Protein AF-0000000067834986 (afdb_homodimer)

Nearest PDB structures (foldseek):
  4hi0-assembly1_C  TM=8.606E-01  e=2.961E-07  Helicobacter pylori 26695
  3cxn-assembly2_C  TM=8.760E-01  e=6.297E-06  unclassified
  3o1q-assembly1_A  TM=8.599E-01  e=2.276E-05  Helicobacter pylori
  6jc4-assembly2_C  TM=8.929E-01  e=5.052E-05  Klebsiella pneumoniae
  8hc1-assembly1_D  TM=8.590E-01  e=4.624E-05  Helicobacter pylori 26695

Organism: Methylorubrum extorquens (strain ATCC 14718 / DSM 1338 / JCM 2805 / NCIMB 9133 / AM1) (NCBI:txid272630)

Structure (mmCIF, N/CA/C/O backbone):
data_AF-0000000067834986-model_v1
#
loop_
_entity.id
_entity.type
_entity.pdbx_description
1 polymer 'Urease accessory protein UreF'
#
loop_
_atom_site.group_PDB
_atom_site.id
_atom_site.type_symbol
_atom_site.label_atom_id
_atom_site.label_alt_id
_atom_site.label_comp_id
_atom_site.label_asym_id
_atom_site.label_entity_id
_atom_site.label_seq_id
_atom_site.pdbx_PDB_ins_code
_atom_site.Cartn_x
_atom_site.Cartn_y
_atom_site.Cartn_z
_atom_site.occupancy
_atom_site.B_iso_or_equiv
_atom_site.auth_seq_id
_atom_site.auth_comp_id
_atom_site.auth_asym_id
_atom_site.auth_atom_id
_atom_site.pdbx_PDB_model_num
ATOM 1 N N . MET A 1 1 ? 6.75 -1.977 14.266 1 89.38 1 MET A N 1
ATOM 2 C CA . MET A 1 1 ? 6.664 -0.899 13.281 1 89.38 1 MET A CA 1
ATOM 3 C C . MET A 1 1 ? 7.418 -1.265 12.008 1 89.38 1 MET A C 1
ATOM 5 O O . MET A 1 1 ? 6.844 -1.245 10.914 1 89.38 1 MET A O 1
ATOM 9 N N . ALA A 1 2 ? 8.617 -1.821 12.211 1 84.88 2 ALA A N 1
ATOM 10 C CA . ALA A 1 2 ? 9.359 -2.23 11.023 1 84.88 2 ALA A CA 1
ATOM 11 C C . ALA A 1 2 ? 8.617 -3.312 10.25 1 84.88 2 ALA A C 1
ATOM 13 O O . ALA A 1 2 ? 8.617 -3.318 9.016 1 84.88 2 ALA A O 1
ATOM 14 N N . HIS A 1 3 ? 7.984 -4.121 10.961 1 92.25 3 HIS A N 1
ATOM 15 C CA . HIS A 1 3 ? 7.223 -5.227 10.398 1 92.25 3 HIS A CA 1
ATOM 16 C C . HIS A 1 3 ? 6.094 -4.715 9.508 1 92.25 3 HIS A C 1
ATOM 18 O O . HIS A 1 3 ? 5.957 -5.152 8.359 1 92.25 3 HIS A O 1
ATOM 24 N N . LEU A 1 4 ? 5.375 -3.76 9.922 1 96.19 4 LEU A N 1
ATOM 25 C CA . LEU A 1 4 ? 4.266 -3.201 9.164 1 96.19 4 LEU A CA 1
ATOM 26 C C . LEU A 1 4 ? 4.766 -2.471 7.926 1 96.19 4 LEU A C 1
ATOM 28 O O . LEU A 1 4 ? 4.156 -2.564 6.855 1 96.19 4 LEU A O 1
ATOM 32 N N . THR A 1 5 ? 5.871 -1.79 8.031 1 96.31 5 THR A N 1
ATOM 33 C CA . THR A 1 5 ? 6.406 -1.042 6.902 1 96.31 5 THR A CA 1
ATOM 34 C C . THR A 1 5 ? 6.711 -1.976 5.73 1 96.31 5 THR A C 1
ATOM 36 O O . THR A 1 5 ? 6.52 -1.607 4.57 1 96.31 5 THR A O 1
ATOM 39 N N . ARG A 1 6 ? 7.16 -3.168 6.055 1 96.81 6 ARG A N 1
ATOM 40 C CA . ARG A 1 6 ? 7.461 -4.152 5.02 1 96.81 6 ARG A CA 1
ATOM 41 C C . ARG A 1 6 ? 6.188 -4.609 4.316 1 96.81 6 ARG A C 1
ATOM 43 O O . ARG A 1 6 ? 6.164 -4.758 3.092 1 96.81 6 ARG A O 1
ATOM 50 N N . LEU A 1 7 ? 5.188 -4.82 5.094 1 98 7 LEU A N 1
ATOM 51 C CA . LEU A 1 7 ? 3.906 -5.23 4.523 1 98 7 LEU A CA 1
ATOM 52 C C . LEU A 1 7 ? 3.336 -4.137 3.625 1 98 7 LEU A C 1
ATOM 54 O O . LEU A 1 7 ? 2.809 -4.426 2.549 1 98 7 LEU A O 1
ATOM 58 N N . LEU A 1 8 ? 3.475 -2.871 4.059 1 98.38 8 LEU A N 1
ATOM 59 C CA . LEU A 1 8 ? 2.969 -1.757 3.266 1 98.38 8 LEU A CA 1
ATOM 60 C C . LEU A 1 8 ? 3.691 -1.672 1.926 1 98.38 8 LEU A C 1
ATOM 62 O O . LEU A 1 8 ? 3.055 -1.517 0.881 1 98.38 8 LEU A O 1
ATOM 66 N N . GLN A 1 9 ? 4.922 -1.842 1.946 1 98 9 GLN A N 1
ATOM 67 C CA . GLN A 1 9 ? 5.707 -1.702 0.725 1 98 9 GLN A CA 1
ATOM 68 C C . GLN A 1 9 ? 5.391 -2.818 -0.265 1 98 9 GLN A C 1
ATOM 70 O O . GLN A 1 9 ? 5.172 -2.561 -1.451 1 98 9 GLN A O 1
ATOM 75 N N . PHE A 1 10 ? 5.293 -4.031 0.192 1 98.12 10 PHE A N 1
ATOM 76 C CA . PHE A 1 10 ? 5.152 -5.172 -0.705 1 98.12 10 PHE A CA 1
ATOM 77 C C . PHE A 1 10 ? 3.693 -5.391 -1.083 1 98.12 10 PHE A C 1
ATOM 79 O O . PHE A 1 10 ? 3.381 -6.246 -1.911 1 98.12 10 PHE A O 1
ATOM 86 N N . SER A 1 11 ? 2.824 -4.594 -0.501 1 97.94 11 SER A N 1
ATOM 87 C CA . SER A 1 11 ? 1.422 -4.641 -0.901 1 97.94 11 SER A CA 1
ATOM 88 C C . SER A 1 11 ? 1.048 -3.432 -1.749 1 97.94 11 SER A C 1
ATOM 90 O O . SER A 1 11 ? -0.064 -3.355 -2.275 1 97.94 11 SER A O 1
ATOM 92 N N . ASP A 1 12 ? 1.915 -2.477 -1.872 1 98.12 12 ASP A N 1
ATOM 93 C CA . ASP A 1 12 ? 1.625 -1.239 -2.59 1 98.12 12 ASP A CA 1
ATOM 94 C C . ASP A 1 12 ? 1.31 -1.518 -4.059 1 98.12 12 ASP A C 1
ATOM 96 O O . ASP A 1 12 ? 2.031 -2.262 -4.723 1 98.12 12 ASP A O 1
ATOM 100 N N . SER A 1 13 ? 0.282 -0.925 -4.531 1 96.31 13 SER A N 1
ATOM 101 C CA . SER A 1 13 ? -0.185 -1.204 -5.883 1 96.31 13 SER A CA 1
ATOM 102 C C . SER A 1 13 ? 0.8 -0.687 -6.926 1 96.31 13 SER A C 1
ATOM 104 O O . SER A 1 13 ? 0.729 -1.065 -8.094 1 96.31 13 SER A O 1
ATOM 106 N N . THR A 1 14 ? 1.742 0.127 -6.504 1 95.19 14 THR A N 1
ATOM 107 C CA . THR A 1 14 ? 2.717 0.658 -7.449 1 95.19 14 THR A CA 1
ATOM 108 C C . THR A 1 14 ? 4.008 -0.154 -7.406 1 95.19 14 THR A C 1
ATOM 110 O O . THR A 1 14 ? 4.996 0.204 -8.055 1 95.19 14 THR A O 1
ATOM 113 N N . LEU A 1 15 ? 4.02 -1.188 -6.504 1 97.19 15 LEU A N 1
ATOM 114 C CA . LEU A 1 15 ? 5.176 -2.07 -6.578 1 97.19 15 LEU A CA 1
ATOM 115 C C . LEU A 1 15 ? 5.469 -2.465 -8.023 1 97.19 15 LEU A C 1
ATOM 117 O O . LEU A 1 15 ? 4.582 -2.953 -8.727 1 97.19 15 LEU A O 1
ATOM 121 N N . PRO A 1 16 ? 6.672 -2.207 -8.531 1 96.75 16 PRO A N 1
ATOM 122 C CA . PRO A 1 16 ? 6.945 -2.322 -9.969 1 96.75 16 PRO A CA 1
ATOM 123 C C . PRO A 1 16 ? 7.195 -3.764 -10.406 1 96.75 16 PRO A C 1
ATOM 125 O O . PRO A 1 16 ? 8.289 -4.09 -10.875 1 96.75 16 PRO A O 1
ATOM 128 N N . ILE A 1 17 ? 6.137 -4.539 -10.406 1 97.75 17 ILE A N 1
ATOM 129 C CA . ILE A 1 17 ? 6.277 -5.945 -10.758 1 97.75 17 ILE A CA 1
ATOM 130 C C . ILE A 1 17 ? 5.379 -6.266 -11.953 1 97.75 17 ILE A C 1
ATOM 132 O O . ILE A 1 17 ? 5.117 -7.438 -12.242 1 97.75 17 ILE A O 1
ATOM 136 N N . GLY A 1 18 ? 4.789 -5.258 -12.586 1 95.62 18 GLY A N 1
ATOM 137 C CA . GLY A 1 18 ? 4.102 -5.426 -13.852 1 95.62 18 GLY A CA 1
ATOM 138 C C . GLY A 1 18 ? 2.607 -5.637 -13.703 1 95.62 18 GLY A C 1
ATOM 139 O O . GLY A 1 18 ? 1.931 -6.039 -14.648 1 95.62 18 GLY A O 1
ATOM 140 N N . SER A 1 19 ? 2.039 -5.289 -12.562 1 93.56 19 SER A N 1
ATOM 141 C CA . SER A 1 19 ? 0.631 -5.559 -12.297 1 93.56 19 SER A CA 1
ATOM 142 C C . SER A 1 19 ? -0.274 -4.746 -13.211 1 93.56 19 SER A C 1
ATOM 144 O O . SER A 1 19 ? -1.385 -5.172 -13.539 1 93.56 19 SER A O 1
ATOM 146 N N . PHE A 1 20 ? 0.172 -3.652 -13.688 1 90.94 20 PHE A N 1
ATOM 147 C CA . PHE A 1 20 ? -0.633 -2.736 -14.484 1 90.94 20 PHE A CA 1
ATOM 148 C C . PHE A 1 20 ? -0.998 -3.363 -15.828 1 90.94 20 PHE A C 1
ATOM 150 O O . PHE A 1 20 ? -1.952 -2.936 -16.484 1 90.94 20 PHE A O 1
ATOM 157 N N . ALA A 1 21 ? -0.247 -4.355 -16.219 1 90.75 21 ALA A N 1
ATOM 158 C CA . ALA A 1 21 ? -0.42 -4.953 -17.547 1 90.75 21 ALA A CA 1
ATOM 159 C C . ALA A 1 21 ? -1.536 -5.996 -17.531 1 90.75 21 ALA A C 1
ATOM 161 O O . ALA A 1 21 ? -1.939 -6.492 -18.594 1 90.75 21 ALA A O 1
ATOM 162 N N . PHE A 1 22 ? -2.078 -6.266 -16.359 1 91.75 22 PHE A N 1
ATOM 163 C CA . PHE A 1 22 ? -3.012 -7.383 -16.266 1 91.75 22 PHE A CA 1
ATOM 164 C C . PHE A 1 22 ? -4.328 -6.938 -15.641 1 91.75 22 PHE A C 1
ATOM 166 O O . PHE A 1 22 ? -4.379 -5.918 -14.953 1 91.75 22 PHE A O 1
ATOM 173 N N . SER A 1 23 ? -5.375 -7.73 -15.969 1 91.88 23 SER A N 1
ATOM 174 C CA . SER A 1 23 ? -6.695 -7.395 -15.445 1 91.88 23 SER A CA 1
ATOM 175 C C . SER A 1 23 ? -7.309 -8.57 -14.688 1 91.88 23 SER A C 1
ATOM 177 O O . SER A 1 23 ? -8.43 -8.477 -14.18 1 91.88 23 SER A O 1
ATOM 179 N N . ASN A 1 24 ? -6.633 -9.664 -14.688 1 90.56 24 ASN A N 1
ATOM 180 C CA . ASN A 1 24 ? -7.062 -10.867 -13.984 1 90.56 24 ASN A CA 1
ATOM 181 C C . ASN A 1 24 ? -8.484 -11.266 -14.375 1 90.56 24 ASN A C 1
ATOM 183 O O . ASN A 1 24 ? -9.312 -11.547 -13.508 1 90.56 24 ASN A O 1
ATOM 187 N N . GLY A 1 25 ? -8.852 -11.188 -15.711 1 89.56 25 GLY A N 1
ATOM 188 C CA . GLY A 1 25 ? -10.109 -11.695 -16.25 1 89.56 25 GLY A CA 1
ATOM 189 C C . GLY A 1 25 ? -11.156 -10.617 -16.453 1 89.56 25 GLY A C 1
ATOM 190 O O . GLY A 1 25 ? -12.203 -10.867 -17.047 1 89.56 25 GLY A O 1
ATOM 191 N N . LEU A 1 26 ? -10.867 -9.391 -15.984 1 93 26 LEU A N 1
ATOM 192 C CA . LEU A 1 26 ? -11.875 -8.336 -16.062 1 93 26 LEU A CA 1
ATOM 193 C C . LEU A 1 26 ? -12.211 -8.023 -17.516 1 93 26 LEU A C 1
ATOM 195 O O . LEU A 1 26 ? -13.375 -7.785 -17.844 1 93 26 LEU A O 1
ATOM 199 N N . GLU A 1 27 ? -11.211 -8.023 -18.375 1 92.31 27 GLU A N 1
ATOM 200 C CA . GLU A 1 27 ? -11.453 -7.738 -19.797 1 92.31 27 GLU A CA 1
ATOM 201 C C . GLU A 1 27 ? -12.477 -8.703 -20.391 1 92.31 27 GLU A C 1
ATOM 203 O O . GLU A 1 27 ? -13.414 -8.281 -21.062 1 92.31 27 GLU A O 1
ATOM 208 N N . SER A 1 28 ? -12.25 -9.961 -20.141 1 89.69 28 SER A N 1
ATOM 209 C CA . SER A 1 28 ? -13.172 -10.984 -20.625 1 89.69 28 SER A CA 1
ATOM 210 C C . SER A 1 28 ? -14.555 -10.82 -20 1 89.69 28 SER A C 1
ATOM 212 O O . SER A 1 28 ? -15.57 -11 -20.672 1 89.69 28 SER A O 1
ATOM 214 N N . ALA A 1 29 ? -14.602 -10.492 -18.734 1 92.44 29 ALA A N 1
ATOM 215 C CA . ALA A 1 29 ? -15.867 -10.305 -18.031 1 92.44 29 ALA A CA 1
ATOM 216 C C . ALA A 1 29 ? -16.656 -9.133 -18.609 1 92.44 29 ALA A C 1
ATOM 218 O O . ALA A 1 29 ? -17.891 -9.18 -18.672 1 92.44 29 ALA A O 1
ATOM 219 N N . LEU A 1 30 ? -15.969 -8.078 -19 1 93.94 30 LEU A N 1
ATOM 220 C CA . LEU A 1 30 ? -16.594 -6.93 -19.641 1 93.94 30 LEU A CA 1
ATOM 221 C C . LEU A 1 30 ? -17.141 -7.293 -21.016 1 93.94 30 LEU A C 1
ATOM 223 O O . LEU A 1 30 ? -18.266 -6.957 -21.359 1 93.94 30 LEU A O 1
ATOM 227 N N . GLN A 1 31 ? -16.359 -8.055 -21.766 1 91.38 31 GLN A N 1
ATOM 228 C CA . GLN A 1 31 ? -16.719 -8.438 -23.125 1 91.38 31 GLN A CA 1
ATOM 229 C C . GLN A 1 31 ? -17.938 -9.352 -23.125 1 91.38 31 GLN A C 1
ATOM 231 O O . GLN A 1 31 ? -18.766 -9.289 -24.047 1 91.38 31 GLN A O 1
ATOM 236 N N . THR A 1 32 ? -18.078 -10.172 -22.125 1 90.56 32 THR A N 1
ATOM 237 C CA . THR A 1 32 ? -19.156 -11.156 -22.078 1 90.56 32 THR A CA 1
ATOM 238 C C . THR A 1 32 ? -20.359 -10.586 -21.328 1 90.56 32 THR A C 1
ATOM 240 O O . THR A 1 32 ? -21.375 -11.273 -21.172 1 90.56 32 THR A O 1
ATOM 243 N N . GLY A 1 33 ? -20.219 -9.375 -20.781 1 91.44 33 GLY A N 1
ATOM 244 C CA . GLY A 1 33 ? -21.359 -8.711 -20.156 1 91.44 33 GLY A CA 1
ATOM 245 C C . GLY A 1 33 ? -21.578 -9.141 -18.719 1 91.44 33 GLY A C 1
ATOM 246 O O . GLY A 1 33 ? -22.609 -8.82 -18.125 1 91.44 33 GLY A O 1
ATOM 247 N N . ILE A 1 34 ? -20.641 -9.828 -18.188 1 90.56 34 ILE A N 1
ATOM 248 C CA . ILE A 1 34 ? -20.703 -10.25 -16.797 1 90.56 34 ILE A CA 1
ATOM 249 C C . ILE A 1 34 ? -20.547 -9.039 -15.875 1 90.56 34 ILE A C 1
ATOM 251 O O . ILE A 1 34 ? -21.219 -8.945 -14.844 1 90.56 34 ILE A O 1
ATOM 255 N N . VAL A 1 35 ? -19.656 -8.195 -16.266 1 95.25 35 VAL A N 1
ATOM 256 C CA . VAL A 1 35 ? -19.469 -6.934 -15.555 1 95.25 35 VAL A CA 1
ATOM 257 C C . VAL A 1 35 ? -19.953 -5.777 -16.422 1 95.25 35 VAL A C 1
ATOM 259 O O . VAL A 1 35 ? -19.547 -5.645 -17.578 1 95.25 35 VAL A O 1
ATOM 262 N N . THR A 1 36 ? -20.859 -4.98 -15.836 1 95.25 36 THR A N 1
ATOM 263 C CA . THR A 1 36 ? -21.438 -3.906 -16.641 1 95.25 36 THR A CA 1
ATOM 264 C C . THR A 1 36 ? -21.469 -2.602 -15.844 1 95.25 36 THR A C 1
ATOM 266 O O . THR A 1 36 ? -21.625 -1.523 -16.422 1 95.25 36 THR A O 1
ATOM 269 N N . ASP A 1 37 ? -21.391 -2.723 -14.57 1 96.38 37 ASP A N 1
ATOM 270 C CA . ASP A 1 37 ? -21.469 -1.556 -13.695 1 96.38 37 ASP A CA 1
ATOM 271 C C . ASP A 1 37 ? -20.75 -1.805 -12.375 1 96.38 37 ASP A C 1
ATOM 273 O O . ASP A 1 37 ? -20.078 -2.828 -12.211 1 96.38 37 ASP A O 1
ATOM 277 N N . ALA A 1 38 ? -20.844 -0.898 -11.469 1 96.81 38 ALA A N 1
ATOM 278 C CA . ALA A 1 38 ? -20.125 -0.972 -10.203 1 96.81 38 ALA A CA 1
ATOM 279 C C . ALA A 1 38 ? -20.594 -2.162 -9.375 1 96.81 38 ALA A C 1
ATOM 281 O O . ALA A 1 38 ? -19.781 -2.828 -8.719 1 96.81 38 ALA A O 1
ATOM 282 N N . SER A 1 39 ? -21.844 -2.387 -9.375 1 96.44 39 SER A N 1
ATOM 283 C CA . SER A 1 39 ? -22.406 -3.484 -8.594 1 96.44 39 SER A CA 1
ATOM 284 C C . SER A 1 39 ? -21.906 -4.836 -9.102 1 96.44 39 SER A C 1
ATOM 286 O O . SER A 1 39 ? -21.484 -5.684 -8.32 1 96.44 39 SER A O 1
ATOM 288 N N . SER A 1 40 ? -21.953 -5.035 -10.453 1 95.56 40 SER A N 1
ATOM 289 C CA . SER A 1 40 ? -21.484 -6.285 -11.031 1 95.56 40 SER A CA 1
ATOM 290 C C . SER A 1 40 ? -19.969 -6.41 -10.914 1 95.56 40 SER A C 1
ATOM 292 O O . SER A 1 40 ? -19.438 -7.516 -10.812 1 95.56 40 SER A O 1
ATOM 294 N N . LEU A 1 41 ? -19.266 -5.27 -10.875 1 97 41 LEU A N 1
ATOM 295 C CA . LEU A 1 41 ? -17.812 -5.289 -10.672 1 97 41 LEU A CA 1
ATOM 296 C C . LEU A 1 41 ? -17.469 -5.785 -9.273 1 97 41 LEU A C 1
ATOM 298 O O . LEU A 1 41 ? -16.562 -6.594 -9.102 1 97 41 LEU A O 1
ATOM 302 N N . LEU A 1 42 ? -18.203 -5.293 -8.258 1 97.31 42 LEU A N 1
ATOM 303 C CA . LEU A 1 42 ? -17.984 -5.762 -6.895 1 97.31 42 LEU A CA 1
ATOM 304 C C . LEU A 1 42 ? -18.172 -7.273 -6.805 1 97.31 42 LEU A C 1
ATOM 306 O O . LEU A 1 42 ? -17.344 -7.973 -6.223 1 97.31 42 LEU A O 1
ATOM 310 N N . HIS A 1 43 ? -19.188 -7.785 -7.414 1 94.62 43 HIS A N 1
ATOM 311 C CA . HIS A 1 43 ? -19.469 -9.219 -7.391 1 94.62 43 HIS A CA 1
ATOM 312 C C . HIS A 1 43 ? -18.359 -10 -8.078 1 94.62 43 HIS A C 1
ATOM 314 O O . HIS A 1 43 ? -17.938 -11.062 -7.602 1 94.62 43 HIS A O 1
ATOM 320 N N . PHE A 1 44 ? -17.906 -9.445 -9.172 1 95.5 44 PHE A N 1
ATOM 321 C CA . PHE A 1 44 ? -16.844 -10.086 -9.93 1 95.5 44 PHE A CA 1
ATOM 322 C C . PHE A 1 44 ? -15.555 -10.133 -9.102 1 95.5 44 PHE A C 1
ATOM 324 O O . PHE A 1 44 ? -14.898 -11.172 -9.031 1 95.5 44 PHE A O 1
ATOM 331 N N . VAL A 1 45 ? -15.195 -9.039 -8.484 1 96.5 45 VAL A N 1
ATOM 332 C CA . VAL A 1 45 ? -13.992 -8.969 -7.664 1 96.5 45 VAL A CA 1
ATOM 333 C C . VAL A 1 45 ? -14.086 -9.969 -6.516 1 96.5 45 VAL A C 1
ATOM 335 O O . VAL A 1 45 ? -13.133 -10.688 -6.227 1 96.5 45 VAL A O 1
ATOM 338 N N . GLU A 1 46 ? -15.227 -10.016 -5.852 1 95.38 46 GLU A N 1
ATOM 339 C CA . GLU A 1 46 ? -15.438 -10.945 -4.75 1 95.38 46 GLU A CA 1
ATOM 340 C C . GLU A 1 46 ? -15.281 -12.391 -5.211 1 95.38 46 GLU A C 1
ATOM 342 O O . GLU A 1 46 ? -14.68 -13.211 -4.52 1 95.38 46 GLU A O 1
ATOM 347 N N . LEU A 1 47 ? -15.828 -12.688 -6.379 1 93.38 47 LEU A N 1
ATOM 348 C CA . LEU A 1 47 ? -15.742 -14.031 -6.941 1 93.38 47 LEU A CA 1
ATOM 349 C C . LEU A 1 47 ? -14.289 -14.391 -7.25 1 93.38 47 LEU A C 1
ATOM 351 O O . LEU A 1 47 ? -13.844 -15.5 -6.938 1 93.38 47 LEU A O 1
ATOM 355 N N . VAL A 1 48 ? -13.602 -13.508 -7.863 1 93.56 48 VAL A N 1
ATOM 356 C CA . VAL A 1 48 ? -12.211 -13.75 -8.211 1 93.56 48 VAL A CA 1
ATOM 357 C C . VAL A 1 48 ? -11.391 -13.984 -6.941 1 93.56 48 VAL A C 1
ATOM 359 O O . VAL A 1 48 ? -10.57 -14.906 -6.887 1 93.56 48 VAL A O 1
ATOM 362 N N . LEU A 1 49 ? -11.625 -13.148 -5.91 1 95.44 49 LEU A N 1
ATOM 363 C CA . LEU A 1 49 ? -10.883 -13.297 -4.66 1 95.44 49 LEU A CA 1
ATOM 364 C C . LEU A 1 49 ? -11.195 -14.625 -3.992 1 95.44 49 LEU A C 1
ATOM 366 O O . LEU A 1 49 ? -10.305 -15.273 -3.432 1 95.44 49 LEU A O 1
ATOM 370 N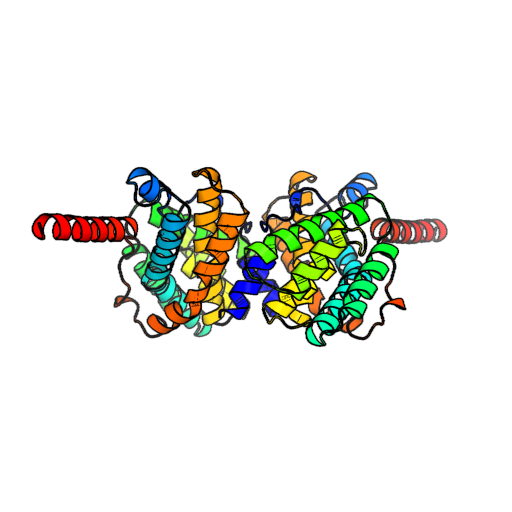 N . HIS A 1 50 ? -12.414 -14.992 -4.059 1 94.38 50 HIS A N 1
ATOM 371 C CA . HIS A 1 50 ? -12.82 -16.281 -3.498 1 94.38 50 HIS A CA 1
ATOM 372 C C . HIS A 1 50 ? -12.141 -17.438 -4.227 1 94.38 50 HIS A C 1
ATOM 374 O O . HIS A 1 50 ? -11.617 -18.359 -3.588 1 94.38 50 HIS A O 1
ATOM 380 N N . GLN A 1 51 ? -12.133 -17.375 -5.492 1 93.06 51 GLN A N 1
ATOM 381 C CA . GLN A 1 51 ? -11.5 -18.422 -6.289 1 93.06 51 GLN A CA 1
ATOM 382 C C . GLN A 1 51 ? -9.984 -18.406 -6.109 1 93.06 51 GLN A C 1
ATOM 384 O O . GLN A 1 51 ? -9.352 -19.469 -6.027 1 93.06 51 GLN A O 1
ATOM 389 N N . ASN A 1 52 ? -9.422 -17.203 -6.109 1 94.56 52 ASN A N 1
ATOM 390 C CA . ASN A 1 52 ? -7.988 -17.078 -5.895 1 94.56 52 ASN A CA 1
ATOM 391 C C . ASN A 1 52 ? -7.566 -17.688 -4.559 1 94.56 52 ASN A C 1
ATOM 393 O O . ASN A 1 52 ? -6.492 -18.281 -4.453 1 94.56 52 ASN A O 1
ATOM 397 N N . ALA A 1 53 ? -8.383 -17.469 -3.535 1 96.38 53 ALA A N 1
ATOM 398 C CA . ALA A 1 53 ? -8.078 -18.062 -2.229 1 96.38 53 ALA A CA 1
ATOM 399 C C . ALA A 1 53 ? -7.926 -19.578 -2.324 1 96.38 53 ALA A C 1
ATOM 401 O O . ALA A 1 53 ? -7.043 -20.156 -1.689 1 96.38 53 ALA A O 1
ATOM 402 N N . ARG A 1 54 ? -8.672 -20.203 -3.15 1 95.62 54 ARG A N 1
ATOM 403 C CA . ARG A 1 54 ? -8.742 -21.656 -3.213 1 95.62 54 ARG A CA 1
ATOM 404 C C . ARG A 1 54 ? -7.676 -22.219 -4.148 1 95.62 54 ARG A C 1
ATOM 406 O O . ARG A 1 54 ? -7.492 -23.438 -4.23 1 95.62 54 ARG A O 1
ATOM 413 N N . VAL A 1 55 ? -7.004 -21.375 -4.863 1 96 55 VAL A N 1
ATOM 414 C CA . VAL A 1 55 ? -5.93 -21.797 -5.758 1 96 55 VAL A CA 1
ATOM 415 C C . VAL A 1 55 ? -4.621 -21.125 -5.352 1 96 55 VAL A C 1
ATOM 417 O O . VAL A 1 55 ? -3.883 -21.641 -4.512 1 96 55 VAL A O 1
ATOM 420 N N . ASP A 1 56 ? -4.539 -19.781 -5.656 1 97.75 56 ASP A N 1
ATOM 421 C CA . ASP A 1 56 ? -3.35 -19.016 -5.301 1 97.75 56 ASP A CA 1
ATOM 422 C C . ASP A 1 56 ? -3.1 -19.047 -3.795 1 97.75 56 ASP A C 1
ATOM 424 O O . ASP A 1 56 ? -1.959 -19.188 -3.354 1 97.75 56 ASP A O 1
ATOM 428 N N . GLY A 1 57 ? -4.184 -18.859 -3.053 1 98.19 57 GLY A N 1
ATOM 429 C CA . GLY A 1 57 ? -4.074 -18.812 -1.604 1 98.19 57 GLY A CA 1
ATOM 430 C C . GLY A 1 57 ? -3.506 -20.078 -1.006 1 98.19 57 GLY A C 1
ATOM 431 O O . GLY A 1 57 ? -2.639 -20.031 -0.131 1 98.19 57 GLY A O 1
ATOM 432 N N . VAL A 1 58 ? -3.994 -21.203 -1.438 1 98.56 58 VAL A N 1
ATOM 433 C CA . VAL A 1 58 ? -3.523 -22.484 -0.937 1 98.56 58 VAL A CA 1
ATOM 434 C C . VAL A 1 58 ? -2.041 -22.656 -1.265 1 98.56 58 VAL A C 1
ATOM 436 O O . VAL A 1 58 ? -1.245 -23.016 -0.396 1 98.56 58 VAL A O 1
ATOM 439 N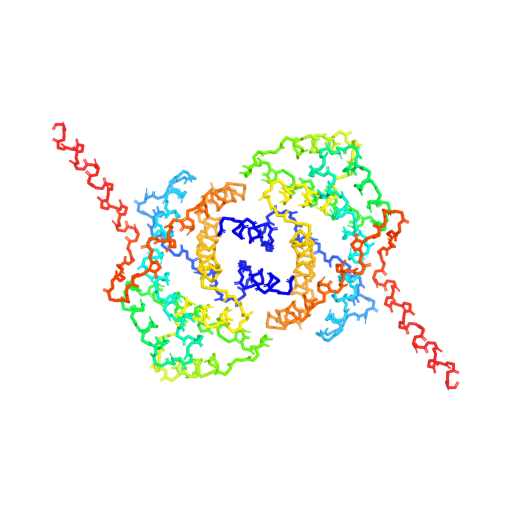 N . ALA A 1 59 ? -1.673 -22.391 -2.488 1 98.75 59 ALA A N 1
ATOM 440 C CA . ALA A 1 59 ? -0.277 -22.516 -2.902 1 98.75 59 ALA A CA 1
ATOM 441 C C . ALA A 1 59 ? 0.611 -21.562 -2.105 1 98.75 59 ALA A C 1
ATOM 443 O O . ALA A 1 59 ? 1.714 -21.922 -1.694 1 98.75 59 ALA A O 1
ATOM 444 N N . LEU A 1 60 ? 0.163 -20.359 -1.926 1 98.88 60 LEU A N 1
ATOM 445 C CA . LEU A 1 60 ? 0.882 -19.344 -1.153 1 98.88 60 LEU A CA 1
ATOM 446 C C . LEU A 1 60 ? 1.148 -19.828 0.266 1 98.88 60 LEU A C 1
ATOM 448 O O . LEU A 1 60 ? 2.27 -19.719 0.767 1 98.88 60 LEU A O 1
ATOM 452 N N . LEU A 1 61 ? 0.131 -20.375 0.913 1 98.88 61 LEU A N 1
ATOM 453 C CA . LEU A 1 61 ? 0.266 -20.844 2.285 1 98.88 61 LEU A CA 1
ATOM 454 C C . LEU A 1 61 ? 1.271 -22 2.363 1 98.88 61 LEU A C 1
ATOM 456 O O . LEU A 1 61 ? 2.111 -22.031 3.264 1 98.88 61 LEU A O 1
ATOM 460 N N . HIS A 1 62 ? 1.176 -22.906 1.451 1 98.88 62 HIS A N 1
ATOM 461 C CA . HIS A 1 62 ? 2.109 -24.016 1.423 1 98.88 62 HIS A CA 1
ATOM 462 C C . HIS A 1 62 ? 3.539 -23.547 1.197 1 98.88 62 HIS A C 1
ATOM 464 O O . HIS A 1 62 ? 4.465 -24 1.867 1 98.88 62 HIS A O 1
ATOM 470 N N . ALA A 1 63 ? 3.709 -22.641 0.247 1 98.94 63 ALA A N 1
ATOM 471 C CA . ALA A 1 63 ? 5.039 -22.109 -0.029 1 98.94 63 ALA A CA 1
ATOM 472 C C . ALA A 1 63 ? 5.586 -21.344 1.176 1 98.94 63 ALA A C 1
ATOM 474 O O . ALA A 1 63 ? 6.781 -21.438 1.479 1 98.94 63 ALA A O 1
ATOM 475 N N . HIS A 1 64 ? 4.773 -20.578 1.843 1 98.94 64 HIS A N 1
ATOM 476 C CA . HIS A 1 64 ? 5.168 -19.844 3.035 1 98.94 64 HIS A CA 1
ATOM 477 C C . HIS A 1 64 ? 5.66 -20.781 4.129 1 98.94 64 HIS A C 1
ATOM 479 O O . HIS A 1 64 ? 6.746 -20.578 4.684 1 98.94 64 HIS A O 1
ATOM 485 N N . ARG A 1 65 ? 4.863 -21.812 4.414 1 98.81 65 ARG A N 1
ATOM 486 C CA . ARG A 1 65 ? 5.219 -22.797 5.434 1 98.81 65 ARG A CA 1
ATOM 487 C C . ARG A 1 65 ? 6.492 -23.547 5.051 1 98.81 65 ARG A C 1
ATOM 489 O O . ARG A 1 65 ? 7.344 -23.797 5.902 1 98.81 65 ARG A O 1
ATOM 496 N N . ALA A 1 66 ? 6.582 -23.875 3.809 1 98.88 66 ALA A N 1
ATOM 497 C CA . ALA A 1 66 ? 7.777 -24.547 3.322 1 98.88 66 ALA A CA 1
ATOM 498 C C . ALA A 1 66 ? 9.016 -23.672 3.484 1 98.88 66 ALA A C 1
ATOM 500 O O . ALA A 1 66 ? 10.094 -24.172 3.822 1 98.88 66 ALA A O 1
ATOM 501 N N . THR A 1 67 ? 8.867 -22.406 3.186 1 98.81 67 THR A N 1
ATOM 502 C CA . THR A 1 67 ? 9.977 -21.469 3.348 1 98.81 67 THR A CA 1
ATOM 503 C C . THR A 1 67 ? 10.445 -21.453 4.797 1 98.81 67 THR A C 1
ATOM 505 O O . THR A 1 67 ? 11.648 -21.531 5.062 1 98.81 67 THR A O 1
ATOM 508 N N . LEU A 1 68 ? 9.578 -21.375 5.723 1 98.5 68 LEU A N 1
ATOM 509 C CA . LEU A 1 68 ? 9.922 -21.328 7.141 1 98.5 68 LEU A CA 1
ATOM 510 C C . LEU A 1 68 ? 10.539 -22.641 7.602 1 98.5 68 LEU A C 1
ATOM 512 O O . LEU A 1 68 ? 11.406 -22.656 8.477 1 98.5 68 LEU A O 1
ATOM 516 N N . ALA A 1 69 ? 10.102 -23.703 7 1 98.5 69 ALA A N 1
ATOM 517 C CA . ALA A 1 69 ? 10.594 -25.031 7.355 1 98.5 69 ALA A CA 1
ATOM 518 C C . ALA A 1 69 ? 11.867 -25.375 6.594 1 98.5 69 ALA A C 1
ATOM 520 O O . ALA A 1 69 ? 12.391 -26.484 6.699 1 98.5 69 ALA A O 1
ATOM 521 N N . GLU A 1 70 ? 12.344 -24.484 5.781 1 98.19 70 GLU A N 1
ATOM 522 C CA . GLU A 1 70 ? 13.516 -24.703 4.941 1 98.19 70 GLU A CA 1
ATOM 523 C C . GLU A 1 70 ? 13.336 -25.922 4.039 1 98.19 70 GLU A C 1
ATOM 525 O O . GLU A 1 70 ? 14.258 -26.719 3.879 1 98.19 70 GLU A O 1
ATOM 530 N N . ASP A 1 71 ? 12.141 -26.078 3.611 1 98.69 71 ASP A N 1
ATOM 531 C CA . ASP A 1 71 ? 11.758 -27.141 2.693 1 98.69 71 ASP A CA 1
ATOM 532 C C . ASP A 1 71 ? 11.656 -26.625 1.26 1 98.69 71 ASP A C 1
ATOM 534 O O . ASP A 1 71 ? 10.555 -26.438 0.735 1 98.69 71 ASP A O 1
ATOM 538 N N . TYR A 1 72 ? 12.781 -26.5 0.554 1 98.75 72 TYR A N 1
ATOM 539 C CA . TYR A 1 72 ? 12.828 -25.922 -0.785 1 98.75 72 TYR A CA 1
ATOM 540 C C . TYR A 1 72 ? 12.062 -26.781 -1.779 1 98.75 72 TYR A C 1
ATOM 542 O O . TYR A 1 72 ? 11.328 -26.266 -2.625 1 98.75 72 TYR A O 1
ATOM 550 N N . PRO A 1 73 ? 12.164 -28.141 -1.73 1 98.75 73 PRO A N 1
ATOM 551 C CA . PRO A 1 73 ? 11.336 -28.938 -2.635 1 98.75 73 PRO A CA 1
ATOM 552 C C . PRO A 1 73 ? 9.844 -28.672 -2.482 1 98.75 73 PRO A C 1
ATOM 554 O O . PRO A 1 73 ? 9.102 -28.719 -3.465 1 98.75 73 PRO A O 1
ATOM 557 N N . GLY A 1 74 ? 9.406 -28.406 -1.194 1 98.75 74 GLY A N 1
ATOM 558 C CA . GLY A 1 74 ? 8.016 -28.047 -0.961 1 98.75 74 GLY A CA 1
ATOM 559 C C . GLY A 1 74 ? 7.605 -26.766 -1.663 1 98.75 74 GLY A C 1
ATOM 560 O O . GLY A 1 74 ? 6.48 -26.656 -2.152 1 98.75 74 GLY A O 1
ATOM 561 N N . ILE A 1 75 ? 8.492 -25.781 -1.747 1 98.88 75 ILE A N 1
ATOM 562 C CA . ILE A 1 75 ? 8.25 -24.531 -2.453 1 98.88 75 ILE A CA 1
ATOM 563 C C . ILE A 1 75 ? 8.062 -24.812 -3.943 1 98.88 75 ILE A C 1
ATOM 565 O O . ILE A 1 75 ? 7.102 -24.328 -4.551 1 98.88 75 ILE A O 1
ATOM 569 N N . VAL A 1 76 ? 8.93 -25.609 -4.488 1 98.81 76 VAL A N 1
ATOM 570 C CA . VAL A 1 76 ? 8.906 -25.906 -5.914 1 98.81 76 VAL A CA 1
ATOM 571 C C . VAL A 1 76 ? 7.641 -26.703 -6.254 1 98.81 76 VAL A C 1
ATOM 573 O O . VAL A 1 76 ? 7.023 -26.469 -7.297 1 98.81 76 VAL A O 1
ATOM 576 N N . THR A 1 77 ? 7.25 -27.594 -5.359 1 98.75 77 THR A N 1
ATOM 577 C CA . THR A 1 77 ? 6.035 -28.359 -5.566 1 98.75 77 THR A CA 1
ATOM 578 C C . THR A 1 77 ? 4.809 -27.453 -5.586 1 98.75 77 THR A C 1
ATOM 580 O O . THR A 1 77 ? 3.945 -27.594 -6.457 1 98.75 77 THR A O 1
ATOM 583 N N . ALA A 1 78 ? 4.699 -26.562 -4.664 1 98.75 78 ALA A N 1
ATOM 584 C CA . ALA A 1 78 ? 3.59 -25.609 -4.625 1 98.75 78 ALA A CA 1
ATOM 585 C C . ALA A 1 78 ? 3.543 -24.766 -5.895 1 98.75 78 ALA A C 1
ATOM 587 O O . ALA A 1 78 ? 2.465 -24.516 -6.434 1 98.75 78 ALA A O 1
ATOM 588 N N . ASP A 1 79 ? 4.668 -24.375 -6.387 1 98.81 79 ASP A N 1
ATOM 589 C CA . ASP A 1 79 ? 4.789 -23.547 -7.59 1 98.81 79 ASP A CA 1
ATOM 590 C C . ASP A 1 79 ? 4.262 -24.297 -8.812 1 98.81 79 ASP A C 1
ATOM 592 O O . ASP A 1 79 ? 3.459 -23.75 -9.578 1 98.81 79 ASP A O 1
ATOM 596 N N . ARG A 1 80 ? 4.672 -25.516 -8.961 1 98.06 80 ARG A N 1
ATOM 597 C CA . ARG A 1 80 ? 4.262 -26.328 -10.094 1 98.06 80 ARG A CA 1
ATOM 598 C C . ARG A 1 80 ? 2.766 -26.641 -10.039 1 98.06 80 ARG A C 1
ATOM 600 O O . ARG A 1 80 ? 2.072 -26.547 -11.055 1 98.06 80 ARG A O 1
ATOM 607 N N . GLU A 1 81 ? 2.303 -26.969 -8.875 1 97.38 81 GLU A N 1
ATOM 608 C CA . GLU A 1 81 ? 0.887 -27.297 -8.719 1 97.38 81 GLU A CA 1
ATOM 609 C C . GLU A 1 81 ? 0.011 -26.078 -9.031 1 97.38 81 GLU A C 1
ATOM 611 O O . GLU A 1 81 ? -1.063 -26.219 -9.617 1 97.38 81 GLU A O 1
ATOM 616 N N . LEU A 1 82 ? 0.462 -24.906 -8.617 1 97.62 82 LEU A N 1
ATOM 617 C CA . LEU A 1 82 ? -0.289 -23.688 -8.867 1 97.62 82 LEU A CA 1
ATOM 618 C C . LEU A 1 82 ? -0.421 -23.422 -10.367 1 97.62 82 LEU A C 1
ATOM 620 O O . LEU A 1 82 ? -1.521 -23.172 -10.859 1 97.62 82 LEU A O 1
ATOM 624 N N . LEU A 1 83 ? 0.669 -23.5 -11.039 1 96.44 83 LEU A N 1
ATOM 625 C CA . LEU A 1 83 ? 0.643 -23.219 -12.469 1 96.44 83 LEU A CA 1
ATOM 626 C C . LEU A 1 83 ? -0.294 -24.172 -13.195 1 96.44 83 LEU A C 1
ATOM 628 O O . LEU A 1 83 ? -1 -23.781 -14.125 1 96.44 83 LEU A O 1
ATOM 632 N N . CYS A 1 84 ? -0.364 -25.406 -12.766 1 92.12 84 CYS A N 1
ATOM 633 C CA . CYS A 1 84 ? -1.179 -26.438 -13.391 1 92.12 84 CYS A CA 1
ATOM 634 C C . CYS A 1 84 ? -2.664 -26.156 -13.211 1 92.12 84 CYS A C 1
ATOM 636 O O . CYS A 1 84 ? -3.48 -26.531 -14.047 1 92.12 84 CYS A O 1
ATOM 638 N N . ARG A 1 85 ? -2.969 -25.422 -12.203 1 91.12 85 ARG A N 1
ATOM 639 C CA . ARG A 1 85 ? -4.375 -25.219 -11.875 1 91.12 85 ARG A CA 1
ATOM 640 C C . ARG A 1 85 ? -4.867 -23.875 -12.383 1 91.12 85 ARG A C 1
ATOM 642 O O . ARG A 1 85 ? -6.07 -23.625 -12.445 1 91.12 85 ARG A O 1
ATOM 649 N N . ARG A 1 86 ? -3.945 -22.969 -12.547 1 89.56 86 ARG A N 1
ATOM 650 C CA . ARG A 1 86 ? -4.281 -21.688 -13.156 1 89.56 86 ARG A CA 1
ATOM 651 C C . ARG A 1 86 ? -4.281 -21.797 -14.68 1 89.56 86 ARG A C 1
ATOM 653 O O . ARG A 1 86 ? -3.299 -21.422 -15.328 1 89.56 86 ARG A O 1
ATOM 660 N N . VAL A 1 87 ? -5.434 -22.172 -15.203 1 80.75 87 VAL A N 1
ATOM 661 C CA . VAL A 1 87 ? -5.527 -22.516 -16.625 1 80.75 87 VAL A CA 1
ATOM 662 C C . VAL A 1 87 ? -5.684 -21.25 -17.453 1 80.75 87 VAL A C 1
ATOM 664 O O . VAL A 1 87 ? -6.355 -20.312 -17.047 1 80.75 87 VAL A O 1
ATOM 667 N N . GLY A 1 88 ? -5.051 -21.266 -18.641 1 84.88 88 GLY A N 1
ATOM 668 C CA . GLY A 1 88 ? -5.09 -20.156 -19.578 1 84.88 88 GLY A CA 1
ATOM 669 C C . GLY A 1 88 ? -3.75 -19.469 -19.734 1 84.88 88 GLY A C 1
ATOM 670 O O . GLY A 1 88 ? -3.062 -19.203 -18.75 1 84.88 88 GLY A O 1
ATOM 671 N N . GLU A 1 89 ? -3.484 -19.203 -20.938 1 87.94 89 GLU A N 1
ATOM 672 C CA . GLU A 1 89 ? -2.174 -18.656 -21.281 1 87.94 89 GLU A CA 1
ATOM 673 C C . GLU A 1 89 ? -1.966 -17.281 -20.625 1 87.94 89 GLU A C 1
ATOM 675 O O . GLU A 1 89 ? -0.887 -17 -20.109 1 87.94 89 GLU A O 1
ATOM 680 N N . GLU A 1 90 ? -2.984 -16.5 -20.641 1 89 90 GLU A N 1
ATOM 681 C CA . GLU A 1 90 ? -2.873 -15.148 -20.078 1 89 90 GLU A CA 1
ATOM 682 C C . GLU A 1 90 ? -2.676 -15.188 -18.578 1 89 90 GLU A C 1
ATOM 684 O O . GLU A 1 90 ? -1.877 -14.422 -18.031 1 89 90 GLU A O 1
ATOM 689 N N . GLN A 1 91 ? -3.4 -16.078 -17.922 1 91 91 GLN A N 1
ATOM 690 C CA . GLN A 1 91 ? -3.307 -16.203 -16.469 1 91 91 GLN A CA 1
ATOM 691 C C . GLN A 1 91 ? -1.944 -16.75 -16.062 1 91 91 GLN A C 1
ATOM 693 O O . GLN A 1 91 ? -1.351 -16.281 -15.086 1 91 91 GLN A O 1
ATOM 698 N N . GLN A 1 92 ? -1.496 -17.734 -16.797 1 94.5 92 GLN A N 1
ATOM 699 C CA . GLN A 1 92 ? -0.193 -18.312 -16.5 1 94.5 92 GLN A CA 1
ATOM 700 C C . GLN A 1 92 ? 0.93 -17.312 -16.75 1 94.5 92 GLN A C 1
ATOM 702 O O . GLN A 1 92 ? 1.886 -17.234 -15.969 1 94.5 92 GLN A O 1
ATOM 707 N N . LEU A 1 93 ? 0.774 -16.562 -17.828 1 94.94 93 LEU A N 1
ATOM 708 C CA . LEU A 1 93 ? 1.75 -15.516 -18.125 1 94.94 93 LEU A CA 1
ATOM 709 C C . LEU A 1 93 ? 1.78 -14.461 -17.031 1 94.94 93 LEU A C 1
ATOM 711 O O . LEU A 1 93 ? 2.855 -14.031 -16.609 1 94.94 93 LEU A O 1
ATOM 715 N N . MET A 1 94 ? 0.652 -14.008 -16.578 1 95.5 94 MET A N 1
ATOM 716 C CA . MET A 1 94 ? 0.554 -13.039 -15.484 1 95.5 94 MET A CA 1
ATOM 717 C C . MET A 1 94 ? 1.305 -13.523 -14.25 1 95.5 94 MET A C 1
ATOM 719 O O . MET A 1 94 ? 2.139 -12.805 -13.703 1 95.5 94 MET A O 1
ATOM 723 N N . LEU A 1 95 ? 1.067 -14.781 -13.812 1 96.88 95 LEU A N 1
ATOM 724 C CA . LEU A 1 95 ? 1.643 -15.344 -12.594 1 96.88 95 LEU A CA 1
ATOM 725 C C . LEU A 1 95 ? 3.162 -15.422 -12.703 1 96.88 95 LEU A C 1
ATOM 727 O O . LEU A 1 95 ? 3.873 -15.008 -11.781 1 96.88 95 LEU A O 1
ATOM 731 N N . THR A 1 96 ? 3.615 -15.938 -13.859 1 98.25 96 THR A N 1
ATOM 732 C CA . THR A 1 96 ? 5.043 -16.219 -13.984 1 98.25 96 THR A CA 1
ATOM 733 C C . THR A 1 96 ? 5.82 -14.93 -14.234 1 98.25 96 THR A C 1
ATOM 735 O O . THR A 1 96 ? 6.914 -14.742 -13.695 1 98.25 96 THR A O 1
ATOM 738 N N . ARG A 1 97 ? 5.27 -14.039 -15.039 1 98.12 97 ARG A N 1
ATOM 739 C CA . ARG A 1 97 ? 5.938 -12.766 -15.297 1 98.12 97 ARG A CA 1
ATOM 740 C C . ARG A 1 97 ? 6.039 -11.938 -14.016 1 98.12 97 ARG A C 1
ATOM 742 O O . ARG A 1 97 ? 7.113 -11.43 -13.688 1 98.12 97 ARG A O 1
ATOM 749 N N . MET A 1 98 ? 4.977 -11.812 -13.32 1 98.31 98 MET A N 1
ATOM 750 C CA . MET A 1 98 ? 4.961 -11 -12.109 1 98.31 98 MET A CA 1
ATOM 751 C C . MET A 1 98 ? 5.785 -11.656 -11.008 1 98.31 98 MET A C 1
ATOM 753 O O . MET A 1 98 ? 6.441 -10.969 -10.219 1 98.31 98 MET A O 1
ATOM 757 N N . GLY A 1 99 ? 5.707 -12.992 -10.945 1 98.75 99 GLY A N 1
ATOM 758 C CA . GLY A 1 99 ? 6.516 -13.695 -9.961 1 98.75 99 GLY A CA 1
ATOM 759 C C . GLY A 1 99 ? 8.008 -13.477 -10.148 1 98.75 99 GLY A C 1
ATOM 760 O O . GLY A 1 99 ? 8.727 -13.203 -9.188 1 98.75 99 GLY A O 1
ATOM 761 N N . LYS A 1 100 ? 8.445 -13.594 -11.367 1 98.62 100 LYS A N 1
ATOM 762 C CA . LYS A 1 100 ? 9.852 -13.367 -11.688 1 98.62 100 LYS A CA 1
ATOM 763 C C . LYS A 1 100 ? 10.266 -11.93 -11.359 1 98.62 100 LYS A C 1
ATOM 765 O O . LYS A 1 100 ? 11.312 -11.711 -10.742 1 98.62 100 LYS A O 1
ATOM 770 N N . LYS A 1 101 ? 9.461 -10.984 -11.734 1 98.56 101 LYS A N 1
ATOM 771 C CA . LYS A 1 101 ? 9.766 -9.578 -11.477 1 98.56 101 LYS A CA 1
ATOM 772 C C . LYS A 1 101 ? 9.805 -9.289 -9.977 1 98.56 101 LYS A C 1
ATOM 774 O O . LYS A 1 101 ? 10.641 -8.508 -9.516 1 98.56 101 LYS A O 1
ATOM 779 N N . LEU A 1 102 ? 8.898 -9.891 -9.242 1 98.75 102 LEU A N 1
ATOM 780 C CA . LEU A 1 102 ? 8.922 -9.719 -7.797 1 98.75 102 LEU A CA 1
ATOM 781 C C . LEU A 1 102 ? 10.219 -10.25 -7.203 1 98.75 102 LEU A C 1
ATOM 783 O O . LEU A 1 102 ? 10.82 -9.609 -6.336 1 98.75 102 LEU A O 1
ATOM 787 N N . ALA A 1 103 ? 10.609 -11.438 -7.621 1 98.69 103 ALA A N 1
ATOM 788 C CA . ALA A 1 103 ? 11.836 -12.039 -7.113 1 98.69 103 ALA A CA 1
ATOM 789 C C . ALA A 1 103 ? 13.047 -11.148 -7.395 1 98.69 103 ALA A C 1
ATOM 791 O O . ALA A 1 103 ? 13.883 -10.93 -6.516 1 98.69 103 ALA A O 1
ATOM 792 N N . GLU A 1 104 ? 13.117 -10.648 -8.602 1 98.44 104 GLU A N 1
ATOM 793 C CA . GLU A 1 104 ? 14.203 -9.75 -8.984 1 98.44 104 GLU A CA 1
ATOM 794 C C . GLU A 1 104 ? 14.219 -8.5 -8.109 1 98.44 104 GLU A C 1
ATOM 796 O O . GLU A 1 104 ? 15.266 -8.094 -7.613 1 98.44 104 GLU A O 1
ATOM 801 N N . LEU A 1 105 ? 13.086 -7.922 -7.918 1 98.25 105 LEU A N 1
ATOM 802 C CA . LEU A 1 105 ? 12.953 -6.699 -7.129 1 98.25 105 LEU A CA 1
ATOM 803 C C . LEU A 1 105 ? 13.297 -6.957 -5.668 1 98.25 105 LEU A C 1
ATOM 805 O O . LEU A 1 105 ? 14.062 -6.203 -5.066 1 98.25 105 LEU A O 1
ATOM 809 N N . ALA A 1 106 ? 12.68 -7.996 -5.117 1 98.31 106 ALA A N 1
ATOM 810 C CA . ALA A 1 106 ? 12.852 -8.297 -3.697 1 98.31 106 ALA A CA 1
ATOM 811 C C . ALA A 1 106 ? 14.312 -8.562 -3.361 1 98.31 106 ALA A C 1
ATOM 813 O O . ALA A 1 106 ? 14.797 -8.148 -2.303 1 98.31 106 ALA A O 1
ATOM 814 N N . LEU A 1 107 ? 15.039 -9.188 -4.254 1 97.62 107 LEU A N 1
ATOM 815 C CA . LEU A 1 107 ? 16.453 -9.508 -4.027 1 97.62 107 LEU A CA 1
ATOM 816 C C . LEU A 1 107 ? 17.297 -8.25 -4.047 1 97.62 107 LEU A C 1
ATOM 818 O O . LEU A 1 107 ? 18.328 -8.172 -3.355 1 97.62 107 LEU A O 1
ATOM 822 N N . LYS A 1 108 ? 16.859 -7.305 -4.789 1 95.56 108 LYS A N 1
ATOM 823 C CA . LYS A 1 108 ? 17.578 -6.035 -4.828 1 95.56 108 LYS A CA 1
ATOM 824 C C . LYS A 1 108 ? 17.359 -5.238 -3.545 1 95.56 108 LYS A C 1
ATOM 826 O O . LYS A 1 108 ? 18.219 -4.438 -3.15 1 95.56 108 LYS A O 1
ATOM 831 N N . ILE A 1 109 ? 16.266 -5.473 -2.938 1 95.12 109 ILE A N 1
ATOM 832 C CA . ILE A 1 109 ? 15.859 -4.742 -1.738 1 95.12 109 ILE A CA 1
ATOM 833 C C . ILE A 1 109 ? 16.453 -5.418 -0.504 1 95.12 109 ILE A C 1
ATOM 835 O O . ILE A 1 109 ? 16.969 -4.746 0.395 1 95.12 109 ILE A O 1
ATOM 839 N N . SER A 1 110 ? 16.359 -6.715 -0.467 1 94.44 110 SER A N 1
ATOM 840 C CA . SER A 1 110 ? 16.797 -7.5 0.682 1 94.44 110 SER A CA 1
ATOM 841 C C . SER A 1 110 ? 17.328 -8.867 0.248 1 94.44 110 SER A C 1
ATOM 843 O O . SER A 1 110 ? 16.594 -9.648 -0.374 1 94.44 110 SER A O 1
ATOM 845 N N . PRO A 1 111 ? 18.547 -9.148 0.638 1 94.94 111 PRO A N 1
ATOM 846 C CA . PRO A 1 111 ? 19.094 -10.461 0.29 1 94.94 111 PRO A CA 1
ATOM 847 C C . PRO A 1 111 ? 18.312 -11.609 0.926 1 94.94 111 PRO A C 1
ATOM 849 O O . PRO A 1 111 ? 17.891 -11.508 2.082 1 94.94 111 PRO A O 1
ATOM 852 N N . SER A 1 112 ? 18.109 -12.672 0.194 1 96.88 112 SER A N 1
ATOM 853 C CA . SER A 1 112 ? 17.406 -13.883 0.607 1 96.88 112 SER A CA 1
ATOM 854 C C . SER A 1 112 ? 17.922 -15.102 -0.14 1 96.88 112 SER A C 1
ATOM 856 O O . SER A 1 112 ? 17.672 -15.266 -1.335 1 96.88 112 SER A O 1
ATOM 858 N N . PRO A 1 113 ? 18.594 -15.984 0.53 1 97.44 113 PRO A N 1
ATOM 859 C CA . PRO A 1 113 ? 19.172 -17.156 -0.138 1 97.44 113 PRO A CA 1
ATOM 860 C C . PRO A 1 113 ? 18.109 -18.016 -0.822 1 97.44 113 PRO A C 1
ATOM 862 O O . PRO A 1 113 ? 18.328 -18.516 -1.933 1 97.44 113 PRO A O 1
ATOM 865 N N . VAL A 1 114 ? 17.016 -18.203 -0.144 1 98.56 114 VAL A N 1
ATOM 866 C CA . VAL A 1 114 ? 15.953 -19.031 -0.713 1 98.56 114 VAL A CA 1
ATOM 867 C C . VAL A 1 114 ? 15.43 -18.375 -1.992 1 98.56 114 VAL A C 1
ATOM 869 O O . VAL A 1 114 ? 15.211 -19.062 -2.996 1 98.56 114 VAL A O 1
ATOM 872 N N . LEU A 1 115 ? 15.211 -17.094 -1.972 1 98.5 115 LEU A N 1
ATOM 873 C CA . LEU A 1 115 ? 14.703 -16.375 -3.133 1 98.5 115 LEU A CA 1
ATOM 874 C C . LEU A 1 115 ? 15.727 -16.359 -4.266 1 98.5 115 LEU A C 1
ATOM 876 O O . LEU A 1 115 ? 15.359 -16.422 -5.441 1 98.5 115 LEU A O 1
ATOM 880 N N . GLU A 1 116 ? 16.969 -16.25 -3.918 1 98.56 116 GLU A N 1
ATOM 881 C CA . GLU A 1 116 ? 18.031 -16.328 -4.906 1 98.56 116 GLU A CA 1
ATOM 882 C C . GLU A 1 116 ? 18.031 -17.672 -5.633 1 98.56 116 GLU A C 1
ATOM 884 O O . GLU A 1 116 ? 18.156 -17.719 -6.859 1 98.56 116 GLU A O 1
ATOM 889 N N . ARG A 1 117 ? 17.953 -18.703 -4.875 1 98.75 117 ARG A N 1
ATOM 890 C CA . ARG A 1 117 ? 17.875 -20.031 -5.453 1 98.75 117 ARG A CA 1
ATOM 891 C C . ARG A 1 117 ? 16.641 -20.188 -6.336 1 98.75 117 ARG A C 1
ATOM 893 O O . ARG A 1 117 ? 16.719 -20.734 -7.434 1 98.75 117 ARG A O 1
ATOM 900 N N . TRP A 1 118 ? 15.539 -19.719 -5.844 1 98.81 118 TRP A N 1
ATOM 901 C CA . TRP A 1 118 ? 14.281 -19.812 -6.57 1 98.81 118 TRP A CA 1
ATOM 902 C C . TRP A 1 118 ? 14.352 -19.047 -7.891 1 98.81 118 TRP A C 1
ATOM 904 O O . TRP A 1 118 ? 13.906 -19.547 -8.93 1 98.81 118 TRP A O 1
ATOM 914 N N . LEU A 1 119 ? 14.891 -17.844 -7.891 1 98.81 119 LEU A N 1
ATOM 915 C CA . LEU A 1 119 ? 15.047 -17.047 -9.109 1 98.81 119 LEU A CA 1
ATOM 916 C C . LEU A 1 119 ? 15.969 -17.766 -10.102 1 98.81 119 LEU A C 1
ATOM 918 O O . LEU A 1 119 ? 15.719 -17.734 -11.312 1 98.81 119 LEU A O 1
ATOM 922 N N . ALA A 1 120 ? 17 -18.328 -9.594 1 98.75 120 ALA A N 1
ATOM 923 C CA . ALA A 1 120 ? 17.891 -19.109 -10.453 1 98.75 120 ALA A CA 1
ATOM 924 C C . ALA A 1 120 ? 17.141 -20.281 -11.102 1 98.75 120 ALA A C 1
ATOM 926 O O . ALA A 1 120 ? 17.328 -20.562 -12.289 1 98.75 120 ALA A O 1
ATOM 927 N N . ASP A 1 121 ? 16.344 -20.938 -10.383 1 98.88 121 ASP A N 1
ATOM 928 C CA . ASP A 1 121 ? 15.555 -22.062 -10.891 1 98.88 121 ASP A CA 1
ATOM 929 C C . ASP A 1 121 ? 14.531 -21.578 -11.914 1 98.88 121 ASP A C 1
ATOM 931 O O . ASP A 1 121 ? 14.219 -22.312 -12.867 1 98.88 121 ASP A O 1
ATOM 935 N N . ILE A 1 122 ? 13.961 -20.375 -11.711 1 98.88 122 ILE A N 1
ATOM 936 C CA . ILE A 1 122 ? 13.07 -19.797 -12.711 1 98.88 122 ILE A CA 1
ATOM 937 C C . ILE A 1 122 ? 13.828 -19.609 -14.023 1 98.88 122 ILE A C 1
ATOM 939 O O . ILE A 1 122 ? 13.344 -20 -15.086 1 98.88 122 ILE A O 1
ATOM 943 N N . ARG A 1 123 ? 14.992 -19.078 -13.922 1 98.44 123 ARG A N 1
ATOM 944 C CA . ARG A 1 123 ? 15.789 -18.734 -15.094 1 98.44 123 ARG A CA 1
ATOM 945 C C . ARG A 1 123 ? 16.219 -20 -15.844 1 98.44 123 ARG A C 1
ATOM 947 O O . ARG A 1 123 ? 16.344 -19.984 -17.062 1 98.44 123 ARG A O 1
ATOM 954 N N . SER A 1 124 ? 16.359 -21.094 -15.164 1 98.31 124 SER A N 1
ATOM 955 C CA . SER A 1 124 ? 16.75 -22.359 -15.773 1 98.31 124 SER A CA 1
ATOM 956 C C . SER A 1 124 ? 15.547 -23.234 -16.109 1 98.31 124 SER A C 1
ATOM 958 O O . SER A 1 124 ? 15.695 -24.406 -16.453 1 98.31 124 SER A O 1
ATOM 960 N N . ASP A 1 125 ? 14.32 -22.734 -15.828 1 97.69 125 ASP A N 1
ATOM 961 C CA . ASP A 1 125 ? 13.055 -23.406 -16.109 1 97.69 125 ASP A CA 1
ATOM 962 C C . ASP A 1 125 ? 12.867 -24.641 -15.227 1 97.69 125 ASP A C 1
ATOM 964 O O . ASP A 1 125 ? 12.266 -25.625 -15.641 1 97.69 125 ASP A O 1
ATOM 968 N N . ALA A 1 126 ? 13.492 -24.594 -14.062 1 98.25 126 ALA A N 1
ATOM 969 C CA . ALA A 1 126 ? 13.352 -25.688 -13.102 1 98.25 126 ALA A CA 1
ATOM 970 C C . ALA A 1 126 ? 12.102 -25.516 -12.242 1 98.25 126 ALA A C 1
ATOM 972 O O . ALA A 1 126 ? 11.648 -26.453 -11.594 1 98.25 126 ALA A O 1
ATOM 973 N N . THR A 1 127 ? 11.547 -24.359 -12.234 1 98.69 127 THR A N 1
ATOM 974 C CA . THR A 1 127 ? 10.281 -24.047 -11.578 1 98.69 127 THR A CA 1
ATOM 975 C C . THR A 1 127 ? 9.547 -22.922 -12.32 1 98.69 127 THR A C 1
ATOM 977 O O . THR A 1 127 ? 10.172 -22.125 -13.023 1 98.69 127 THR A O 1
ATOM 980 N N . PRO A 1 128 ? 8.258 -22.812 -12.25 1 98.38 128 PRO A N 1
ATOM 981 C CA . PRO A 1 128 ? 7.484 -21.844 -13.031 1 98.38 128 PRO A CA 1
ATOM 982 C C . PRO A 1 128 ? 7.738 -20.391 -12.609 1 98.38 128 PRO A C 1
ATOM 984 O O . PRO A 1 128 ? 7.867 -19.516 -13.453 1 98.38 128 PRO A O 1
ATOM 987 N N . GLY A 1 129 ? 7.77 -20.109 -11.242 1 98.81 129 GLY A N 1
ATOM 988 C CA . GLY A 1 129 ? 7.988 -18.75 -10.758 1 98.81 129 GLY A CA 1
ATOM 989 C C . GLY A 1 129 ? 6.707 -17.953 -10.633 1 98.81 129 GLY A C 1
ATOM 990 O O . GLY A 1 129 ? 6.621 -16.828 -11.125 1 98.81 129 GLY A O 1
ATOM 991 N N . CYS A 1 130 ? 5.746 -18.484 -9.922 1 98.81 130 CYS A N 1
ATOM 992 C CA . CYS A 1 130 ? 4.441 -17.859 -9.82 1 98.81 130 CYS A CA 1
ATOM 993 C C . CYS A 1 130 ? 4.441 -16.766 -8.75 1 98.81 130 CYS A C 1
ATOM 995 O O . CYS A 1 130 ? 5.066 -16.938 -7.699 1 98.81 130 CYS A O 1
ATOM 997 N N . LEU A 1 131 ? 3.678 -15.727 -8.984 1 98.75 131 LEU A N 1
ATOM 998 C CA . LEU A 1 131 ? 3.631 -14.555 -8.117 1 98.75 131 LEU A CA 1
ATOM 999 C C . LEU A 1 131 ? 3.324 -14.953 -6.68 1 98.75 131 LEU A C 1
ATOM 1001 O O . LEU A 1 131 ? 4.031 -14.547 -5.754 1 98.75 131 LEU A O 1
ATOM 1005 N N . PRO A 1 132 ? 2.271 -15.805 -6.355 1 98.75 132 PRO A N 1
ATOM 1006 C CA . PRO A 1 132 ? 1.97 -16.141 -4.961 1 98.75 132 PRO A CA 1
ATOM 1007 C C . PRO A 1 132 ? 3.141 -16.828 -4.25 1 98.75 132 PRO A C 1
ATOM 1009 O O . PRO A 1 132 ? 3.33 -16.625 -3.049 1 98.75 132 PRO A O 1
ATOM 1012 N N . ILE A 1 133 ? 3.891 -17.578 -5 1 98.94 133 ILE A N 1
ATOM 1013 C CA . ILE A 1 133 ? 5.031 -18.281 -4.426 1 98.94 133 ILE A CA 1
ATOM 1014 C C . ILE A 1 133 ? 6.133 -17.297 -4.07 1 98.94 133 ILE A C 1
ATOM 1016 O O . ILE A 1 133 ? 6.695 -17.344 -2.975 1 98.94 133 ILE A O 1
ATOM 1020 N N . GLY A 1 134 ? 6.418 -16.391 -5.023 1 98.88 134 GLY A N 1
ATOM 1021 C CA . GLY A 1 134 ? 7.379 -15.344 -4.73 1 98.88 134 GLY A CA 1
ATOM 1022 C C . GLY A 1 134 ? 6.984 -14.492 -3.537 1 98.88 134 GLY A C 1
ATOM 1023 O O . GLY A 1 134 ? 7.84 -14.125 -2.725 1 98.88 134 GLY A O 1
ATOM 1024 N N . GLN A 1 135 ? 5.715 -14.148 -3.482 1 98.88 135 GLN A N 1
ATOM 1025 C CA . GLN A 1 135 ? 5.211 -13.391 -2.342 1 98.88 135 GLN A CA 1
ATOM 1026 C C . GLN A 1 135 ? 5.406 -14.164 -1.039 1 98.88 135 GLN A C 1
ATOM 1028 O O . GLN A 1 135 ? 5.82 -13.594 -0.029 1 98.88 135 GLN A O 1
ATOM 1033 N N . ALA A 1 136 ? 5.105 -15.453 -1.066 1 98.94 136 ALA A N 1
ATOM 1034 C CA . ALA A 1 136 ? 5.246 -16.297 0.118 1 98.94 136 ALA A CA 1
ATOM 1035 C C . ALA A 1 136 ? 6.688 -16.312 0.618 1 98.94 136 ALA A C 1
ATOM 1037 O O . ALA A 1 136 ? 6.941 -16.094 1.807 1 98.94 136 ALA A O 1
ATOM 1038 N N . ILE A 1 137 ? 7.637 -16.531 -0.297 1 98.88 137 ILE A N 1
ATOM 1039 C CA . ILE A 1 137 ? 9.047 -16.594 0.055 1 98.88 137 ILE A CA 1
ATOM 1040 C C . ILE A 1 137 ? 9.5 -15.234 0.607 1 98.88 137 ILE A C 1
ATOM 1042 O O . ILE A 1 137 ? 10.125 -15.172 1.671 1 98.88 137 ILE A O 1
ATOM 1046 N N . THR A 1 138 ? 9.172 -14.188 -0.092 1 98.75 138 THR A N 1
ATOM 1047 C CA . THR A 1 138 ? 9.609 -12.844 0.252 1 98.75 138 THR A CA 1
ATOM 1048 C C . THR A 1 138 ? 9.055 -12.422 1.608 1 98.75 138 THR A C 1
ATOM 1050 O O . THR A 1 138 ? 9.797 -11.953 2.471 1 98.75 138 THR A O 1
ATOM 1053 N N . LEU A 1 139 ? 7.781 -12.617 1.807 1 98.62 139 LEU A N 1
ATOM 1054 C CA . LEU A 1 139 ? 7.129 -12.148 3.025 1 98.62 139 LEU A CA 1
ATOM 1055 C C . LEU A 1 139 ? 7.547 -13 4.223 1 98.62 139 LEU A C 1
ATOM 1057 O O . LEU A 1 139 ? 7.707 -12.477 5.328 1 98.62 139 LEU A O 1
ATOM 1061 N N . ALA A 1 140 ? 7.73 -14.32 4.027 1 98.56 140 ALA A N 1
ATOM 1062 C CA . ALA A 1 140 ? 8.289 -15.141 5.094 1 98.56 140 ALA A CA 1
ATOM 1063 C C . ALA A 1 140 ? 9.672 -14.648 5.5 1 98.56 140 ALA A C 1
ATOM 1065 O O . ALA A 1 140 ? 9.977 -14.539 6.691 1 98.56 140 ALA A O 1
ATOM 1066 N N . HIS A 1 141 ? 10.453 -14.359 4.531 1 97.62 141 HIS A N 1
ATOM 1067 C CA . HIS A 1 141 ? 11.805 -13.867 4.762 1 97.62 141 HIS A CA 1
ATOM 1068 C C . HIS A 1 141 ? 11.781 -12.562 5.555 1 97.62 141 HIS A C 1
ATOM 1070 O O . HIS A 1 141 ? 12.656 -12.328 6.391 1 97.62 141 HIS A O 1
ATOM 1076 N N . LEU A 1 142 ? 10.773 -11.773 5.305 1 96.69 142 LEU A N 1
ATOM 1077 C CA . LEU A 1 142 ? 10.672 -10.461 5.941 1 96.69 142 LEU A CA 1
ATOM 1078 C C . LEU A 1 142 ? 9.961 -10.562 7.285 1 96.69 142 LEU A C 1
ATOM 1080 O O . LEU A 1 142 ? 9.703 -9.539 7.93 1 96.69 142 LEU A O 1
ATOM 1084 N N . GLY A 1 143 ? 9.547 -11.734 7.66 1 97 143 GLY A N 1
ATOM 1085 C CA . GLY A 1 143 ? 9.008 -11.961 8.992 1 97 143 GLY A CA 1
ATOM 1086 C C . GLY A 1 143 ? 7.492 -11.922 9.047 1 97 143 GLY A C 1
ATOM 1087 O O . GLY A 1 143 ? 6.902 -11.984 10.125 1 97 143 GLY A O 1
ATOM 1088 N N . ALA A 1 144 ? 6.84 -11.859 7.945 1 97.94 144 ALA A N 1
ATOM 1089 C CA . ALA A 1 144 ? 5.379 -11.883 7.914 1 97.94 144 ALA A CA 1
ATOM 1090 C C . ALA A 1 144 ? 4.852 -13.289 8.188 1 97.94 144 ALA A C 1
ATOM 1092 O O . ALA A 1 144 ? 5.422 -14.273 7.711 1 97.94 144 ALA A O 1
ATOM 1093 N N . ASP A 1 145 ? 3.75 -13.375 8.891 1 98.31 145 ASP A N 1
ATOM 1094 C CA . ASP A 1 145 ? 3.131 -14.688 9.055 1 98.31 145 ASP A CA 1
ATOM 1095 C C . ASP A 1 145 ? 2.236 -15.023 7.867 1 98.31 145 ASP A C 1
ATOM 1097 O O . ASP A 1 145 ? 2.082 -14.219 6.949 1 98.31 145 ASP A O 1
ATOM 1101 N N . GLU A 1 146 ? 1.701 -16.234 7.852 1 98.44 146 GLU A N 1
ATOM 1102 C CA . GLU A 1 146 ? 1.007 -16.703 6.656 1 98.44 146 GLU A CA 1
ATOM 1103 C C . GLU A 1 146 ? -0.305 -15.961 6.449 1 98.44 146 GLU A C 1
ATOM 1105 O O . GLU A 1 146 ? -0.739 -15.766 5.309 1 98.44 146 GLU A O 1
ATOM 1110 N N . THR A 1 147 ? -0.952 -15.484 7.609 1 98.38 147 THR A N 1
ATOM 1111 C CA . THR A 1 147 ? -2.182 -14.711 7.465 1 98.38 147 THR A CA 1
AT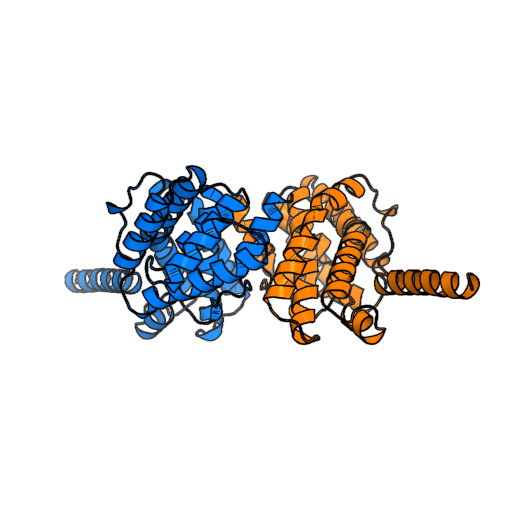OM 1112 C C . THR A 1 147 ? -1.903 -13.367 6.801 1 98.38 147 THR A C 1
ATOM 1114 O O . THR A 1 147 ? -2.68 -12.914 5.957 1 98.38 147 THR A O 1
ATOM 1117 N N . GLU A 1 148 ? -0.828 -12.75 7.129 1 98.44 148 GLU A N 1
ATOM 1118 C CA . GLU A 1 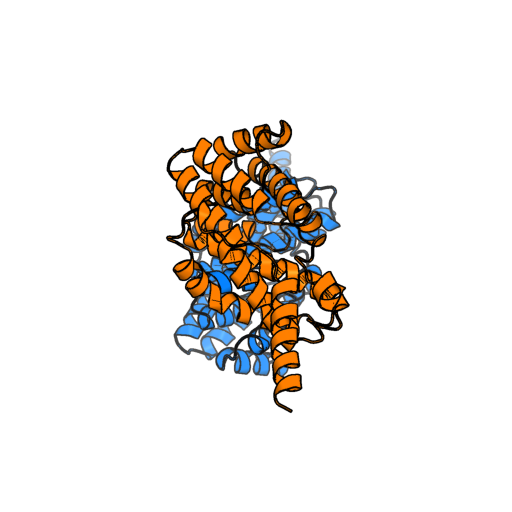148 ? -0.417 -11.484 6.523 1 98.44 148 GLU A CA 1
ATOM 1119 C C . GLU A 1 148 ? -0.079 -11.656 5.047 1 98.44 148 GLU A C 1
ATOM 1121 O O . GLU A 1 148 ? -0.472 -10.844 4.215 1 98.44 148 GLU A O 1
ATOM 1126 N N . ALA A 1 149 ? 0.644 -12.742 4.789 1 98.69 149 ALA A N 1
ATOM 1127 C CA . ALA A 1 149 ? 0.984 -13.031 3.398 1 98.69 149 ALA A CA 1
ATOM 1128 C C . ALA A 1 149 ? -0.272 -13.227 2.555 1 98.69 149 ALA A C 1
ATOM 1130 O O . ALA A 1 149 ? -0.351 -12.734 1.426 1 98.69 149 ALA A O 1
ATOM 1131 N N . PHE A 1 150 ? -1.224 -13.891 3.16 1 98.69 150 PHE A N 1
ATOM 1132 C CA . PHE A 1 150 ? -2.492 -14.148 2.49 1 98.69 150 PHE A CA 1
ATOM 1133 C C . PHE A 1 150 ? -3.229 -12.844 2.203 1 98.69 150 PHE A C 1
ATOM 1135 O O . PHE A 1 150 ? -3.709 -12.633 1.088 1 98.69 150 PHE A O 1
ATOM 1142 N N . VAL A 1 151 ? -3.244 -11.953 3.121 1 98.44 151 VAL A N 1
ATOM 1143 C CA . VAL A 1 151 ? -3.943 -10.68 2.996 1 98.44 151 VAL A CA 1
ATOM 1144 C C . VAL A 1 151 ? -3.256 -9.812 1.941 1 98.44 151 VAL A C 1
ATOM 1146 O O . VAL A 1 151 ? -3.924 -9.164 1.129 1 98.44 151 VAL A O 1
ATOM 1149 N N . VAL A 1 152 ? -1.974 -9.82 1.92 1 98.5 152 VAL A N 1
ATOM 1150 C CA . VAL A 1 152 ? -1.206 -9.039 0.957 1 98.5 152 VAL A CA 1
ATOM 1151 C C . VAL A 1 152 ? -1.517 -9.516 -0.46 1 98.5 152 VAL A C 1
ATOM 1153 O O . VAL A 1 152 ? -1.71 -8.703 -1.367 1 98.5 152 VAL A O 1
ATOM 1156 N N . HIS A 1 153 ? -1.58 -10.781 -0.615 1 98.38 153 HIS A N 1
ATOM 1157 C CA . HIS A 1 153 ? -1.884 -11.336 -1.931 1 98.38 153 HIS A CA 1
ATOM 1158 C C . HIS A 1 153 ? -3.293 -10.953 -2.375 1 98.38 153 HIS A C 1
ATOM 1160 O O . HIS A 1 153 ? -3.49 -10.5 -3.504 1 98.38 153 HIS A O 1
ATOM 1166 N N . GLN A 1 154 ? -4.242 -11.164 -1.461 1 97.62 154 GLN A N 1
ATOM 1167 C CA . GLN A 1 154 ? -5.629 -10.852 -1.785 1 97.62 154 GLN A CA 1
ATOM 1168 C C . GLN A 1 154 ? -5.797 -9.375 -2.123 1 97.62 154 GLN A C 1
ATOM 1170 O O . GLN A 1 154 ? -6.504 -9.023 -3.07 1 97.62 154 GLN A O 1
ATOM 1175 N N . TYR A 1 155 ? -5.168 -8.555 -1.369 1 98 155 TYR A N 1
ATOM 1176 C CA . TYR A 1 155 ? -5.215 -7.121 -1.627 1 98 155 TYR A CA 1
ATOM 1177 C C . TYR A 1 155 ? -4.664 -6.797 -3.01 1 98 155 TYR A C 1
ATOM 1179 O O . TYR A 1 155 ? -5.262 -6.02 -3.758 1 98 155 TYR A O 1
ATOM 1187 N N . GLY A 1 156 ? -3.557 -7.379 -3.303 1 97.56 156 GLY A N 1
ATOM 1188 C CA . GLY A 1 156 ? -2.928 -7.148 -4.594 1 97.56 156 GLY A CA 1
ATOM 1189 C C . GLY A 1 156 ? -3.809 -7.547 -5.766 1 97.56 156 GLY A C 1
ATOM 1190 O O . GLY A 1 156 ? -3.873 -6.832 -6.766 1 97.56 156 GLY A O 1
ATOM 1191 N N . MET A 1 157 ? -4.453 -8.633 -5.664 1 96.44 157 MET A N 1
ATOM 1192 C CA . MET A 1 157 ? -5.332 -9.117 -6.73 1 96.44 157 MET A CA 1
ATOM 1193 C C . MET A 1 157 ? -6.516 -8.172 -6.926 1 96.44 157 MET A C 1
ATOM 1195 O O . MET A 1 157 ? -6.855 -7.828 -8.055 1 96.44 157 MET A O 1
ATOM 1199 N N . ALA A 1 158 ? -7.098 -7.789 -5.828 1 97.19 158 ALA A N 1
ATOM 1200 C CA . ALA A 1 158 ? -8.227 -6.867 -5.906 1 97.19 158 ALA A CA 1
ATOM 1201 C C . ALA A 1 158 ? -7.805 -5.527 -6.504 1 97.19 158 ALA A C 1
ATOM 1203 O O . ALA A 1 158 ? -8.492 -4.988 -7.379 1 97.19 158 ALA A O 1
ATOM 1204 N N . SER A 1 159 ? -6.703 -5.02 -6.004 1 97.62 159 SER A N 1
ATOM 1205 C CA . SER A 1 159 ? -6.203 -3.734 -6.477 1 97.62 159 SER A CA 1
ATOM 1206 C C . SER A 1 159 ? -5.871 -3.785 -7.965 1 97.62 159 SER A C 1
ATOM 1208 O O . SER A 1 159 ? -6.105 -2.818 -8.695 1 97.62 159 SER A O 1
ATOM 1210 N N . MET A 1 160 ? -5.352 -4.879 -8.406 1 97 160 MET A N 1
ATOM 1211 C CA . MET A 1 160 ? -5.016 -5.055 -9.82 1 97 160 MET A CA 1
ATOM 1212 C C . MET A 1 160 ? -6.266 -4.988 -10.688 1 97 160 MET A C 1
ATOM 1214 O O . MET A 1 160 ? -6.277 -4.301 -11.711 1 97 160 MET A O 1
ATOM 1218 N N . ILE A 1 161 ? -7.289 -5.684 -10.289 1 96.94 161 ILE A N 1
ATOM 1219 C CA . ILE A 1 161 ? -8.539 -5.695 -11.039 1 96.94 161 ILE A CA 1
ATOM 1220 C C . ILE A 1 161 ? -9.133 -4.289 -11.07 1 96.94 161 ILE A C 1
ATOM 1222 O O . ILE A 1 161 ? -9.578 -3.818 -12.125 1 96.94 161 ILE A O 1
ATOM 1226 N N . LEU A 1 162 ? -9.133 -3.635 -9.977 1 97.88 162 LEU A N 1
ATOM 1227 C CA . LEU A 1 162 ? -9.773 -2.33 -9.875 1 97.88 162 LEU A CA 1
ATOM 1228 C C . LEU A 1 162 ? -8.961 -1.267 -10.609 1 97.88 162 LEU A C 1
ATOM 1230 O O . LEU A 1 162 ? -9.531 -0.327 -11.172 1 97.88 162 LEU A O 1
ATOM 1234 N N . SER A 1 163 ? -7.684 -1.434 -10.594 1 97.25 163 SER A N 1
ATOM 1235 C CA . SER A 1 163 ? -6.852 -0.576 -11.43 1 97.25 163 SER A CA 1
ATOM 1236 C C . SER A 1 163 ? -7.199 -0.744 -12.906 1 97.25 163 SER A C 1
ATOM 1238 O O . SER A 1 163 ? -7.258 0.236 -13.648 1 97.25 163 SER A O 1
ATOM 1240 N N . ALA A 1 164 ? -7.398 -1.943 -13.328 1 97.12 164 ALA A N 1
ATOM 1241 C CA . ALA A 1 164 ? -7.816 -2.213 -14.703 1 97.12 164 ALA A CA 1
ATOM 1242 C C . ALA A 1 164 ? -9.203 -1.635 -14.977 1 97.12 164 ALA A C 1
ATOM 1244 O O . ALA A 1 164 ? -9.461 -1.127 -16.062 1 97.12 164 ALA A O 1
ATOM 1245 N N . ALA A 1 165 ? -10.047 -1.704 -14.023 1 97.75 165 ALA A N 1
ATOM 1246 C CA . ALA A 1 165 ? -11.398 -1.175 -14.172 1 97.75 165 ALA A CA 1
ATOM 1247 C C . ALA A 1 165 ? -11.375 0.319 -14.484 1 97.75 165 ALA A C 1
ATOM 1249 O O . ALA A 1 165 ? -12.164 0.802 -15.305 1 97.75 165 ALA A O 1
ATOM 1250 N N . LEU A 1 166 ? -10.492 1.032 -13.844 1 96.69 166 LEU A N 1
ATOM 1251 C CA . LEU A 1 166 ? -10.367 2.467 -14.07 1 96.69 166 LEU A CA 1
ATOM 1252 C C . LEU A 1 166 ? -9.961 2.756 -15.516 1 96.69 166 LEU A C 1
ATOM 1254 O O . LEU A 1 166 ? -10.289 3.814 -16.062 1 96.69 166 LEU A O 1
ATOM 1258 N N . ARG A 1 167 ? -9.359 1.839 -16.141 1 96.19 167 ARG A N 1
ATOM 1259 C CA . ARG A 1 167 ? -8.906 2.008 -17.516 1 96.19 167 ARG A CA 1
ATOM 1260 C C . ARG A 1 167 ? -9.953 1.512 -18.516 1 96.19 167 ARG A C 1
ATOM 1262 O O . ARG A 1 167 ? -10.047 2.021 -19.625 1 96.19 167 ARG A O 1
ATOM 1269 N N . LEU A 1 168 ? -10.766 0.55 -18.078 1 95.94 168 LEU A N 1
ATOM 1270 C CA . LEU A 1 168 ? -11.578 -0.194 -19.031 1 95.94 168 LEU A CA 1
ATOM 1271 C C . LEU A 1 168 ? -13.055 0.183 -18.891 1 95.94 168 LEU A C 1
ATOM 1273 O O . LEU A 1 168 ? -13.852 -0.103 -19.781 1 95.94 168 LEU A O 1
ATOM 1277 N N . MET A 1 169 ? -13.359 0.817 -17.75 1 96.62 169 MET A N 1
ATOM 1278 C CA . MET A 1 169 ? -14.766 1.101 -17.469 1 96.62 169 MET A CA 1
ATOM 1279 C C . MET A 1 169 ? -14.984 2.59 -17.219 1 96.62 169 MET A C 1
ATOM 1281 O O . MET A 1 169 ? -14.023 3.326 -16.984 1 96.62 169 MET A O 1
ATOM 1285 N N . ARG A 1 170 ? -16.328 2.982 -17.375 1 95.62 170 ARG A N 1
ATOM 1286 C CA . ARG A 1 170 ? -16.75 4.293 -16.875 1 95.62 170 ARG A CA 1
ATOM 1287 C C . ARG A 1 170 ? -17.016 4.254 -15.383 1 95.62 170 ARG A C 1
ATOM 1289 O O . ARG A 1 170 ? -18.172 4.195 -14.961 1 95.62 170 ARG A O 1
ATOM 1296 N N . ILE A 1 171 ? -16.062 4.273 -14.609 1 96.75 171 ILE A N 1
ATOM 1297 C CA . ILE A 1 171 ? -16.125 4.207 -13.156 1 96.75 171 ILE A CA 1
ATOM 1298 C C . ILE A 1 171 ? -15.086 5.156 -12.555 1 96.75 171 ILE A C 1
ATOM 1300 O O . ILE A 1 171 ? -14.055 5.434 -13.172 1 96.75 171 ILE A O 1
ATOM 1304 N N . ASP A 1 172 ? -15.414 5.707 -11.398 1 95.31 172 ASP A N 1
ATOM 1305 C CA . ASP A 1 172 ? -14.477 6.672 -10.828 1 95.31 172 ASP A CA 1
ATOM 1306 C C . ASP A 1 172 ? -13.727 6.078 -9.641 1 95.31 172 ASP A C 1
ATOM 1308 O O . ASP A 1 172 ? -13.977 4.938 -9.25 1 95.31 172 ASP A O 1
ATOM 1312 N N . HIS A 1 173 ? -12.789 6.82 -9.125 1 95.31 173 HIS A N 1
ATOM 1313 C CA . HIS A 1 173 ? -11.891 6.363 -8.07 1 95.31 173 HIS A CA 1
ATOM 1314 C C . HIS A 1 173 ? -12.648 6.117 -6.77 1 95.31 173 HIS A C 1
ATOM 1316 O O . HIS A 1 173 ? -12.281 5.234 -5.992 1 95.31 173 HIS A O 1
ATOM 1322 N N . PHE A 1 174 ? -13.719 6.852 -6.492 1 95.25 174 PHE A N 1
ATOM 1323 C CA . PHE A 1 174 ? -14.5 6.652 -5.281 1 95.25 174 PHE A CA 1
ATOM 1324 C C . PHE A 1 174 ? -15.172 5.281 -5.289 1 95.25 174 PHE A C 1
ATOM 1326 O O . PHE A 1 174 ? -15.125 4.555 -4.297 1 95.25 174 PHE A O 1
ATOM 1333 N N . GLU A 1 175 ? -15.68 4.98 -6.418 1 96.56 175 GLU A N 1
ATOM 1334 C CA . GLU A 1 175 ? -16.359 3.697 -6.555 1 96.56 175 GLU A CA 1
ATOM 1335 C C . GLU A 1 175 ? -15.383 2.533 -6.43 1 96.56 175 GLU A C 1
ATOM 1337 O O . GLU A 1 175 ? -15.672 1.543 -5.754 1 96.56 175 GLU A O 1
ATOM 1342 N N . THR A 1 176 ? -14.242 2.639 -7.066 1 97.69 176 THR A N 1
ATOM 1343 C CA . THR A 1 176 ? -13.289 1.534 -7.027 1 97.69 176 THR A CA 1
ATOM 1344 C C . THR A 1 176 ? -12.727 1.35 -5.621 1 97.69 176 THR A C 1
ATOM 1346 O O . THR A 1 176 ? -12.492 0.221 -5.184 1 97.69 176 THR A O 1
ATOM 1349 N N . GLN A 1 177 ? -12.578 2.443 -4.906 1 97.56 177 GLN A N 1
ATOM 1350 C CA . GLN A 1 177 ? -12.078 2.348 -3.539 1 97.56 177 GLN A CA 1
ATOM 1351 C C . GLN A 1 177 ? -13.133 1.733 -2.615 1 97.56 177 GLN A C 1
ATOM 1353 O O . GLN A 1 177 ? -12.797 0.978 -1.701 1 97.56 177 GLN A O 1
ATOM 1358 N N . ARG A 1 178 ? -14.344 2.098 -2.836 1 97.38 178 ARG A N 1
ATOM 1359 C CA . ARG A 1 178 ? -15.43 1.488 -2.074 1 97.38 178 ARG A CA 1
ATOM 1360 C C . ARG A 1 178 ? -15.5 -0.015 -2.324 1 97.38 178 ARG A C 1
ATOM 1362 O O . ARG A 1 178 ? -15.672 -0.798 -1.389 1 97.38 178 ARG A O 1
ATOM 1369 N N . ILE A 1 179 ? -15.367 -0.398 -3.566 1 97.88 179 ILE A N 1
ATOM 1370 C CA . ILE A 1 179 ? -15.383 -1.809 -3.938 1 97.88 179 ILE A CA 1
ATOM 1371 C C . ILE A 1 179 ? -14.211 -2.529 -3.281 1 97.88 179 ILE A C 1
ATOM 1373 O O . ILE A 1 179 ? -14.375 -3.623 -2.73 1 97.88 179 ILE A O 1
ATOM 1377 N N . LEU A 1 180 ? -13.031 -1.901 -3.334 1 97.94 180 LEU A N 1
ATOM 1378 C CA . LEU A 1 180 ? -11.836 -2.477 -2.715 1 97.94 180 LEU A CA 1
ATOM 1379 C C . LEU A 1 180 ? -12.062 -2.713 -1.226 1 97.94 180 LEU A C 1
ATOM 1381 O O . LEU A 1 180 ? -11.766 -3.795 -0.713 1 97.94 180 LEU A O 1
ATOM 1385 N N . PHE A 1 181 ? -12.602 -1.753 -0.554 1 97.25 181 PHE A N 1
ATOM 1386 C CA . PHE A 1 181 ? -12.883 -1.813 0.875 1 97.25 181 PHE A CA 1
ATOM 1387 C C . PHE A 1 181 ? -13.859 -2.943 1.187 1 97.25 181 PHE A C 1
ATOM 1389 O O . PHE A 1 181 ? -13.633 -3.732 2.105 1 97.25 181 PHE A O 1
ATOM 1396 N N . ALA A 1 182 ? -14.914 -3.033 0.407 1 96.31 182 ALA A N 1
ATOM 1397 C CA . ALA A 1 182 ? -15.945 -4.043 0.616 1 96.31 182 ALA A CA 1
ATOM 1398 C C . ALA A 1 182 ? -15.414 -5.441 0.335 1 96.31 182 ALA A C 1
ATOM 1400 O O . ALA A 1 182 ? -15.641 -6.371 1.116 1 96.31 182 ALA A O 1
ATOM 1401 N N . ALA A 1 183 ? -14.703 -5.59 -0.718 1 95.62 183 ALA A N 1
ATOM 1402 C CA . ALA A 1 183 ? -14.219 -6.895 -1.162 1 95.62 183 ALA A CA 1
ATOM 1403 C C . ALA A 1 183 ? -13.219 -7.473 -0.171 1 95.62 183 ALA A C 1
ATOM 1405 O O . ALA A 1 183 ? -13.148 -8.688 0.02 1 95.62 183 ALA A O 1
ATOM 1406 N N . GLN A 1 184 ? -12.461 -6.625 0.439 1 94.75 184 GLN A N 1
ATOM 1407 C CA . GLN A 1 184 ? -11.414 -7.082 1.35 1 94.75 184 GLN A CA 1
ATOM 1408 C C . GLN A 1 184 ? -12.008 -7.578 2.666 1 94.75 184 GLN A C 1
ATOM 1410 O O . GLN A 1 184 ? -11.336 -8.258 3.441 1 94.75 184 GLN A O 1
ATOM 1415 N N . GLY A 1 185 ? -13.25 -7.258 2.934 1 91.69 185 GLY A N 1
ATOM 1416 C CA . GLY A 1 185 ? -13.914 -7.688 4.152 1 91.69 185 GLY A CA 1
ATOM 1417 C C . GLY A 1 185 ? -14.031 -9.195 4.27 1 91.69 185 GLY A C 1
ATOM 1418 O O . GLY A 1 185 ? -14.219 -9.727 5.363 1 91.69 185 GLY A O 1
ATOM 1419 N N . ARG A 1 186 ? -13.797 -9.945 3.223 1 92.31 186 ARG A N 1
ATOM 1420 C CA . ARG A 1 186 ? -13.992 -11.391 3.213 1 92.31 186 ARG A CA 1
ATOM 1421 C C . ARG A 1 186 ? -12.664 -12.125 3.332 1 92.31 186 ARG A C 1
ATOM 1423 O O . ARG A 1 186 ? -12.625 -13.359 3.346 1 92.31 186 ARG A O 1
ATOM 1430 N N . ALA A 1 187 ? -11.625 -11.414 3.471 1 95.31 187 ALA A N 1
ATOM 1431 C CA . ALA A 1 187 ? -10.289 -12.016 3.443 1 95.31 187 ALA A CA 1
ATOM 1432 C C . ALA A 1 187 ? -10.141 -13.062 4.543 1 95.31 187 ALA A C 1
ATOM 1434 O O . ALA A 1 187 ? -9.57 -14.133 4.316 1 95.31 187 ALA A O 1
ATOM 1435 N N . GLU A 1 188 ? -10.625 -12.789 5.719 1 96.12 188 GLU A N 1
ATOM 1436 C CA . GLU A 1 188 ? -10.5 -13.727 6.832 1 96.12 188 GLU A CA 1
ATOM 1437 C C . GLU A 1 188 ? -11.297 -15 6.574 1 96.12 188 GLU A C 1
ATOM 1439 O O . GLU A 1 188 ? -10.805 -16.109 6.816 1 96.12 188 GLU A O 1
ATOM 1444 N N . ASP A 1 189 ? -12.523 -14.836 6.117 1 96.38 189 ASP A N 1
ATOM 1445 C CA . ASP A 1 189 ? -13.359 -15.992 5.801 1 96.38 189 ASP A CA 1
ATOM 1446 C C . ASP A 1 189 ? -12.711 -16.859 4.723 1 96.38 189 ASP A C 1
ATOM 1448 O O . ASP A 1 189 ? -12.734 -18.078 4.805 1 96.38 189 ASP A O 1
ATOM 1452 N N . ASP A 1 190 ? -12.203 -16.219 3.727 1 96.62 190 ASP A N 1
ATOM 1453 C CA . ASP A 1 190 ? -11.539 -16.938 2.646 1 96.62 190 ASP A CA 1
ATOM 1454 C C . ASP A 1 190 ? -10.312 -17.688 3.164 1 96.62 190 ASP A C 1
ATOM 1456 O O . ASP A 1 190 ? -10.062 -18.828 2.762 1 96.62 190 ASP A O 1
ATOM 1460 N N . TYR A 1 191 ? -9.531 -17.078 4.047 1 98.06 191 TYR A N 1
ATOM 1461 C CA . TYR A 1 191 ? -8.375 -17.719 4.645 1 98.06 191 TYR A CA 1
ATOM 1462 C C . TYR A 1 191 ? -8.789 -18.953 5.434 1 98.06 191 TYR A C 1
ATOM 1464 O O . TYR A 1 191 ? -8.211 -20.031 5.273 1 98.06 191 TYR A O 1
ATOM 1472 N N . LEU A 1 192 ? -9.773 -18.797 6.281 1 97.69 192 LEU A N 1
ATOM 1473 C CA . LEU A 1 192 ? -10.227 -19.891 7.137 1 97.69 192 LEU A CA 1
ATOM 1474 C C . LEU A 1 192 ? -10.75 -21.047 6.301 1 97.69 192 LEU A C 1
ATOM 1476 O O . LEU A 1 192 ? -10.594 -22.219 6.688 1 97.69 192 LEU A O 1
ATOM 1480 N N . ALA A 1 193 ? -11.273 -20.75 5.18 1 96.44 193 ALA A N 1
ATOM 1481 C CA . ALA A 1 193 ? -11.852 -21.766 4.301 1 96.44 193 ALA A CA 1
ATOM 1482 C C . ALA A 1 193 ? -10.766 -22.594 3.625 1 96.44 193 ALA A C 1
ATOM 1484 O O . ALA A 1 193 ? -11.008 -23.734 3.203 1 96.44 193 ALA A O 1
ATOM 1485 N N . VAL A 1 194 ? -9.508 -22.047 3.57 1 97.62 194 VAL A N 1
ATOM 1486 C CA . VAL A 1 194 ? -8.562 -22.734 2.697 1 97.62 194 VAL A CA 1
ATOM 1487 C C . VAL A 1 194 ? -7.316 -23.109 3.488 1 97.62 194 VAL A C 1
ATOM 1489 O O . VAL A 1 194 ? -6.492 -23.906 3.018 1 97.62 194 VAL A O 1
ATOM 1492 N N . ARG A 1 195 ? -7.109 -22.625 4.707 1 97.88 195 ARG A N 1
ATOM 1493 C CA . ARG A 1 195 ? -5.855 -22.703 5.449 1 97.88 195 ARG A CA 1
ATOM 1494 C C . ARG A 1 195 ? -5.434 -24.156 5.648 1 97.88 195 ARG A C 1
ATOM 1496 O O . ARG A 1 195 ? -4.242 -24.469 5.723 1 97.88 195 ARG A O 1
ATOM 1503 N N . ASP A 1 196 ? -6.359 -25.109 5.656 1 97.88 196 ASP A N 1
ATOM 1504 C CA . ASP A 1 196 ? -6.023 -26.5 5.961 1 97.88 196 ASP A CA 1
ATOM 1505 C C . ASP A 1 196 ? -6.086 -27.375 4.707 1 97.88 196 ASP A C 1
ATOM 1507 O O . ASP A 1 196 ? -5.918 -28.594 4.781 1 97.88 196 ASP A O 1
ATOM 1511 N N . LEU A 1 197 ? -6.344 -26.766 3.537 1 97.88 197 LEU A N 1
ATOM 1512 C CA . LEU A 1 197 ? -6.426 -27.531 2.301 1 97.88 197 LEU A CA 1
ATOM 1513 C C . LEU A 1 197 ? -5.039 -27.984 1.848 1 97.88 197 LEU A C 1
ATOM 1515 O O . LEU A 1 197 ? -4.07 -27.234 1.97 1 97.88 197 LEU A O 1
ATOM 1519 N N . ALA A 1 198 ? -5.004 -29.156 1.335 1 97.69 198 ALA A N 1
ATOM 1520 C CA . ALA A 1 198 ? -3.791 -29.672 0.694 1 97.69 198 ALA A CA 1
ATOM 1521 C C . ALA A 1 198 ? -3.656 -29.125 -0.726 1 97.69 198 ALA A C 1
ATOM 1523 O O . ALA A 1 198 ? -4.617 -28.594 -1.287 1 97.69 198 ALA A O 1
ATOM 1524 N N . LEU A 1 199 ? -2.453 -29.219 -1.292 1 97.44 199 LEU A N 1
ATOM 1525 C CA . LEU A 1 199 ? -2.201 -28.734 -2.641 1 97.44 199 LEU A CA 1
ATOM 1526 C C . LEU A 1 199 ? -3.105 -29.438 -3.652 1 97.44 199 LEU A C 1
ATOM 1528 O O . LEU A 1 199 ? -3.572 -28.812 -4.609 1 97.44 199 LEU A O 1
ATOM 1532 N N . ASN A 1 200 ? -3.371 -30.672 -3.436 1 94.62 200 ASN A N 1
ATOM 1533 C CA . ASN A 1 200 ? -4.164 -31.438 -4.395 1 94.62 200 ASN A CA 1
ATOM 1534 C C . ASN A 1 200 ? -5.656 -31.156 -4.238 1 94.62 200 ASN A C 1
ATOM 1536 O O . ASN A 1 200 ? -6.473 -31.641 -5.023 1 94.62 200 ASN A O 1
ATOM 1540 N N . GLU A 1 201 ? -6.012 -30.312 -3.27 1 95 201 GLU A N 1
ATOM 1541 C CA . GLU A 1 201 ? -7.398 -29.922 -3.049 1 95 201 GLU A CA 1
ATOM 1542 C C . GLU A 1 201 ? -7.68 -28.547 -3.645 1 95 201 GLU A C 1
ATOM 1544 O O . GLU A 1 201 ? -8.812 -28.062 -3.586 1 95 201 GLU A O 1
ATOM 1549 N N . MET A 1 202 ? -6.688 -27.938 -4.211 1 93.44 202 MET A N 1
ATOM 1550 C CA . MET A 1 202 ? -6.887 -26.656 -4.895 1 93.44 202 MET A CA 1
ATOM 1551 C C . MET A 1 202 ? -7.898 -26.797 -6.023 1 93.44 202 MET A C 1
ATOM 1553 O O . MET A 1 202 ? -7.93 -27.812 -6.715 1 93.44 202 MET A O 1
ATOM 1557 N N . ALA A 1 203 ? -8.688 -25.766 -6.133 1 85.19 203 ALA A N 1
ATOM 1558 C CA . ALA A 1 203 ? -9.664 -25.703 -7.219 1 85.19 203 ALA A CA 1
ATOM 1559 C C . ALA A 1 203 ? -9.031 -25.188 -8.5 1 85.19 203 ALA A C 1
ATOM 1561 O O . ALA A 1 203 ? -7.812 -24.984 -8.562 1 85.19 203 ALA A O 1
ATOM 1562 N N . ALA A 1 204 ? -9.867 -25.172 -9.516 1 75.44 204 ALA A N 1
ATOM 1563 C CA . ALA A 1 204 ? -9.477 -24.469 -10.727 1 75.44 204 ALA A CA 1
ATOM 1564 C C . ALA A 1 204 ? -9.922 -23.016 -10.688 1 75.44 204 ALA A C 1
ATOM 1566 O O . ALA A 1 204 ? -10.883 -22.672 -9.984 1 75.44 204 ALA A O 1
ATOM 1567 N N . PHE A 1 205 ? -9.219 -22.188 -11.312 1 75.5 205 PHE A N 1
ATOM 1568 C CA . PHE A 1 205 ? -9.555 -20.781 -11.414 1 75.5 205 PHE A CA 1
ATOM 1569 C C . PHE A 1 205 ? -10.289 -20.484 -12.719 1 75.5 205 PHE A C 1
ATOM 1571 O O . PHE A 1 205 ? -9.688 -20.531 -13.789 1 75.5 205 PHE A O 1
ATOM 1578 N N . ALA A 1 206 ? -11.539 -20.281 -12.641 1 72.69 206 ALA A N 1
ATOM 1579 C CA . ALA A 1 206 ? -12.328 -20 -13.836 1 72.69 206 ALA A CA 1
ATOM 1580 C C . ALA A 1 206 ? -13.477 -19.031 -13.523 1 72.69 206 ALA A C 1
ATOM 1582 O O . ALA A 1 206 ? -14.648 -19.391 -13.656 1 72.69 206 ALA A O 1
ATOM 1583 N N . PRO A 1 207 ? -13.102 -17.828 -13.227 1 70.38 207 PRO A N 1
ATOM 1584 C CA . PRO A 1 207 ? -14.148 -16.953 -12.703 1 70.38 207 PRO A CA 1
ATOM 1585 C C . PRO A 1 207 ? -15.188 -16.578 -13.758 1 70.38 207 PRO A C 1
ATOM 1587 O O . PRO A 1 207 ? -16.391 -16.531 -13.461 1 70.38 207 PRO A O 1
ATOM 1590 N N . VAL A 1 208 ? -14.773 -16.297 -14.883 1 68.06 208 VAL A N 1
ATOM 1591 C CA . VAL A 1 208 ? -15.703 -15.914 -15.938 1 68.06 208 VAL A CA 1
ATOM 1592 C C . VAL A 1 208 ? -16.625 -17.078 -16.266 1 68.06 208 VAL A C 1
ATOM 1594 O O . VAL A 1 208 ? -17.844 -16.906 -16.391 1 68.06 208 VAL A O 1
ATOM 1597 N N . PHE A 1 209 ? -16 -18.094 -16.266 1 63.09 209 PHE A N 1
ATOM 1598 C CA . PHE A 1 209 ? -16.781 -19.297 -16.562 1 63.09 209 PHE A CA 1
ATOM 1599 C C . PHE A 1 209 ? -17.812 -19.562 -15.469 1 63.09 209 PHE A C 1
ATOM 1601 O O . PHE A 1 209 ? -18.969 -19.875 -15.766 1 63.09 209 PHE A O 1
ATOM 1608 N N . ASP A 1 210 ? -17.375 -19.344 -14.391 1 66.19 210 ASP A N 1
ATOM 1609 C CA . ASP A 1 210 ? -18.25 -19.625 -13.258 1 66.19 210 ASP A CA 1
ATOM 1610 C C . ASP A 1 210 ? -19.438 -18.672 -13.227 1 66.19 210 ASP A C 1
ATOM 1612 O O . ASP A 1 210 ? -20.547 -19.078 -12.898 1 66.19 210 ASP A O 1
ATOM 1616 N N . VAL A 1 211 ? -19.125 -17.531 -13.656 1 61.97 211 VAL A N 1
ATOM 1617 C CA . VAL A 1 211 ? -20.219 -16.562 -13.695 1 61.97 211 VAL A CA 1
ATOM 1618 C C . VAL A 1 211 ? -21.141 -16.891 -14.859 1 61.97 211 VA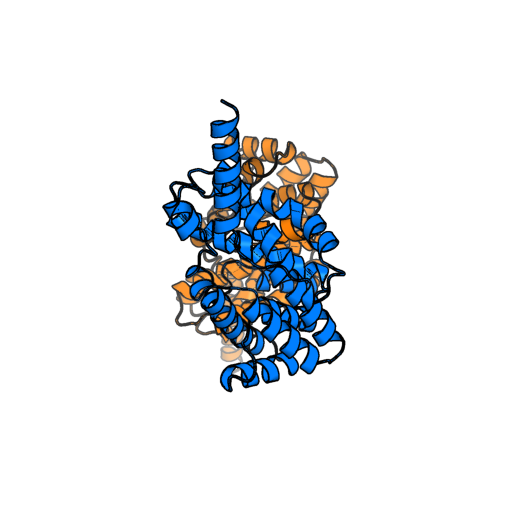L A C 1
ATOM 1620 O O . VAL A 1 211 ? -22.375 -16.844 -14.719 1 61.97 211 VAL A O 1
ATOM 1623 N N . LEU A 1 212 ? -20.531 -17.188 -15.898 1 61.84 212 LEU A N 1
ATOM 1624 C CA . LEU A 1 212 ? -21.328 -17.5 -17.094 1 61.84 212 LEU A CA 1
ATOM 1625 C C . LEU A 1 212 ? -22.219 -18.703 -16.844 1 61.84 212 LEU A C 1
ATOM 1627 O O . LEU A 1 212 ? -23.391 -18.703 -17.25 1 61.84 212 LEU A O 1
ATOM 1631 N N . VAL A 1 213 ? -21.703 -19.547 -16.234 1 55.59 213 VAL A N 1
ATOM 1632 C CA . VAL A 1 213 ? -22.469 -20.766 -15.953 1 55.59 213 VAL A CA 1
ATOM 1633 C C . VAL A 1 213 ? -23.578 -20.469 -14.953 1 55.59 213 VAL A C 1
ATOM 1635 O O . VAL A 1 213 ? -24.719 -20.922 -15.125 1 55.59 213 VAL A O 1
ATOM 1638 N N . ALA A 1 214 ? -23.297 -19.703 -13.977 1 58.44 214 ALA A N 1
ATOM 1639 C CA . ALA A 1 214 ? -24.297 -19.328 -12.984 1 58.44 214 ALA A CA 1
ATOM 1640 C C . ALA A 1 214 ? -25.422 -18.516 -13.617 1 58.44 214 ALA A C 1
ATOM 1642 O O . ALA A 1 214 ? -26.578 -18.672 -13.258 1 58.44 214 ALA A O 1
ATOM 1643 N N . HIS A 1 215 ? -25 -17.625 -14.469 1 55.03 215 HIS A N 1
ATOM 1644 C CA . HIS A 1 215 ? -25.984 -16.812 -15.18 1 55.03 215 HIS A CA 1
ATOM 1645 C C . HIS A 1 215 ? -26.828 -17.688 -16.109 1 55.03 215 HIS A C 1
ATOM 1647 O O . HIS A 1 215 ? -28.031 -17.484 -16.234 1 55.03 215 HIS A O 1
ATOM 1653 N N . HIS A 1 216 ? -26.125 -18.594 -16.781 1 50.88 216 HIS A N 1
ATOM 1654 C CA . HIS A 1 216 ? -26.859 -19.5 -17.641 1 50.88 216 HIS A CA 1
ATOM 1655 C C . HIS A 1 216 ? -27.828 -20.375 -16.844 1 50.88 216 HIS A C 1
ATOM 1657 O O . HIS A 1 216 ? -28.938 -20.641 -17.281 1 50.88 216 HIS A O 1
ATOM 1663 N N . THR A 1 217 ? -27.344 -20.734 -15.75 1 49.16 217 THR A N 1
ATOM 1664 C CA . THR A 1 217 ? -28.219 -21.562 -14.914 1 49.16 217 THR A CA 1
ATOM 1665 C C . THR A 1 217 ? -29.391 -20.734 -14.391 1 49.16 217 THR A C 1
ATOM 1667 O O . THR A 1 217 ? -30.516 -21.25 -14.273 1 49.16 217 THR A O 1
ATOM 1670 N N . THR A 1 218 ? -29.031 -19.547 -14 1 44.19 218 THR A N 1
ATOM 1671 C CA . THR A 1 218 ? -30.125 -18.719 -13.531 1 44.19 218 THR A CA 1
ATOM 1672 C C . THR A 1 218 ? -31.078 -18.391 -14.68 1 44.19 218 THR A C 1
ATOM 1674 O O . THR A 1 218 ? -32.312 -18.297 -14.477 1 44.19 218 THR A O 1
ATOM 1677 N N . VAL A 1 219 ? -30.594 -18.203 -15.883 1 46.31 219 VAL A N 1
ATOM 1678 C CA . VAL A 1 219 ? -31.422 -17.953 -17.062 1 46.31 219 VAL A CA 1
ATOM 1679 C C . VAL A 1 219 ? -32.125 -19.234 -17.469 1 46.31 219 VAL A C 1
ATOM 1681 O O . VAL A 1 219 ? -33.344 -19.219 -17.781 1 46.31 219 VAL A O 1
ATOM 1684 N N . HIS A 1 220 ? -31.438 -20.312 -17.469 1 39.72 220 HIS A N 1
ATOM 1685 C CA . HIS A 1 220 ? -32.125 -21.547 -17.844 1 39.72 220 HIS A CA 1
ATOM 1686 C C . HIS A 1 220 ? -33.188 -21.922 -16.828 1 39.72 220 HIS A C 1
ATOM 1688 O O . HIS A 1 220 ? -34.188 -22.531 -17.188 1 39.72 220 HIS A O 1
ATOM 1694 N N . VAL A 1 221 ? -32.906 -21.609 -15.664 1 47.16 221 VAL A N 1
ATOM 1695 C CA . VAL A 1 221 ? -33.969 -21.906 -14.695 1 47.16 221 VAL A CA 1
ATOM 1696 C C . VAL A 1 221 ? -35.156 -21.016 -14.953 1 47.16 221 VAL A C 1
ATOM 1698 O O . VAL A 1 221 ? -36.312 -21.422 -14.703 1 47.16 221 VAL A O 1
ATOM 1701 N N . ARG A 1 222 ? -34.844 -19.859 -15.359 1 45.69 222 ARG A N 1
ATOM 1702 C CA . ARG A 1 222 ? -35.938 -18.984 -15.688 1 45.69 222 ARG A CA 1
ATOM 1703 C C . ARG A 1 222 ? -36.688 -19.469 -16.938 1 45.69 222 ARG A C 1
ATOM 1705 O O . ARG A 1 222 ? -37.875 -19.203 -17.109 1 45.69 222 ARG A O 1
ATOM 1712 N N . LEU A 1 223 ? -35.844 -19.906 -17.781 1 40.56 223 LEU A N 1
ATOM 1713 C CA . LEU A 1 223 ? -36.469 -20.391 -18.984 1 40.56 223 LEU A CA 1
ATOM 1714 C C . LEU A 1 223 ? -37.312 -21.641 -18.703 1 40.56 223 LEU A C 1
ATOM 1716 O O . LEU A 1 223 ? -38.344 -21.859 -19.328 1 40.56 223 LEU A O 1
ATOM 1720 N N . PHE A 1 224 ? -36.906 -22.359 -17.828 1 43.22 224 PHE A N 1
ATOM 1721 C CA . PHE A 1 224 ? -37.656 -23.578 -17.594 1 43.22 224 PHE A CA 1
ATOM 1722 C C . PHE A 1 224 ? -38.75 -23.359 -16.547 1 43.22 224 PHE A C 1
ATOM 1724 O O . PHE A 1 224 ? -39.531 -24.266 -16.234 1 43.22 224 PHE A O 1
ATOM 1731 N N . MET A 1 225 ? -38.562 -22.281 -15.844 1 37.19 225 MET A N 1
ATOM 1732 C CA . MET A 1 225 ? -39.625 -22.062 -14.859 1 37.19 225 MET A CA 1
ATOM 1733 C C . MET A 1 225 ? -40.812 -21.375 -15.508 1 37.19 225 MET A C 1
ATOM 1735 O O . MET A 1 225 ? -41.844 -21.219 -14.875 1 37.19 225 MET A O 1
ATOM 1739 N N . ASN A 1 226 ? -40.531 -20.859 -16.688 1 30.47 226 ASN A N 1
ATOM 1740 C CA . ASN A 1 226 ? -41.812 -20.5 -17.297 1 30.47 226 ASN A CA 1
ATOM 1741 C C . ASN A 1 226 ? -42.438 -21.703 -18 1 30.47 226 ASN A C 1
ATOM 1743 O O . ASN A 1 226 ? -41.75 -22.484 -18.656 1 30.47 226 ASN A O 1
ATOM 1747 N N . MET B 1 1 ? -7.125 -9.906 10.289 1 89.31 1 MET B N 1
ATOM 1748 C CA . MET B 1 1 ? -6.996 -9.844 8.836 1 89.31 1 MET B CA 1
ATOM 1749 C C . MET B 1 1 ? -7.715 -8.617 8.281 1 89.31 1 MET B C 1
ATOM 1751 O O . MET B 1 1 ? -7.109 -7.797 7.59 1 89.31 1 MET B O 1
ATOM 1755 N N . ALA B 1 2 ? -8.938 -8.398 8.805 1 85.06 2 ALA B N 1
ATOM 1756 C CA . ALA B 1 2 ? -9.656 -7.211 8.336 1 85.06 2 ALA B CA 1
ATOM 1757 C C . ALA B 1 2 ? -8.898 -5.938 8.695 1 85.06 2 ALA B C 1
ATOM 1759 O O . ALA B 1 2 ? -8.859 -4.988 7.906 1 85.06 2 ALA B O 1
ATOM 1760 N N . HIS B 1 3 ? -8.297 -5.977 9.797 1 92.31 3 HIS B N 1
ATOM 1761 C CA . HIS B 1 3 ? -7.527 -4.844 10.305 1 92.31 3 HIS B CA 1
ATOM 1762 C C . HIS B 1 3 ? -6.367 -4.504 9.375 1 92.31 3 HIS B C 1
ATOM 1764 O O . HIS B 1 3 ? -6.195 -3.348 8.984 1 92.31 3 HIS B O 1
ATOM 1770 N N . LEU B 1 4 ? -5.656 -5.449 8.93 1 96.19 4 LEU B N 1
ATOM 1771 C CA . LEU B 1 4 ? -4.512 -5.242 8.047 1 96.19 4 LEU B CA 1
ATOM 1772 C C . LEU B 1 4 ? -4.965 -4.754 6.68 1 96.19 4 LEU B C 1
ATOM 1774 O O . LEU B 1 4 ? -4.328 -3.879 6.086 1 96.19 4 LEU B O 1
ATOM 1778 N N . THR B 1 5 ? -6.066 -5.25 6.191 1 96.31 5 THR B N 1
ATOM 1779 C CA . THR B 1 5 ? -6.555 -4.848 4.879 1 96.31 5 THR B CA 1
ATOM 1780 C C . THR B 1 5 ? -6.84 -3.35 4.84 1 96.31 5 THR B C 1
ATOM 1782 O O . THR B 1 5 ? -6.609 -2.693 3.822 1 96.31 5 THR B O 1
ATOM 1785 N N . ARG B 1 6 ? -7.316 -2.824 5.953 1 96.81 6 ARG B N 1
ATOM 1786 C CA . ARG B 1 6 ? -7.598 -1.396 6.039 1 96.81 6 ARG B CA 1
ATOM 1787 C C . ARG B 1 6 ? -6.309 -0.581 5.984 1 96.81 6 ARG B C 1
ATOM 1789 O O . ARG B 1 6 ? -6.25 0.454 5.316 1 96.81 6 ARG B O 1
ATOM 1796 N N . LEU B 1 7 ? -5.332 -1.07 6.668 1 98 7 LEU B N 1
ATOM 1797 C CA . LEU B 1 7 ? -4.043 -0.39 6.656 1 98 7 LEU B CA 1
ATOM 1798 C C . LEU B 1 7 ? -3.43 -0.406 5.262 1 98 7 LEU B C 1
ATOM 1800 O O . LEU B 1 7 ? -2.875 0.599 4.812 1 98 7 LEU B O 1
ATOM 1804 N N . LEU B 1 8 ? -3.568 -1.539 4.562 1 98.31 8 LEU B N 1
ATOM 1805 C CA . LEU B 1 8 ? -3.021 -1.647 3.213 1 98.31 8 LEU B CA 1
ATOM 1806 C C . LEU B 1 8 ? -3.701 -0.661 2.27 1 98.31 8 LEU B C 1
ATOM 1808 O O . LEU B 1 8 ? -3.031 0.034 1.504 1 98.31 8 LEU B O 1
ATOM 1812 N N . GLN B 1 9 ? -4.938 -0.557 2.369 1 98 9 GLN B N 1
ATOM 1813 C CA . GLN B 1 9 ? -5.684 0.304 1.457 1 98 9 GLN B CA 1
ATOM 1814 C C . GLN B 1 9 ? -5.352 1.774 1.693 1 98 9 GLN B C 1
ATOM 1816 O O . GLN B 1 9 ? -5.094 2.518 0.745 1 98 9 GLN B O 1
ATOM 1821 N N . PHE B 1 10 ? -5.289 2.201 2.922 1 98.12 10 PHE B N 1
ATOM 1822 C CA . PHE B 1 10 ? -5.137 3.619 3.232 1 98.12 10 PHE B CA 1
ATOM 1823 C C . PHE B 1 10 ? -3.67 4.027 3.199 1 98.12 10 PHE B C 1
ATOM 1825 O O . PHE B 1 10 ? -3.346 5.207 3.338 1 98.12 10 PHE B O 1
ATOM 1832 N N . SER B 1 11 ? -2.805 3.049 2.988 1 97.88 11 SER B N 1
ATOM 1833 C CA . SER B 1 11 ? -1.391 3.365 2.812 1 97.88 11 SER B CA 1
ATOM 1834 C C . SER B 1 11 ? -0.973 3.234 1.353 1 97.88 11 SER B C 1
ATOM 1836 O O . SER B 1 11 ? 0.158 3.568 0.993 1 97.88 11 SER B O 1
ATOM 1838 N N . ASP B 1 12 ? -1.825 2.742 0.518 1 98.12 12 ASP B N 1
ATOM 1839 C CA . ASP B 1 12 ? -1.494 2.498 -0.883 1 98.12 12 ASP B CA 1
ATOM 1840 C C . ASP B 1 12 ? -1.138 3.799 -1.599 1 98.12 12 ASP B C 1
ATOM 1842 O O . ASP B 1 12 ? -1.851 4.797 -1.475 1 98.12 12 ASP B O 1
ATOM 1846 N N . SER B 1 13 ? -0.094 3.768 -2.328 1 96.38 13 SER B N 1
ATOM 1847 C CA . SER B 1 13 ? 0.41 4.98 -2.965 1 96.38 13 SER B CA 1
ATOM 1848 C C . SER B 1 13 ? -0.535 5.465 -4.059 1 96.38 13 SER B C 1
ATOM 1850 O O . SER B 1 13 ? -0.432 6.605 -4.516 1 96.38 13 SER B O 1
ATOM 1852 N N . THR B 1 14 ? -1.479 4.633 -4.445 1 95.19 14 THR B N 1
ATOM 1853 C CA . THR B 1 14 ? -2.42 5.031 -5.488 1 95.19 14 THR B CA 1
ATOM 1854 C C . THR B 1 14 ? -3.723 5.539 -4.875 1 95.19 14 THR B C 1
ATOM 1856 O O . THR B 1 14 ? -4.684 5.816 -5.59 1 95.19 14 THR B O 1
ATOM 1859 N N . LEU B 1 15 ? -3.768 5.512 -3.504 1 97.12 15 LEU B N 1
ATOM 1860 C CA . LEU B 1 15 ? -4.934 6.152 -2.906 1 97.12 15 LEU B CA 1
ATOM 1861 C C . LEU B 1 15 ? -5.188 7.516 -3.535 1 97.12 15 LEU B C 1
ATOM 1863 O O . LEU B 1 15 ? -4.289 8.359 -3.586 1 97.12 15 LEU B O 1
ATOM 1867 N N . PRO B 1 16 ? -6.379 7.762 -4.09 1 96.75 16 PRO B N 1
ATOM 1868 C CA . PRO B 1 16 ? -6.613 8.938 -4.93 1 96.75 16 PRO B CA 1
ATOM 1869 C C . PRO B 1 16 ? -6.863 10.203 -4.109 1 96.75 16 PRO B C 1
ATOM 1871 O O . PRO B 1 16 ? -7.945 10.797 -4.195 1 96.75 16 PRO B O 1
ATOM 1874 N N . ILE B 1 17 ? -5.816 10.68 -3.479 1 97.75 17 ILE B N 1
ATOM 1875 C CA . ILE B 1 17 ? -5.965 11.859 -2.629 1 97.75 17 ILE B CA 1
ATOM 1876 C C . ILE B 1 17 ? -5.035 12.969 -3.117 1 97.75 17 ILE B C 1
ATOM 1878 O O . ILE B 1 17 ? -4.773 13.93 -2.393 1 97.75 17 ILE B O 1
ATOM 1882 N N . GLY B 1 18 ? -4.418 12.797 -4.289 1 95.62 18 GLY B N 1
ATOM 1883 C CA . GLY B 1 18 ? -3.697 13.875 -4.953 1 95.62 18 GLY B CA 1
ATOM 1884 C C . GLY B 1 18 ? -2.211 13.867 -4.648 1 95.62 18 GLY B C 1
ATOM 1885 O O . GLY B 1 18 ? -1.513 14.844 -4.922 1 95.62 18 GLY B O 1
ATOM 1886 N N . SER B 1 19 ? -1.673 12.766 -4.172 1 93.5 19 SER B N 1
ATOM 1887 C CA . SER B 1 19 ? -0.278 12.711 -3.748 1 93.5 19 SER B CA 1
ATOM 1888 C C . SER B 1 19 ? 0.666 12.883 -4.934 1 93.5 19 SER B C 1
ATOM 1890 O O . SER B 1 19 ? 1.78 13.391 -4.777 1 93.5 19 SER B O 1
ATOM 1892 N N . PHE B 1 20 ? 0.251 12.562 -6.082 1 91.06 20 PHE B N 1
ATOM 1893 C CA . PHE B 1 20 ? 1.093 12.578 -7.273 1 91.06 20 PHE B CA 1
ATOM 1894 C C . PHE B 1 20 ? 1.484 14.008 -7.641 1 91.06 20 PHE B C 1
ATOM 1896 O O . PHE B 1 20 ? 2.461 14.219 -8.359 1 91.06 20 PHE B O 1
ATOM 1903 N N . ALA B 1 21 ? 0.737 14.953 -7.156 1 90.62 21 ALA B N 1
ATOM 1904 C CA . ALA B 1 21 ? 0.939 16.359 -7.535 1 90.62 21 ALA B CA 1
ATOM 1905 C C . ALA B 1 21 ? 2.043 17 -6.695 1 90.62 21 ALA B C 1
ATOM 1907 O O . ALA B 1 21 ? 2.473 18.109 -6.98 1 90.62 21 ALA B O 1
ATOM 1908 N N . PHE B 1 22 ? 2.547 16.25 -5.727 1 91.75 22 PHE B N 1
ATOM 1909 C CA . PHE B 1 22 ? 3.461 16.891 -4.781 1 91.75 22 PHE B CA 1
ATOM 1910 C C . PHE B 1 22 ? 4.762 16.094 -4.68 1 91.75 22 PHE B C 1
ATOM 1912 O O . PHE B 1 22 ? 4.809 14.914 -5.023 1 91.75 22 PHE B O 1
ATOM 1919 N N . SER B 1 23 ? 5.809 16.844 -4.246 1 91.69 23 SER B N 1
ATOM 1920 C CA . SER B 1 23 ? 7.113 16.203 -4.129 1 91.69 23 SER B CA 1
ATOM 1921 C C . SER B 1 23 ? 7.684 16.375 -2.723 1 91.69 23 SER B C 1
ATOM 1923 O O . SER B 1 23 ? 8.789 15.906 -2.438 1 91.69 23 SER B O 1
ATOM 1925 N N . ASN B 1 24 ? 7 17.078 -1.902 1 90.5 24 ASN B N 1
ATOM 1926 C CA . ASN B 1 24 ? 7.391 17.312 -0.515 1 90.5 24 ASN B CA 1
ATOM 1927 C C . ASN B 1 24 ? 8.812 17.844 -0.413 1 90.5 24 ASN B C 1
ATOM 1929 O O . ASN B 1 24 ? 9.617 17.359 0.381 1 90.5 24 ASN B O 1
ATOM 1933 N N . GLY B 1 25 ? 9.227 18.828 -1.315 1 89.44 25 GLY B N 1
ATOM 1934 C CA . GLY B 1 25 ? 10.492 19.547 -1.229 1 89.44 25 GLY B CA 1
ATOM 1935 C C . GLY B 1 25 ? 11.555 19 -2.156 1 89.44 25 GLY B C 1
ATOM 1936 O O . GLY B 1 25 ? 12.617 19.609 -2.318 1 89.44 25 GLY B O 1
ATOM 1937 N N . LEU B 1 26 ? 11.266 17.859 -2.812 1 93 26 LEU B N 1
ATOM 1938 C CA . LEU B 1 26 ? 12.289 17.234 -3.643 1 93 26 LEU B CA 1
ATOM 1939 C C . LEU B 1 26 ? 12.672 18.141 -4.805 1 93 26 LEU B C 1
ATOM 1941 O O . LEU B 1 26 ? 13.852 18.219 -5.168 1 93 26 LEU B O 1
ATOM 1945 N N . GLU B 1 27 ? 11.695 18.828 -5.383 1 92.25 27 GLU B N 1
ATOM 1946 C CA . GLU B 1 27 ? 11.984 19.719 -6.504 1 92.25 27 GLU B CA 1
ATOM 1947 C C . GLU B 1 27 ? 13.008 20.781 -6.113 1 92.25 27 GLU B C 1
ATOM 1949 O O . GLU B 1 27 ? 13.977 21.016 -6.84 1 92.25 27 GLU B O 1
ATOM 1954 N N . SER B 1 28 ? 12.766 21.406 -5 1 89.75 28 SER B N 1
ATOM 1955 C CA . SER B 1 28 ? 13.688 22.406 -4.496 1 89.75 28 SER B CA 1
ATOM 1956 C C . SER B 1 28 ? 15.047 21.812 -4.184 1 89.75 28 SER B C 1
ATOM 1958 O O . SER B 1 28 ? 16.078 22.422 -4.438 1 89.75 28 SER B O 1
ATOM 1960 N N . ALA B 1 29 ? 15.07 20.625 -3.627 1 92.44 29 ALA B N 1
ATOM 1961 C CA . ALA B 1 29 ? 16.312 19.938 -3.279 1 92.44 29 ALA B CA 1
ATOM 1962 C C . ALA B 1 29 ? 17.141 19.641 -4.527 1 92.44 29 ALA B C 1
ATOM 1964 O O . ALA B 1 29 ? 18.375 19.688 -4.492 1 92.44 29 ALA B O 1
ATOM 1965 N N . LEU B 1 30 ? 16.484 19.281 -5.605 1 94 30 LEU B N 1
ATOM 1966 C CA . LEU B 1 30 ? 17.141 19.016 -6.875 1 94 30 LEU B CA 1
ATOM 1967 C C . LEU B 1 30 ? 17.719 20.297 -7.461 1 94 30 LEU B C 1
ATOM 1969 O O . LEU B 1 30 ? 18.875 20.328 -7.898 1 94 30 LEU B O 1
ATOM 1973 N N . GLN B 1 31 ? 16.953 21.359 -7.375 1 91.44 31 GLN B N 1
ATOM 1974 C CA . GLN B 1 31 ? 17.344 22.641 -7.941 1 91.44 31 GLN B CA 1
ATOM 1975 C C . GLN B 1 31 ? 18.547 23.219 -7.207 1 91.44 31 GLN B C 1
ATOM 1977 O O . GLN B 1 31 ? 19.406 23.875 -7.82 1 91.44 31 GLN B O 1
ATOM 1982 N N . THR B 1 32 ? 18.641 22.984 -5.922 1 90.62 32 THR B N 1
ATOM 1983 C CA . THR B 1 32 ? 19.703 23.547 -5.105 1 90.62 32 THR B CA 1
ATOM 1984 C C . THR B 1 32 ? 20.906 22.609 -5.031 1 90.62 32 THR B C 1
ATOM 1986 O O . THR B 1 32 ? 21.906 22.906 -4.383 1 90.62 32 THR B O 1
ATOM 1989 N N . GLY B 1 33 ? 20.75 21.406 -5.605 1 91.5 33 GLY B N 1
ATOM 1990 C CA . GLY B 1 33 ? 21.875 20.484 -5.68 1 91.5 33 GLY B CA 1
ATOM 1991 C C . GLY B 1 33 ? 22.047 19.641 -4.426 1 91.5 33 GLY B C 1
ATOM 1992 O O . GLY B 1 33 ? 23.062 18.969 -4.258 1 91.5 33 GLY B O 1
ATOM 1993 N N . ILE B 1 34 ? 21.094 19.688 -3.584 1 90.56 34 ILE B N 1
ATOM 1994 C CA . ILE B 1 34 ? 21.109 18.891 -2.363 1 90.56 34 ILE B CA 1
ATOM 1995 C C . ILE B 1 34 ? 20.938 17.422 -2.713 1 90.56 34 ILE B C 1
ATOM 1997 O O . ILE B 1 34 ? 21.578 16.547 -2.105 1 90.56 34 ILE B O 1
ATOM 2001 N N . VAL B 1 35 ? 20.078 17.188 -3.639 1 95.25 35 VAL B N 1
ATOM 2002 C CA . VAL B 1 35 ? 19.875 15.836 -4.164 1 95.25 35 VAL B CA 1
ATOM 2003 C C . VAL B 1 35 ? 20.422 15.758 -5.594 1 95.25 35 VAL B C 1
ATOM 2005 O O . VAL B 1 35 ? 20.047 16.562 -6.449 1 95.25 35 VAL B O 1
ATOM 2008 N N . THR B 1 36 ? 21.312 14.781 -5.805 1 95.19 36 THR B N 1
ATOM 2009 C CA . THR B 1 36 ? 21.922 14.703 -7.125 1 95.19 36 THR B CA 1
ATOM 2010 C C . THR B 1 36 ? 21.938 13.258 -7.625 1 95.19 36 THR B C 1
ATOM 2012 O O . THR B 1 36 ? 22.125 13.016 -8.812 1 95.19 36 THR B O 1
ATOM 2015 N N . ASP B 1 37 ? 21.828 12.367 -6.719 1 96.38 37 ASP B N 1
ATOM 2016 C CA . ASP B 1 37 ? 21.891 10.945 -7.059 1 96.38 37 ASP B CA 1
ATOM 2017 C C . ASP B 1 37 ? 21.125 10.102 -6.043 1 96.38 37 ASP B C 1
ATOM 2019 O O . ASP B 1 37 ? 20.453 10.633 -5.168 1 96.38 37 ASP B O 1
ATOM 2023 N N . ALA B 1 38 ? 21.219 8.82 -6.152 1 96.81 38 ALA B N 1
ATOM 2024 C CA . ALA B 1 38 ? 20.453 7.902 -5.309 1 96.81 38 ALA B CA 1
ATOM 2025 C C . ALA B 1 38 ? 20.891 8.016 -3.848 1 96.81 38 ALA B C 1
ATOM 2027 O O . ALA B 1 38 ? 20.062 7.945 -2.941 1 96.81 38 ALA B O 1
ATOM 2028 N N . SER B 1 39 ? 22.141 8.156 -3.648 1 96.38 39 SER B N 1
ATOM 2029 C CA . SER B 1 39 ? 22.656 8.25 -2.289 1 96.38 39 SER B CA 1
ATOM 2030 C C . SER B 1 39 ? 22.156 9.508 -1.591 1 96.38 39 SER B C 1
ATOM 2032 O O . SER B 1 39 ? 21.703 9.453 -0.448 1 96.38 39 SER B O 1
ATOM 2034 N N . SER B 1 40 ? 22.25 10.664 -2.289 1 95.5 40 SER B N 1
ATOM 2035 C CA . SER B 1 40 ? 21.766 11.922 -1.714 1 95.5 40 SER B CA 1
ATOM 2036 C C . SER B 1 40 ? 20.25 11.93 -1.589 1 95.5 40 SER B C 1
ATOM 2038 O O . SER B 1 40 ? 19.703 12.562 -0.688 1 95.5 40 SER B O 1
ATOM 2040 N N . LEU B 1 41 ? 19.562 11.172 -2.459 1 96.94 41 LEU B N 1
ATOM 2041 C CA . LEU B 1 41 ? 18.109 11.047 -2.359 1 96.94 41 LEU B CA 1
ATOM 2042 C C . LEU B 1 41 ? 17.719 10.289 -1.092 1 96.94 41 LEU B C 1
ATOM 2044 O O . LEU B 1 41 ? 16.781 10.688 -0.392 1 96.94 41 LEU B O 1
ATOM 2048 N N . LEU B 1 42 ? 18.422 9.188 -0.8 1 97.25 42 LEU B N 1
ATOM 2049 C CA . LEU B 1 42 ? 18.156 8.438 0.427 1 97.25 42 LEU B CA 1
ATOM 2050 C C . LEU B 1 42 ? 18.328 9.336 1.651 1 97.25 42 LEU B C 1
ATOM 2052 O O . LEU B 1 42 ? 17.469 9.344 2.537 1 97.25 42 LEU B O 1
ATOM 2056 N N . HIS B 1 43 ? 19.359 10.117 1.681 1 94.62 43 HIS B N 1
ATOM 2057 C CA . HIS B 1 43 ? 19.609 11.016 2.805 1 94.62 43 HIS B CA 1
ATOM 2058 C C . HIS B 1 43 ? 18.5 12.062 2.932 1 94.62 43 HIS B C 1
ATOM 2060 O O . HIS B 1 43 ? 18.062 12.375 4.039 1 94.62 43 HIS B O 1
ATOM 2066 N N . PHE B 1 44 ? 18.109 12.539 1.787 1 95.44 44 PHE B N 1
ATOM 2067 C CA . PHE B 1 44 ? 17.047 13.547 1.765 1 95.44 44 PHE B CA 1
ATOM 2068 C C . PHE B 1 44 ? 15.742 12.961 2.293 1 95.44 44 PHE B C 1
ATOM 2070 O O . PHE B 1 44 ? 15.07 13.586 3.119 1 95.44 44 PHE B O 1
ATOM 2077 N N . VAL B 1 45 ? 15.375 11.789 1.839 1 96.44 45 VAL B N 1
ATOM 2078 C CA . VAL B 1 45 ? 14.148 11.133 2.275 1 96.44 45 VAL B CA 1
ATOM 2079 C C . VAL B 1 45 ? 14.203 10.891 3.781 1 96.44 45 VAL B C 1
ATOM 2081 O O . VAL B 1 45 ? 13.227 11.141 4.492 1 96.44 45 VAL B O 1
ATOM 2084 N N . GLU B 1 46 ? 15.32 10.398 4.277 1 95.38 46 GLU B N 1
ATOM 2085 C CA . GLU B 1 46 ? 15.477 10.141 5.707 1 95.38 46 GLU B CA 1
ATOM 2086 C C . GLU B 1 46 ? 15.32 11.422 6.52 1 95.38 46 GLU B C 1
ATOM 2088 O O . GLU B 1 46 ? 14.688 11.422 7.574 1 95.38 46 GLU B O 1
ATOM 2093 N N . LEU B 1 47 ? 15.898 12.5 6.012 1 93.38 47 LEU B N 1
ATOM 2094 C CA . LEU B 1 47 ? 15.805 13.789 6.684 1 93.38 47 LEU B CA 1
ATOM 2095 C C . LEU B 1 47 ? 14.359 14.281 6.723 1 93.38 47 LEU B C 1
ATOM 2097 O O . LEU B 1 47 ? 13.891 14.758 7.758 1 93.38 47 LEU B O 1
ATOM 2101 N N . VAL B 1 48 ? 13.703 14.195 5.629 1 93.5 48 VAL B N 1
ATOM 2102 C CA . VAL B 1 48 ? 12.312 14.633 5.547 1 93.5 48 VAL B CA 1
ATOM 2103 C C . VAL B 1 48 ? 11.453 13.82 6.516 1 93.5 48 VAL B C 1
ATOM 2105 O O . VAL B 1 48 ? 10.625 14.375 7.23 1 93.5 48 VAL B O 1
ATOM 2108 N N . LEU B 1 49 ? 11.672 12.492 6.539 1 95.44 49 LEU B N 1
ATOM 2109 C CA . LEU B 1 49 ? 10.891 11.633 7.422 1 95.44 49 LEU B CA 1
ATOM 2110 C C . LEU B 1 49 ? 11.164 11.969 8.883 1 95.44 49 LEU B C 1
ATOM 2112 O O . LEU B 1 49 ? 10.25 11.961 9.711 1 95.44 49 LEU B O 1
ATOM 2116 N N . HIS B 1 50 ? 12.375 12.234 9.164 1 94.38 50 HIS B N 1
ATOM 2117 C CA . HIS B 1 50 ? 12.742 12.617 10.523 1 94.38 50 HIS B CA 1
ATOM 2118 C C . HIS B 1 50 ? 12.078 13.93 10.93 1 94.38 50 HIS B C 1
ATOM 2120 O O . HIS B 1 50 ? 11.516 14.031 12.023 1 94.38 50 HIS B O 1
ATOM 2126 N N . GLN B 1 51 ? 12.109 14.867 10.07 1 93.06 51 GLN B N 1
ATOM 2127 C CA . GLN B 1 51 ? 11.484 16.156 10.352 1 93.06 51 GLN B CA 1
ATOM 2128 C C . GLN B 1 51 ? 9.961 16.031 10.406 1 93.06 51 GLN B C 1
ATOM 2130 O O . GLN B 1 51 ? 9.312 16.641 11.258 1 93.06 51 GLN B O 1
ATOM 2135 N N . ASN B 1 52 ? 9.422 15.273 9.469 1 94.56 52 ASN B N 1
ATOM 2136 C CA . ASN B 1 52 ? 7.98 15.047 9.469 1 94.56 52 ASN B CA 1
ATOM 2137 C C . ASN B 1 52 ? 7.512 14.414 10.773 1 94.56 52 ASN B C 1
ATOM 2139 O O . ASN B 1 52 ? 6.422 14.719 11.258 1 94.56 52 ASN B O 1
ATOM 2143 N N . ALA B 1 53 ? 8.305 13.469 11.281 1 96.38 53 ALA B N 1
ATOM 2144 C CA . ALA B 1 53 ? 7.953 12.836 12.547 1 96.38 53 ALA B CA 1
ATOM 2145 C C . ALA B 1 53 ? 7.777 13.883 13.648 1 96.38 53 ALA B C 1
ATOM 2147 O O . ALA B 1 53 ? 6.867 13.773 14.477 1 96.38 53 ALA B O 1
ATOM 2148 N N . ARG B 1 54 ? 8.531 14.914 13.633 1 95.62 54 ARG B N 1
ATOM 2149 C CA . ARG B 1 54 ? 8.586 15.891 14.719 1 95.62 54 ARG B CA 1
ATOM 2150 C C . ARG B 1 54 ? 7.543 16.984 14.516 1 95.62 54 ARG B C 1
ATOM 2152 O O . ARG B 1 54 ? 7.34 17.828 15.398 1 95.62 54 ARG B O 1
ATOM 2159 N N . VAL B 1 55 ? 6.906 17.016 13.391 1 96.06 55 VAL B N 1
ATOM 2160 C CA . VAL B 1 55 ? 5.852 17.984 13.117 1 96.06 55 VAL B CA 1
ATOM 2161 C C . VAL B 1 55 ? 4.547 17.25 12.82 1 96.06 55 VAL B C 1
ATOM 2163 O O . VAL B 1 55 ? 3.779 16.938 13.727 1 96.06 55 VAL B O 1
ATOM 2166 N N . ASP B 1 56 ? 4.488 16.641 11.586 1 97.75 56 ASP B N 1
ATOM 2167 C CA . ASP B 1 56 ? 3.303 15.891 11.188 1 97.75 56 ASP B CA 1
ATOM 2168 C C . ASP B 1 56 ? 3.008 14.758 12.172 1 97.75 56 ASP B C 1
ATOM 2170 O O . ASP B 1 56 ? 1.853 14.531 12.531 1 97.75 56 ASP B O 1
ATOM 2174 N N . GLY B 1 57 ? 4.074 14.055 12.531 1 98.19 57 GLY B N 1
ATOM 2175 C CA . GLY B 1 57 ? 3.92 12.906 13.414 1 98.19 57 GLY B CA 1
ATOM 2176 C C . GLY B 1 57 ? 3.316 13.273 14.758 1 98.19 57 GLY B C 1
ATOM 2177 O O . GLY B 1 57 ? 2.424 12.578 15.25 1 98.19 57 GLY B O 1
ATOM 2178 N N . VAL B 1 58 ? 3.801 14.305 15.359 1 98.56 58 VAL B N 1
ATOM 2179 C CA . VAL B 1 58 ? 3.295 14.75 16.656 1 98.56 58 VAL B CA 1
ATOM 2180 C C . VAL B 1 58 ? 1.822 15.125 16.531 1 98.56 58 VAL B C 1
ATOM 2182 O O . VAL B 1 58 ? 0.995 14.703 17.344 1 98.56 58 VAL B O 1
ATOM 2185 N N . ALA B 1 59 ? 1.49 15.906 15.539 1 98.75 59 ALA B N 1
ATOM 2186 C CA . ALA B 1 59 ? 0.105 16.312 15.32 1 98.75 59 ALA B CA 1
ATOM 2187 C C . ALA B 1 59 ? -0.792 15.109 15.07 1 98.75 59 ALA B C 1
ATOM 2189 O O . ALA B 1 59 ? -1.91 15.039 15.586 1 98.75 59 ALA B O 1
ATOM 2190 N N . LEU B 1 60 ? -0.331 14.195 14.273 1 98.88 60 LEU B N 1
ATOM 2191 C CA . LEU B 1 60 ? -1.056 12.969 13.969 1 98.88 60 LEU B CA 1
ATOM 2192 C C . LEU B 1 60 ? -1.371 12.195 15.25 1 98.88 60 LEU B C 1
ATOM 2194 O O . LEU B 1 60 ? -2.504 11.75 15.445 1 98.88 60 LEU B O 1
ATOM 2198 N N . LEU B 1 61 ? -0.375 12.023 16.109 1 98.88 61 LEU B N 1
ATOM 2199 C CA . LEU B 1 61 ? -0.559 11.273 17.344 1 98.88 61 LEU B CA 1
ATOM 2200 C C . LEU B 1 61 ? -1.584 11.961 18.234 1 98.88 61 LEU B C 1
ATOM 2202 O O . LEU B 1 61 ? -2.453 11.305 18.812 1 98.88 61 LEU B O 1
ATOM 2206 N N . HIS B 1 62 ? -1.476 13.242 18.359 1 98.88 62 HIS B N 1
ATOM 2207 C CA . HIS B 1 62 ? -2.424 13.992 19.172 1 98.88 62 HIS B CA 1
ATOM 2208 C C . HIS B 1 62 ? -3.84 13.875 18.625 1 98.88 62 HIS B C 1
ATOM 2210 O O . HIS B 1 62 ? -4.793 13.672 19.375 1 98.88 62 HIS B O 1
ATOM 2216 N N . ALA B 1 63 ? -3.971 14.039 17.312 1 98.94 63 ALA B N 1
ATOM 2217 C CA . ALA B 1 63 ? -5.285 13.93 16.688 1 98.94 63 ALA B CA 1
ATOM 2218 C C . ALA B 1 63 ? -5.859 12.523 16.859 1 98.94 63 ALA B C 1
ATOM 2220 O O . ALA B 1 63 ? -7.059 12.359 17.062 1 98.94 63 ALA B O 1
ATOM 2221 N N . HIS B 1 64 ? -5.055 11.516 16.719 1 98.94 64 HIS B N 1
ATOM 2222 C CA . HIS B 1 64 ? -5.473 10.125 16.906 1 98.94 64 HIS B CA 1
ATOM 2223 C C . HIS B 1 64 ? -6.012 9.891 18.312 1 98.94 64 HIS B C 1
ATOM 2225 O O . HIS B 1 64 ? -7.109 9.359 18.469 1 98.94 64 HIS B O 1
ATOM 2231 N N . ARG B 1 65 ? -5.234 10.32 19.312 1 98.81 65 ARG B N 1
ATOM 2232 C CA . ARG B 1 65 ? -5.633 10.164 20.703 1 98.81 65 ARG B CA 1
ATOM 2233 C C . ARG B 1 65 ? -6.902 10.953 21 1 98.81 65 ARG B C 1
ATOM 2235 O O . ARG B 1 65 ? -7.785 10.477 21.719 1 98.81 65 ARG B O 1
ATOM 2242 N N . ALA B 1 66 ? -6.961 12.125 20.453 1 98.88 66 ALA B N 1
ATOM 2243 C CA . ALA B 1 66 ? -8.148 12.953 20.625 1 98.88 66 ALA B CA 1
ATOM 2244 C C . ALA B 1 66 ? -9.375 12.281 20.016 1 98.88 66 ALA B C 1
ATOM 2246 O O . ALA B 1 66 ? -10.477 12.352 20.578 1 98.88 66 ALA B O 1
ATOM 2247 N N . THR B 1 67 ? -9.203 11.703 18.859 1 98.81 67 THR B N 1
ATOM 2248 C CA . THR B 1 67 ? -10.305 11 18.219 1 98.81 67 THR B CA 1
ATOM 2249 C C . THR B 1 67 ? -10.82 9.867 19.109 1 98.81 67 THR B C 1
ATOM 2251 O O . THR B 1 67 ? -12.031 9.727 19.297 1 98.81 67 THR B O 1
ATOM 2254 N N . LEU B 1 68 ? -9.977 9.102 19.672 1 98.5 68 LEU B N 1
ATOM 2255 C CA . LEU B 1 68 ? -10.359 7.984 20.516 1 98.5 68 LEU B CA 1
ATOM 2256 C C . LEU B 1 68 ? -11.008 8.484 21.812 1 98.5 68 LEU B C 1
ATOM 2258 O O . LEU B 1 68 ? -11.898 7.828 22.359 1 98.5 68 LEU B O 1
ATOM 2262 N N . ALA B 1 69 ? -10.555 9.617 22.25 1 98.5 69 ALA B N 1
ATOM 2263 C CA . ALA B 1 69 ? -11.078 10.203 23.484 1 98.5 69 ALA B CA 1
ATOM 2264 C C . ALA B 1 69 ? -12.336 11.016 23.219 1 98.5 69 ALA B C 1
ATOM 2266 O O . ALA B 1 69 ? -12.875 11.656 24.125 1 98.5 69 ALA B O 1
ATOM 2267 N N . GLU B 1 70 ? -12.766 11.078 22 1 98.19 70 GLU B N 1
ATOM 2268 C CA . GLU B 1 70 ? -13.922 11.875 21.594 1 98.19 70 GLU B CA 1
ATOM 2269 C C . GLU B 1 70 ? -13.734 13.344 21.953 1 98.19 70 GLU B C 1
ATOM 2271 O O . GLU B 1 70 ? -14.664 13.992 22.438 1 98.19 70 GLU B O 1
ATOM 2276 N N . ASP B 1 71 ? -12.531 13.758 21.844 1 98.69 71 ASP B N 1
ATOM 2277 C CA . ASP B 1 71 ? -12.141 15.148 22.094 1 98.69 71 ASP B CA 1
ATOM 2278 C C . ASP B 1 71 ? -11.992 15.914 20.781 1 98.69 71 ASP B C 1
ATOM 2280 O O . ASP B 1 71 ? -10.875 16.188 20.328 1 98.69 71 ASP B O 1
ATOM 2284 N N . TYR B 1 72 ? -13.094 16.391 20.203 1 98.75 72 TYR B N 1
ATOM 2285 C CA . TYR B 1 72 ? -13.094 17.062 18.906 1 98.75 72 TYR B CA 1
ATOM 2286 C C . TYR B 1 72 ? -12.312 18.359 18.953 1 98.75 72 TYR B C 1
ATOM 2288 O O . TYR B 1 72 ? -11.547 18.672 18.031 1 98.75 72 TYR B O 1
ATOM 2296 N N . PRO B 1 73 ? -12.43 19.203 20.016 1 98.75 73 PRO B N 1
ATOM 2297 C CA . PRO B 1 73 ? -11.594 20.391 20.094 1 98.75 73 PRO B CA 1
ATOM 2298 C C . PRO B 1 73 ? -10.102 20.078 20.016 1 98.75 73 PRO B C 1
ATOM 2300 O O . PRO B 1 73 ? -9.328 20.859 19.453 1 98.75 73 PRO B O 1
ATOM 2303 N N . GLY B 1 74 ? -9.703 18.906 20.641 1 98.75 74 GLY B N 1
ATOM 2304 C CA . GLY B 1 74 ? -8.312 18.469 20.562 1 98.75 74 GLY B CA 1
ATOM 2305 C C . GLY B 1 74 ? -7.859 18.188 19.141 1 98.75 74 GLY B C 1
ATOM 2306 O O . GLY B 1 74 ? -6.715 18.484 18.781 1 98.75 74 GLY B O 1
ATOM 2307 N N . ILE B 1 75 ? -8.734 17.656 18.312 1 98.88 75 ILE B N 1
ATOM 2308 C CA . ILE B 1 75 ? -8.453 17.391 16.906 1 98.88 75 ILE B CA 1
ATOM 2309 C C . ILE B 1 75 ? -8.219 18.703 16.172 1 98.88 75 ILE B C 1
ATOM 2311 O O . ILE B 1 75 ? -7.238 18.844 15.445 1 98.88 75 ILE B O 1
ATOM 2315 N N . VAL B 1 76 ? -9.086 19.656 16.406 1 98.81 76 VAL B N 1
ATOM 2316 C CA . VAL B 1 76 ? -9.023 20.953 15.742 1 98.81 76 VAL B CA 1
ATOM 2317 C C . VAL B 1 76 ? -7.758 21.688 16.156 1 98.81 76 VAL B C 1
ATOM 2319 O O . VAL B 1 76 ? -7.105 22.328 15.336 1 98.81 76 VAL B O 1
ATOM 2322 N N . THR B 1 77 ? -7.406 21.562 17.438 1 98.75 77 THR B N 1
ATOM 2323 C CA . THR B 1 77 ? -6.195 22.203 17.938 1 98.75 77 THR B CA 1
ATOM 2324 C C . THR B 1 77 ? -4.957 21.625 17.25 1 98.75 77 THR B C 1
ATOM 2326 O O . THR B 1 77 ? -4.07 22.359 16.828 1 98.75 77 THR B O 1
ATOM 2329 N N . ALA B 1 78 ? -4.871 20.344 17.156 1 98.75 78 ALA B N 1
ATOM 2330 C CA . ALA B 1 78 ? -3.752 19.688 16.484 1 98.75 78 ALA B CA 1
ATOM 2331 C C . ALA B 1 78 ? -3.654 20.125 15.023 1 98.75 78 ALA B C 1
ATOM 2333 O O . ALA B 1 78 ? -2.559 20.359 14.516 1 98.75 78 ALA B O 1
ATOM 2334 N N . ASP B 1 79 ? -4.754 20.25 14.367 1 98.81 79 ASP B N 1
ATOM 2335 C CA . ASP B 1 79 ? -4.836 20.656 12.969 1 98.81 79 ASP B CA 1
ATOM 2336 C C . ASP B 1 79 ? -4.277 22.062 12.766 1 98.81 79 ASP B C 1
ATOM 2338 O O . ASP B 1 79 ? -3.447 22.297 11.883 1 98.81 79 ASP B O 1
ATOM 2342 N N . ARG B 1 80 ? -4.699 22.969 13.609 1 98.06 80 ARG B N 1
ATOM 2343 C CA . ARG B 1 80 ? -4.266 24.359 13.523 1 98.06 80 ARG B CA 1
ATOM 2344 C C . ARG B 1 80 ? -2.779 24.484 13.836 1 98.06 80 ARG B C 1
ATOM 2346 O O . ARG B 1 80 ? -2.055 25.203 13.148 1 98.06 80 ARG B O 1
ATOM 2353 N N . GLU B 1 81 ? -2.354 23.797 14.859 1 97.38 81 GLU B N 1
ATOM 2354 C CA . GLU B 1 81 ? -0.948 23.859 15.242 1 97.38 81 GLU B CA 1
ATOM 2355 C C . GLU B 1 81 ? -0.047 23.312 14.141 1 97.38 81 GLU B C 1
ATOM 2357 O O . GLU B 1 81 ? 1.045 23.828 13.906 1 97.38 81 GLU B O 1
ATOM 2362 N N . LEU B 1 82 ? -0.501 22.266 13.484 1 97.62 82 LEU B N 1
ATOM 2363 C CA . LEU B 1 82 ? 0.274 21.656 12.406 1 97.62 82 LEU B CA 1
ATOM 2364 C C . LEU B 1 82 ? 0.454 22.641 11.25 1 97.62 82 LEU B C 1
ATOM 2366 O O . LEU B 1 82 ? 1.571 22.828 10.773 1 97.62 82 LEU B O 1
ATOM 2370 N N . LEU B 1 83 ? -0.615 23.219 10.852 1 96.44 83 LEU B N 1
ATOM 2371 C CA . LEU B 1 83 ? -0.542 24.141 9.727 1 96.44 83 LEU B CA 1
ATOM 2372 C C . LEU B 1 83 ? 0.407 25.297 10.023 1 96.44 83 LEU B C 1
ATOM 2374 O O . LEU B 1 83 ? 1.147 25.734 9.148 1 96.44 83 LEU B O 1
ATOM 2378 N N . CYS B 1 84 ? 0.448 25.75 11.234 1 92.19 84 CYS B N 1
ATOM 2379 C CA . CYS B 1 84 ? 1.269 26.875 11.656 1 92.19 84 CYS B CA 1
ATOM 2380 C C . CYS B 1 84 ? 2.752 26.531 11.594 1 92.19 84 CYS B C 1
ATOM 2382 O O . CYS B 1 84 ? 3.592 27.406 11.383 1 92.19 84 CYS B O 1
ATOM 2384 N N . ARG B 1 85 ? 3.039 25.281 11.688 1 91.12 85 ARG B N 1
ATOM 2385 C CA . ARG B 1 85 ? 4.438 24.875 11.781 1 91.12 85 ARG B CA 1
ATOM 2386 C C . ARG B 1 85 ? 4.961 24.391 10.438 1 91.12 85 ARG B C 1
ATOM 2388 O O . ARG B 1 85 ? 6.172 24.266 10.242 1 91.12 85 ARG B O 1
ATOM 2395 N N . ARG B 1 86 ? 4.055 23.969 9.617 1 89.56 86 ARG B N 1
ATOM 2396 C CA . ARG B 1 86 ? 4.422 23.609 8.25 1 89.56 86 ARG B CA 1
ATOM 2397 C C . ARG B 1 86 ? 4.461 24.859 7.355 1 89.56 86 ARG B C 1
ATOM 2399 O O . ARG B 1 86 ? 3.506 25.125 6.629 1 89.56 86 ARG B O 1
ATOM 2406 N N . VAL B 1 87 ? 5.625 25.484 7.344 1 80.69 87 VAL B N 1
ATOM 2407 C CA . VAL B 1 87 ? 5.754 26.797 6.719 1 80.69 87 VAL B CA 1
ATOM 2408 C C . VAL B 1 87 ? 5.953 26.641 5.215 1 80.69 87 VAL B C 1
ATOM 2410 O O . VAL B 1 87 ? 6.621 25.703 4.766 1 80.69 87 VAL B O 1
ATOM 2413 N N . GLY B 1 88 ? 5.352 27.562 4.445 1 84.69 88 GLY B N 1
ATOM 2414 C CA . GLY B 1 88 ? 5.43 27.578 2.994 1 84.69 88 GLY B CA 1
ATOM 2415 C C . GLY B 1 88 ? 4.105 27.266 2.32 1 84.69 88 GLY B C 1
ATOM 2416 O O . GLY B 1 88 ? 3.398 26.344 2.725 1 84.69 88 GLY B O 1
ATOM 2417 N N . GLU B 1 89 ? 3.885 28.031 1.347 1 87.75 89 GLU B N 1
ATOM 2418 C CA . GLU B 1 89 ? 2.592 27.953 0.672 1 87.75 89 GLU B CA 1
ATOM 2419 C C . GLU B 1 89 ? 2.387 26.594 0.026 1 87.75 89 GLU B C 1
ATOM 2421 O O . GLU B 1 89 ? 1.298 26.016 0.106 1 87.75 89 GLU B O 1
ATOM 2426 N N . GLU B 1 90 ? 3.418 26.078 -0.555 1 89 90 GLU B N 1
ATOM 2427 C CA . GLU B 1 90 ? 3.311 24.781 -1.241 1 89 90 GLU B CA 1
ATOM 2428 C C . GLU B 1 90 ? 3.07 23.656 -0.252 1 89 90 GLU B C 1
ATOM 2430 O O . GLU B 1 90 ? 2.27 22.75 -0.514 1 89 90 GLU B O 1
ATOM 2435 N N . GLN B 1 91 ? 3.76 23.719 0.858 1 90.94 91 GLN B N 1
ATOM 2436 C CA . GLN B 1 91 ? 3.623 22.688 1.882 1 90.94 91 GLN B CA 1
ATOM 2437 C C . GLN B 1 91 ? 2.242 22.734 2.529 1 90.94 91 GLN B C 1
ATOM 2439 O O . GLN B 1 91 ? 1.626 21.688 2.766 1 90.94 91 GLN B O 1
ATOM 2444 N N . GLN B 1 92 ? 1.799 23.938 2.797 1 94.44 92 GLN B N 1
ATOM 2445 C CA . GLN B 1 92 ? 0.48 24.094 3.402 1 94.44 92 GLN B CA 1
ATOM 2446 C C . GLN B 1 92 ? -0.621 23.656 2.439 1 94.44 92 GLN B C 1
ATOM 2448 O O . GLN B 1 92 ? -1.596 23.016 2.85 1 94.44 92 GLN B O 1
ATOM 2453 N N . LEU B 1 93 ? -0.419 24 1.171 1 94.94 93 LEU B N 1
ATOM 2454 C CA . LEU B 1 93 ? -1.371 23.578 0.149 1 94.94 93 LEU B CA 1
ATOM 2455 C C . LEU B 1 93 ? -1.417 22.062 0.042 1 94.94 93 LEU B C 1
ATOM 2457 O O . LEU B 1 93 ? -2.496 21.469 -0.06 1 94.94 93 LEU B O 1
ATOM 2461 N N . MET B 1 94 ? -0.299 21.406 0.017 1 95.44 94 MET B N 1
ATOM 2462 C CA . MET B 1 94 ? -0.217 19.953 -0.034 1 95.44 94 MET B CA 1
ATOM 2463 C C . MET B 1 94 ? -1.01 19.328 1.107 1 95.44 94 MET B C 1
ATOM 2465 O O . MET B 1 94 ? -1.849 18.453 0.879 1 95.44 94 MET B O 1
ATOM 2469 N N . LEU B 1 95 ? -0.796 19.781 2.357 1 96.88 95 LEU B N 1
ATOM 2470 C CA . LEU B 1 95 ? -1.415 19.219 3.549 1 96.88 95 LEU B CA 1
ATOM 2471 C C . LEU B 1 95 ? -2.932 19.359 3.498 1 96.88 95 LEU B C 1
ATOM 2473 O O . LEU B 1 95 ? -3.662 18.406 3.746 1 96.88 95 LEU B O 1
ATOM 2477 N N . THR B 1 96 ? -3.359 20.594 3.145 1 98.19 96 THR B N 1
ATOM 2478 C CA . THR B 1 96 ? -4.785 20.875 3.234 1 98.19 96 THR B CA 1
ATOM 2479 C C . THR B 1 96 ? -5.539 20.266 2.061 1 98.19 96 THR B C 1
ATOM 2481 O O . THR B 1 96 ? -6.645 19.75 2.229 1 98.19 96 THR B O 1
ATOM 2484 N N . ARG B 1 97 ? -4.949 20.297 0.874 1 98.12 97 ARG B N 1
ATOM 2485 C CA . ARG B 1 97 ? -5.59 19.688 -0.285 1 98.12 97 ARG B CA 1
ATOM 2486 C C . ARG B 1 97 ? -5.719 18.188 -0.105 1 98.12 97 ARG B C 1
ATOM 2488 O O . ARG B 1 97 ? -6.797 17.625 -0.307 1 98.12 97 ARG B O 1
ATOM 2495 N N . MET B 1 98 ? -4.68 17.562 0.274 1 98.31 98 MET B N 1
ATOM 2496 C CA . MET B 1 98 ? -4.684 16.109 0.431 1 98.31 98 MET B CA 1
ATOM 2497 C C . MET B 1 98 ? -5.551 15.688 1.615 1 98.31 98 MET B C 1
ATOM 2499 O O . MET B 1 98 ? -6.223 14.656 1.567 1 98.31 98 MET B O 1
ATOM 2503 N N . GLY B 1 99 ? -5.488 16.5 2.68 1 98.75 99 GLY B N 1
ATOM 2504 C CA . GLY B 1 99 ? -6.34 16.203 3.824 1 98.75 99 GLY B CA 1
ATOM 2505 C C . GLY B 1 99 ? -7.816 16.234 3.49 1 98.75 99 GLY B C 1
ATOM 2506 O O . GLY B 1 99 ? -8.562 15.328 3.883 1 98.75 99 GLY B O 1
ATOM 2507 N N . LYS B 1 100 ? -8.227 17.25 2.787 1 98.62 100 LYS B N 1
ATOM 2508 C CA . LYS B 1 100 ? -9.617 17.359 2.371 1 98.62 100 LYS B CA 1
ATOM 2509 C C . LYS B 1 100 ? -10.023 16.203 1.468 1 98.62 100 LYS B C 1
ATOM 2511 O O . LYS B 1 100 ? -11.078 15.602 1.655 1 98.62 100 LYS B O 1
ATOM 2516 N N . LYS B 1 101 ? -9.195 15.867 0.525 1 98.56 101 LYS B N 1
ATOM 2517 C CA . LYS B 1 101 ? -9.484 14.773 -0.399 1 98.56 101 LYS B CA 1
ATOM 2518 C C . LYS B 1 101 ? -9.57 13.438 0.336 1 98.56 101 LYS B C 1
ATOM 2520 O O . LYS B 1 101 ? -10.406 12.594 0.007 1 98.56 101 LYS B O 1
ATOM 2525 N N . LEU B 1 102 ? -8.695 13.242 1.285 1 98.75 102 LEU B N 1
ATOM 2526 C CA . LEU B 1 102 ? -8.758 12.023 2.078 1 98.75 102 LEU B CA 1
ATOM 2527 C C . LEU B 1 102 ? -10.078 11.922 2.83 1 98.75 102 LEU B C 1
ATOM 2529 O O . LEU B 1 102 ? -10.695 10.859 2.877 1 98.75 102 LEU B O 1
ATOM 2533 N N . ALA B 1 103 ? -10.469 13.023 3.471 1 98.69 103 ALA B N 1
ATOM 2534 C CA . ALA B 1 103 ? -11.719 13.031 4.223 1 98.69 103 ALA B CA 1
ATOM 2535 C C . ALA B 1 103 ? -12.906 12.695 3.322 1 98.69 103 ALA B C 1
ATOM 2537 O O . ALA B 1 103 ? -13.766 11.891 3.693 1 98.69 103 ALA B O 1
ATOM 2538 N N . GLU B 1 104 ? -12.938 13.297 2.158 1 98.44 104 GLU B N 1
ATOM 2539 C CA . GLU B 1 104 ? -13.992 13.031 1.191 1 98.44 104 GLU B CA 1
ATOM 2540 C C . GLU B 1 104 ? -14.016 11.562 0.789 1 98.44 104 GLU B C 1
ATOM 2542 O O . GLU B 1 104 ? -15.078 10.93 0.761 1 98.44 104 GLU B O 1
ATOM 2547 N N . LEU B 1 105 ? -12.891 11.023 0.503 1 98.25 105 LEU B N 1
ATOM 2548 C CA . LEU B 1 105 ? -12.758 9.641 0.072 1 98.25 105 LEU B CA 1
ATOM 2549 C C . LEU B 1 105 ? -13.148 8.68 1.193 1 98.25 105 LEU B C 1
ATOM 2551 O O . LEU B 1 105 ? -13.93 7.75 0.977 1 98.25 105 LEU B O 1
ATOM 2555 N N . ALA B 1 106 ? -12.562 8.914 2.365 1 98.31 106 ALA B N 1
ATOM 2556 C CA . ALA B 1 106 ? -12.773 8.023 3.5 1 98.31 106 ALA B CA 1
ATOM 2557 C C . ALA B 1 106 ? -14.25 7.949 3.873 1 98.31 106 ALA B C 1
ATOM 2559 O O . ALA B 1 106 ? -14.758 6.883 4.219 1 98.31 106 ALA B O 1
ATOM 2560 N N . LEU B 1 107 ? -14.961 9.055 3.77 1 97.62 107 LEU B N 1
ATOM 2561 C CA . LEU B 1 107 ? -16.375 9.102 4.117 1 97.62 107 LEU B CA 1
ATOM 2562 C C . LEU B 1 107 ? -17.203 8.32 3.111 1 97.62 107 LEU B C 1
ATOM 2564 O O . LEU B 1 107 ? -18.25 7.754 3.465 1 97.62 107 LEU B O 1
ATOM 2568 N N . LYS B 1 108 ? -16.75 8.281 1.919 1 95.56 108 LYS B N 1
ATOM 2569 C CA . LYS B 1 108 ? -17.438 7.508 0.896 1 95.56 108 LYS B CA 1
ATOM 2570 C C . LYS B 1 108 ? -17.25 6.012 1.11 1 95.56 108 LYS B C 1
ATOM 2572 O O . LYS B 1 108 ? -18.094 5.207 0.723 1 95.56 108 LYS B O 1
ATOM 2577 N N . ILE B 1 109 ? -16.172 5.672 1.709 1 95.12 109 ILE B N 1
ATOM 2578 C CA . ILE B 1 109 ? -15.797 4.281 1.927 1 95.12 109 ILE B CA 1
ATOM 2579 C C . ILE B 1 109 ? -16.438 3.771 3.219 1 95.12 109 ILE B C 1
ATOM 2581 O O . ILE B 1 109 ? -16.953 2.654 3.262 1 95.12 109 ILE B O 1
ATOM 2585 N N . SER B 1 110 ? -16.359 4.57 4.242 1 94.44 110 SER B N 1
ATOM 2586 C CA . SER B 1 110 ? -16.844 4.199 5.57 1 94.44 110 SER B CA 1
ATOM 2587 C C . SER B 1 110 ? -17.375 5.41 6.324 1 94.44 110 SER B C 1
ATOM 2589 O O . SER B 1 110 ? -16.641 6.379 6.551 1 94.44 110 SER B O 1
ATOM 2591 N N . PRO B 1 111 ? -18.609 5.316 6.746 1 94.94 111 PRO B N 1
ATOM 2592 C CA . PRO B 1 111 ? -19.156 6.434 7.516 1 94.94 111 PRO B CA 1
ATOM 2593 C C . PRO B 1 111 ? -18.422 6.668 8.828 1 94.94 111 PRO B C 1
ATOM 2595 O O . PRO B 1 111 ? -18.031 5.711 9.508 1 94.94 111 PRO B O 1
ATOM 2598 N N . SER B 1 112 ? -18.203 7.902 9.188 1 96.94 112 SER B N 1
ATOM 2599 C CA . SER B 1 112 ? -17.547 8.352 10.398 1 96.94 112 SER B CA 1
ATOM 2600 C C . SER B 1 112 ? -18.062 9.711 10.852 1 96.94 112 SER B C 1
ATOM 2602 O O . SER B 1 112 ? -17.766 10.727 10.211 1 96.94 112 SER B O 1
ATOM 2604 N N . PRO B 1 113 ? -18.75 9.773 11.93 1 97.5 113 PRO B N 1
ATOM 26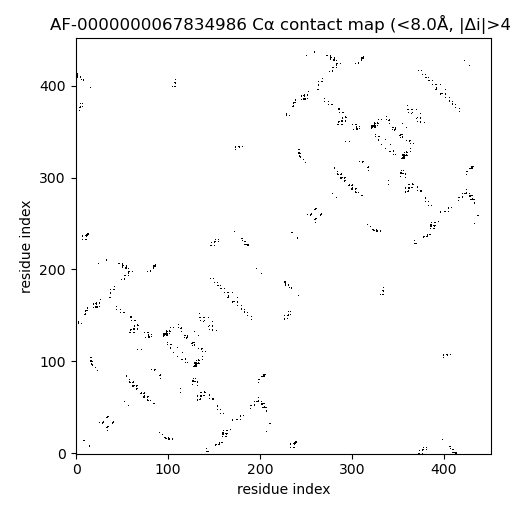05 C CA . PRO B 1 113 ? -19.328 11.047 12.391 1 97.5 113 PRO B CA 1
ATOM 2606 C C . PRO B 1 113 ? -18.25 12.109 12.648 1 97.5 113 PRO B C 1
ATOM 2608 O O . PRO B 1 113 ? -18.453 13.273 12.305 1 97.5 113 PRO B O 1
ATOM 2611 N N . VAL B 1 114 ? -17.188 11.68 13.258 1 98.56 114 VAL B N 1
ATOM 2612 C CA . VAL B 1 114 ? -16.125 12.633 13.562 1 98.56 114 VAL B CA 1
ATOM 2613 C C . VAL B 1 114 ? -15.547 13.195 12.258 1 98.56 114 VAL B C 1
ATOM 2615 O O . VAL B 1 114 ? -15.312 14.398 12.148 1 98.56 114 VAL B O 1
ATOM 2618 N N . LEU B 1 115 ? -15.32 12.352 11.289 1 98.5 115 LEU B N 1
ATOM 2619 C CA . LEU B 1 115 ? -14.766 12.773 10.008 1 98.5 115 LEU B CA 1
ATOM 2620 C C . LEU B 1 115 ? -15.75 13.656 9.25 1 98.5 115 LEU B C 1
ATOM 2622 O O . LEU B 1 115 ? -15.352 14.594 8.555 1 98.5 115 LEU B O 1
ATOM 2626 N N . GLU B 1 116 ? -17 13.344 9.359 1 98.56 116 GLU B N 1
ATOM 2627 C CA . GLU B 1 116 ? -18.047 14.156 8.742 1 98.56 116 GLU B CA 1
ATOM 2628 C C . GLU B 1 116 ? -18.031 15.578 9.312 1 98.56 116 GLU B C 1
ATOM 2630 O O . GLU B 1 116 ? -18.125 16.547 8.562 1 98.56 116 GLU B O 1
ATOM 2635 N N . ARG B 1 117 ? -17.984 15.641 10.586 1 98.75 117 ARG B N 1
ATOM 2636 C CA . ARG B 1 117 ? -17.906 16.938 11.242 1 98.75 117 ARG B CA 1
ATOM 2637 C C . ARG B 1 117 ? -16.656 17.703 10.828 1 98.75 117 ARG B C 1
ATOM 2639 O O . ARG B 1 117 ? -16.703 18.891 10.555 1 98.75 117 ARG B O 1
ATOM 2646 N N . TRP B 1 118 ? -15.555 17.016 10.828 1 98.88 118 TRP B N 1
ATOM 2647 C CA . TRP B 1 118 ? -14.281 17.609 10.469 1 98.88 118 TRP B CA 1
ATOM 2648 C C . TRP B 1 118 ? -14.305 18.141 9.039 1 98.88 118 TRP B C 1
ATOM 2650 O O . TRP B 1 118 ? -13.836 19.25 8.773 1 98.88 118 TRP B O 1
ATOM 2660 N N . LEU B 1 119 ? -14.836 17.375 8.086 1 98.81 119 LEU B N 1
ATOM 2661 C CA . LEU B 1 119 ? -14.945 17.812 6.699 1 98.81 119 LEU B CA 1
ATOM 2662 C C . LEU B 1 119 ? -15.844 19.031 6.586 1 98.81 119 LEU B C 1
ATOM 2664 O O . LEU B 1 119 ? -15.562 19.953 5.805 1 98.81 119 LEU B O 1
ATOM 2668 N N . ALA B 1 120 ? -16.891 19.031 7.32 1 98.75 120 ALA B N 1
ATOM 2669 C CA . ALA B 1 120 ? -17.766 20.203 7.348 1 98.75 120 ALA B CA 1
ATOM 2670 C C . ALA B 1 120 ? -17.016 21.438 7.848 1 98.75 120 ALA B C 1
ATOM 2672 O O . ALA B 1 120 ? -17.188 22.531 7.312 1 98.75 120 ALA B O 1
ATOM 2673 N N . ASP B 1 121 ? -16.25 21.281 8.844 1 98.88 121 ASP B N 1
ATOM 2674 C CA . ASP B 1 121 ? -15.469 22.391 9.398 1 98.88 121 ASP B CA 1
ATOM 2675 C C . ASP B 1 121 ? -14.406 22.859 8.414 1 98.88 121 ASP B C 1
ATOM 2677 O O . ASP B 1 121 ? -14.078 24.047 8.367 1 98.88 121 ASP B O 1
ATOM 2681 N N . ILE B 1 122 ? -13.828 21.922 7.641 1 98.88 122 ILE B N 1
ATOM 2682 C CA . ILE B 1 122 ? -12.906 22.297 6.582 1 98.88 122 ILE B CA 1
ATOM 2683 C C . ILE B 1 122 ? -13.617 23.203 5.574 1 98.88 122 ILE B C 1
ATOM 2685 O O . ILE B 1 122 ? -13.109 24.25 5.203 1 98.88 122 ILE B O 1
ATOM 2689 N N . ARG B 1 123 ? -14.766 22.797 5.188 1 98.44 123 ARG B N 1
ATOM 2690 C CA . ARG B 1 123 ? -15.531 23.5 4.16 1 98.44 123 ARG B CA 1
ATOM 2691 C C . ARG B 1 123 ? -15.953 24.891 4.637 1 98.44 123 ARG B C 1
ATOM 2693 O O . ARG B 1 123 ? -16.062 25.812 3.836 1 98.44 123 ARG B O 1
ATOM 2700 N N . SER B 1 124 ? -16.125 25.062 5.902 1 98.31 124 SER B N 1
ATOM 2701 C CA . SER B 1 124 ? -16.531 26.344 6.469 1 98.31 124 SER B CA 1
ATOM 2702 C C . SER B 1 124 ? -15.32 27.141 6.957 1 98.31 124 SER B C 1
ATOM 2704 O O . SER B 1 124 ? -15.477 28.172 7.625 1 98.31 124 SER B O 1
ATOM 2706 N N . ASP B 1 125 ? -14.109 26.609 6.793 1 97.69 125 ASP B N 1
ATOM 2707 C CA . ASP B 1 125 ? -12.844 27.234 7.156 1 97.69 125 ASP B CA 1
ATOM 2708 C C . ASP B 1 125 ? -12.695 27.328 8.672 1 97.69 125 ASP B C 1
ATOM 2710 O O . ASP B 1 125 ? -12.094 28.281 9.188 1 97.69 125 ASP B O 1
ATOM 2714 N N . ALA B 1 126 ? -13.352 26.422 9.383 1 98.25 126 ALA B N 1
ATOM 2715 C CA . ALA B 1 126 ? -13.25 26.391 10.836 1 98.25 126 ALA B CA 1
ATOM 2716 C C . ALA B 1 126 ? -12.023 25.594 11.289 1 98.25 126 ALA B C 1
ATOM 2718 O O . ALA B 1 126 ? -11.602 25.703 12.438 1 98.25 126 ALA B O 1
ATOM 2719 N N . THR B 1 127 ? -11.461 24.844 10.43 1 98.62 127 THR B N 1
ATOM 2720 C CA . THR B 1 127 ? -10.211 24.125 10.648 1 98.62 127 THR B CA 1
ATOM 2721 C C . THR B 1 127 ? -9.445 23.953 9.336 1 98.62 127 THR B C 1
ATOM 2723 O O . THR B 1 127 ? -10.039 24 8.258 1 98.62 127 THR B O 1
ATOM 2726 N N . PRO B 1 128 ? -8.148 23.812 9.32 1 98.38 128 PRO B N 1
ATOM 2727 C CA . PRO B 1 128 ? -7.34 23.781 8.094 1 98.38 128 PRO B CA 1
ATOM 2728 C C . PRO B 1 128 ? -7.582 22.531 7.254 1 98.38 128 PRO B C 1
ATOM 2730 O O . PRO B 1 128 ? -7.676 22.625 6.023 1 98.38 128 PRO B O 1
ATOM 2733 N N . GLY B 1 129 ? -7.648 21.297 7.895 1 98.81 129 GLY B N 1
ATOM 2734 C CA . GLY B 1 129 ? -7.859 20.062 7.156 1 98.81 129 GLY B CA 1
ATOM 2735 C C . GLY B 1 129 ? -6.57 19.438 6.664 1 98.81 129 GLY B C 1
ATOM 2736 O O . GLY B 1 129 ? -6.449 19.094 5.488 1 98.81 129 GLY B O 1
ATOM 2737 N N . CYS B 1 130 ? -5.637 19.234 7.555 1 98.81 130 CYS B N 1
ATOM 2738 C CA . CYS B 1 130 ? -4.324 18.734 7.172 1 98.81 130 CYS B CA 1
ATOM 2739 C C . CYS B 1 130 ? -4.344 17.219 7.027 1 98.81 130 CYS B C 1
ATOM 2741 O O . CYS B 1 130 ? -5.004 16.516 7.801 1 98.81 130 CYS B O 1
ATOM 2743 N N . LEU B 1 131 ? -3.557 16.719 6.105 1 98.75 131 LEU B N 1
ATOM 2744 C CA . LEU B 1 131 ? -3.52 15.305 5.762 1 98.75 131 LEU B CA 1
ATOM 2745 C C . LEU B 1 131 ? -3.262 14.453 6.996 1 98.75 131 LEU B C 1
ATOM 2747 O O . LEU B 1 131 ? -3.99 13.492 7.258 1 98.75 131 LEU B O 1
ATOM 2751 N N . PRO B 1 132 ? -2.232 14.734 7.883 1 98.75 132 PRO B N 1
ATOM 2752 C CA . PRO B 1 132 ? -1.978 13.867 9.039 1 98.75 132 PRO B CA 1
ATOM 2753 C C . PRO B 1 132 ? -3.178 13.773 9.977 1 98.75 132 PRO B C 1
ATOM 2755 O O . PRO B 1 132 ? -3.402 12.727 10.594 1 98.75 132 PRO B O 1
ATOM 2758 N N . ILE B 1 133 ? -3.926 14.844 10.07 1 98.94 133 ILE B N 1
ATOM 2759 C CA . ILE B 1 133 ? -5.09 14.867 10.945 1 98.94 133 ILE B CA 1
ATOM 2760 C C . ILE B 1 133 ? -6.188 13.969 10.367 1 98.94 133 ILE B C 1
ATOM 2762 O O . ILE B 1 133 ? -6.785 13.172 11.094 1 98.94 133 ILE B O 1
ATOM 2766 N N . GLY B 1 134 ? -6.422 14.133 9.062 1 98.88 134 GLY B N 1
ATOM 2767 C CA . GLY B 1 134 ? -7.371 13.25 8.414 1 98.88 134 GLY B CA 1
ATOM 2768 C C . GLY B 1 134 ? -7.004 11.781 8.531 1 98.88 134 GLY B C 1
ATOM 2769 O O . GLY B 1 134 ? -7.875 10.93 8.742 1 98.88 134 GLY B O 1
ATOM 2770 N N . GLN B 1 135 ? -5.742 11.508 8.344 1 98.88 135 GLN B N 1
ATOM 2771 C CA . GLN B 1 135 ? -5.258 10.141 8.508 1 98.88 135 GLN B CA 1
ATOM 2772 C C . GLN B 1 135 ? -5.508 9.633 9.922 1 98.88 135 GLN B C 1
ATOM 2774 O O . GLN B 1 135 ? -5.941 8.492 10.117 1 98.88 135 GLN B O 1
ATOM 2779 N N . ALA B 1 136 ? -5.215 10.477 10.914 1 98.94 136 ALA B N 1
ATOM 2780 C CA . ALA B 1 136 ? -5.402 10.102 12.312 1 98.94 136 ALA B CA 1
ATOM 2781 C C . ALA B 1 136 ? -6.859 9.742 12.594 1 98.94 136 ALA B C 1
ATOM 2783 O O . ALA B 1 136 ? -7.145 8.703 13.188 1 98.94 136 ALA B O 1
ATOM 2784 N N . ILE B 1 137 ? -7.773 10.602 12.148 1 98.88 137 ILE B N 1
ATOM 2785 C CA . ILE B 1 137 ? -9.203 10.391 12.383 1 98.88 137 ILE B CA 1
ATOM 2786 C C . ILE B 1 137 ? -9.648 9.109 11.688 1 98.88 137 ILE B C 1
ATOM 2788 O O . ILE B 1 137 ? -10.305 8.258 12.297 1 98.88 137 ILE B O 1
ATOM 2792 N N . THR B 1 138 ? -9.289 8.977 10.438 1 98.75 138 THR B N 1
ATOM 2793 C CA . THR B 1 138 ? -9.719 7.859 9.617 1 98.75 138 THR B CA 1
ATOM 2794 C C . THR B 1 138 ? -9.195 6.539 10.172 1 98.75 138 THR B C 1
ATOM 2796 O O . THR B 1 138 ? -9.961 5.586 10.344 1 98.75 138 THR B O 1
ATOM 2799 N N . LEU B 1 139 ? -7.941 6.484 10.484 1 98.62 139 LEU B N 1
ATOM 2800 C CA . LEU B 1 139 ? -7.32 5.238 10.93 1 98.62 139 LEU B CA 1
ATOM 2801 C C . LEU B 1 139 ? -7.789 4.867 12.328 1 98.62 139 LEU B C 1
ATOM 2803 O O . LEU B 1 139 ? -7.977 3.686 12.633 1 98.62 139 LEU B O 1
ATOM 2807 N N . ALA B 1 140 ? -7.969 5.871 13.211 1 98.62 140 ALA B N 1
ATOM 2808 C CA . ALA B 1 140 ? -8.57 5.586 14.516 1 98.62 140 ALA B CA 1
ATOM 2809 C C . ALA B 1 140 ? -9.961 4.977 14.352 1 98.62 140 ALA B C 1
ATOM 2811 O O . ALA B 1 140 ? -10.297 3.998 15.023 1 98.62 140 ALA B O 1
ATOM 2812 N N . HIS B 1 141 ? -10.711 5.543 13.492 1 97.62 141 HIS B N 1
ATOM 2813 C CA . HIS B 1 141 ? -12.062 5.07 13.219 1 97.62 141 HIS B CA 1
ATOM 2814 C C . HIS B 1 141 ? -12.047 3.625 12.727 1 97.62 141 HIS B C 1
ATOM 2816 O O . HIS B 1 141 ? -12.945 2.846 13.055 1 97.62 141 HIS B O 1
ATOM 2822 N N . LEU B 1 142 ? -11.016 3.297 11.984 1 96.69 142 LEU B N 1
ATOM 2823 C CA . LEU B 1 142 ? -10.922 1.97 11.383 1 96.69 142 LEU B CA 1
ATOM 2824 C C . LEU B 1 142 ? -10.25 0.986 12.336 1 96.69 142 LEU B C 1
ATOM 2826 O O . LEU B 1 142 ? -10.008 -0.166 11.977 1 96.69 142 LEU B O 1
ATOM 2830 N N . GLY B 1 143 ? -9.859 1.445 13.492 1 96.94 143 GLY B N 1
ATOM 2831 C CA . GLY B 1 143 ? -9.367 0.558 14.539 1 96.94 143 GLY B CA 1
ATOM 2832 C C . GLY B 1 143 ? -7.852 0.469 14.586 1 96.94 143 GLY B C 1
ATOM 2833 O O . GLY B 1 143 ? -7.297 -0.328 15.336 1 96.94 143 GLY B O 1
ATOM 2834 N N . ALA B 1 144 ? -7.16 1.265 13.844 1 97.94 144 ALA B N 1
ATOM 2835 C CA . ALA B 1 144 ? -5.703 1.284 13.891 1 97.94 144 ALA B CA 1
ATOM 2836 C C . ALA B 1 144 ? -5.199 1.966 15.156 1 97.94 144 ALA B C 1
ATOM 2838 O O . ALA B 1 144 ? -5.77 2.965 15.602 1 97.94 144 ALA B O 1
ATOM 2839 N N . ASP B 1 145 ? -4.121 1.466 15.719 1 98.38 145 ASP B N 1
ATOM 2840 C CA . ASP B 1 145 ? -3.525 2.168 16.844 1 98.38 145 ASP B CA 1
ATOM 2841 C C . ASP B 1 145 ? -2.602 3.287 16.375 1 98.38 145 ASP B C 1
ATOM 2843 O O . ASP B 1 145 ? -2.41 3.475 15.172 1 98.38 145 ASP B O 1
ATOM 2847 N N . GLU B 1 146 ? -2.088 4.059 17.312 1 98.44 146 GLU B N 1
ATOM 2848 C CA . GLU B 1 146 ? -1.366 5.273 16.938 1 98.44 146 GLU B CA 1
ATOM 2849 C C . GLU B 1 146 ? -0.037 4.938 16.266 1 98.44 146 GLU B C 1
ATOM 2851 O O . GLU B 1 146 ? 0.434 5.68 15.398 1 98.44 146 GLU B O 1
ATOM 2856 N N . THR B 1 147 ? 0.582 3.729 16.656 1 98.44 147 THR B N 1
ATOM 2857 C CA . THR B 1 147 ? 1.826 3.332 16 1 98.44 147 THR B CA 1
ATOM 2858 C C . THR B 1 147 ? 1.586 2.984 14.539 1 98.44 147 THR B C 1
ATOM 2860 O O . THR B 1 147 ? 2.393 3.33 13.672 1 98.44 147 THR B O 1
ATOM 2863 N N . GLU B 1 148 ? 0.507 2.352 14.234 1 98.5 148 GLU B N 1
ATOM 2864 C CA . GLU B 1 148 ? 0.13 2.014 12.867 1 98.5 148 GLU B CA 1
ATOM 2865 C C . GLU B 1 148 ? -0.166 3.268 12.047 1 98.5 148 GLU B C 1
ATOM 2867 O O . GLU B 1 148 ? 0.264 3.381 10.898 1 98.5 148 GLU B O 1
ATOM 2872 N N . ALA B 1 149 ? -0.897 4.176 12.703 1 98.69 149 ALA B N 1
ATOM 2873 C CA . ALA B 1 149 ? -1.2 5.434 12.023 1 98.69 149 ALA B CA 1
ATOM 2874 C C . ALA B 1 149 ? 0.078 6.188 11.672 1 98.69 149 ALA B C 1
ATOM 2876 O O . ALA B 1 149 ? 0.196 6.742 10.578 1 98.69 149 ALA B O 1
ATOM 2877 N N . PHE B 1 150 ? 1.008 6.129 12.602 1 98.75 150 PHE B N 1
ATOM 2878 C CA . PHE B 1 150 ? 2.293 6.789 12.406 1 98.75 150 PHE B CA 1
ATOM 2879 C C . PHE B 1 150 ? 3.053 6.168 11.242 1 98.75 150 PHE B C 1
ATOM 2881 O O . PHE B 1 150 ? 3.57 6.883 10.383 1 98.75 150 PHE B O 1
ATOM 2888 N N . VAL B 1 151 ? 3.053 4.891 11.141 1 98.44 151 VAL B N 1
ATOM 2889 C CA . VAL B 1 151 ? 3.771 4.16 10.102 1 98.44 151 VAL B CA 1
ATOM 2890 C C . VAL B 1 151 ? 3.129 4.43 8.742 1 98.44 151 VAL B C 1
ATOM 2892 O O . VAL B 1 151 ? 3.828 4.633 7.746 1 98.44 151 VAL B O 1
ATOM 2895 N N . VAL B 1 152 ? 1.85 4.477 8.695 1 98.5 152 VAL B N 1
ATOM 2896 C CA . VAL B 1 152 ? 1.122 4.73 7.453 1 98.5 152 VAL B CA 1
ATOM 2897 C C . VAL B 1 152 ? 1.471 6.117 6.926 1 98.5 152 VAL B C 1
ATOM 2899 O O . VAL B 1 152 ? 1.702 6.293 5.727 1 98.5 152 VAL B O 1
ATOM 2902 N N . HIS B 1 153 ? 1.521 7.051 7.809 1 98.38 153 HIS B N 1
ATOM 2903 C CA . HIS B 1 153 ? 1.86 8.406 7.402 1 98.38 153 HIS B CA 1
ATOM 2904 C C . HIS B 1 153 ? 3.287 8.484 6.867 1 98.38 153 HIS B C 1
ATOM 2906 O O . HIS B 1 153 ? 3.525 9.062 5.805 1 98.38 153 HIS B O 1
ATOM 2912 N N . GLN B 1 154 ? 4.203 7.895 7.637 1 97.62 154 GLN B N 1
ATOM 2913 C CA . GLN B 1 154 ? 5.602 7.922 7.234 1 97.62 154 GLN B CA 1
ATOM 2914 C C . GLN B 1 154 ? 5.801 7.234 5.883 1 97.62 154 GLN B C 1
ATOM 2916 O O . GLN B 1 154 ? 6.543 7.727 5.031 1 97.62 154 GLN B O 1
ATOM 2921 N N . TYR B 1 155 ? 5.156 6.148 5.719 1 98 155 TYR B N 1
ATOM 2922 C CA . TYR B 1 155 ? 5.23 5.43 4.449 1 98 155 TYR B CA 1
ATOM 2923 C C . TYR B 1 155 ? 4.723 6.289 3.303 1 98 155 TYR B C 1
ATOM 2925 O O . TYR B 1 155 ? 5.352 6.359 2.244 1 98 155 TYR B O 1
ATOM 2933 N N . GLY B 1 156 ? 3.617 6.902 3.533 1 97.56 156 GLY B N 1
ATOM 2934 C CA . GLY B 1 156 ? 3.029 7.758 2.516 1 97.56 156 GLY B CA 1
ATOM 2935 C C . GLY B 1 156 ? 3.939 8.898 2.094 1 97.56 156 GLY B C 1
ATOM 2936 O O . GLY B 1 156 ? 4.043 9.211 0.906 1 97.56 156 GLY B O 1
ATOM 2937 N N . MET B 1 157 ? 4.562 9.508 3.018 1 96.44 157 MET B N 1
ATOM 2938 C CA . MET B 1 157 ? 5.469 10.617 2.73 1 96.44 157 MET B CA 1
ATOM 2939 C C . MET B 1 157 ? 6.668 10.148 1.916 1 96.44 157 MET B C 1
ATOM 2941 O O . MET B 1 157 ? 7.047 10.789 0.936 1 96.44 157 MET B O 1
ATOM 2945 N N . ALA B 1 158 ? 7.223 9.055 2.336 1 97.25 158 ALA B N 1
ATOM 2946 C CA . ALA B 1 158 ? 8.367 8.508 1.613 1 97.25 158 ALA B CA 1
ATOM 2947 C C . ALA B 1 158 ? 7.984 8.117 0.19 1 97.25 158 ALA B C 1
ATOM 2949 O O . ALA B 1 158 ? 8.703 8.43 -0.763 1 97.25 158 ALA B O 1
ATOM 2950 N N . SER B 1 159 ? 6.875 7.422 0.085 1 97.62 159 SER B N 1
ATOM 2951 C CA . SER B 1 159 ? 6.406 6.973 -1.223 1 97.62 159 SER B CA 1
ATOM 2952 C C . SER B 1 159 ? 6.121 8.156 -2.143 1 97.62 159 SER B C 1
ATOM 2954 O O . SER B 1 159 ? 6.391 8.094 -3.344 1 97.62 159 SER B O 1
ATOM 2956 N N . MET B 1 160 ? 5.594 9.203 -1.602 1 97.06 160 MET B N 1
ATOM 2957 C CA . MET B 1 160 ? 5.297 10.406 -2.377 1 97.06 160 MET B CA 1
ATOM 2958 C C . MET B 1 160 ? 6.574 11.016 -2.949 1 97.06 160 MET B C 1
ATOM 2960 O O . MET B 1 160 ? 6.625 11.359 -4.133 1 97.06 160 MET B O 1
ATOM 2964 N N . ILE B 1 161 ? 7.574 11.141 -2.123 1 96.94 161 ILE B N 1
ATOM 2965 C CA . ILE B 1 161 ? 8.852 11.711 -2.557 1 96.94 161 ILE B CA 1
ATOM 2966 C C . ILE B 1 161 ? 9.461 10.828 -3.641 1 96.94 161 ILE B C 1
ATOM 2968 O O . ILE B 1 161 ? 9.945 11.328 -4.66 1 96.94 161 ILE B O 1
ATOM 2972 N N . LEU B 1 162 ? 9.43 9.562 -3.445 1 97.88 162 LEU B N 1
ATOM 2973 C CA . LEU B 1 162 ? 10.094 8.641 -4.363 1 97.88 162 LEU B CA 1
ATOM 2974 C C . LEU B 1 162 ? 9.32 8.539 -5.676 1 97.88 162 LEU B C 1
ATOM 2976 O O . LEU B 1 162 ? 9.914 8.359 -6.738 1 97.88 162 LEU B O 1
ATOM 2980 N N . SER B 1 163 ? 8.047 8.648 -5.574 1 97.25 163 SER B N 1
ATOM 2981 C CA . SER B 1 163 ? 7.25 8.758 -6.793 1 97.25 163 SER B CA 1
ATOM 2982 C C . SER B 1 163 ? 7.637 9.992 -7.598 1 97.25 163 SER B C 1
ATOM 2984 O O . SER B 1 163 ? 7.734 9.938 -8.828 1 97.25 163 SER B O 1
ATOM 2986 N N . ALA B 1 164 ? 7.828 11.094 -6.938 1 97.06 164 ALA B N 1
ATOM 2987 C CA . ALA B 1 164 ? 8.281 12.312 -7.594 1 97.06 164 ALA B CA 1
ATOM 2988 C C . ALA B 1 164 ? 9.68 12.133 -8.172 1 97.06 164 ALA B C 1
ATOM 2990 O O . ALA B 1 164 ? 9.984 12.648 -9.25 1 97.06 164 ALA B O 1
ATOM 2991 N N . ALA B 1 165 ? 10.5 11.438 -7.492 1 97.69 165 ALA B N 1
ATOM 2992 C CA . ALA B 1 165 ? 11.867 11.188 -7.949 1 97.69 165 ALA B CA 1
ATOM 2993 C C . ALA B 1 165 ? 11.867 10.477 -9.297 1 97.69 165 ALA B C 1
ATOM 2995 O O . ALA B 1 165 ? 12.688 10.781 -10.172 1 97.69 165 ALA B O 1
ATOM 2996 N N . LEU B 1 166 ? 10.977 9.539 -9.469 1 96.69 166 LEU B N 1
ATOM 2997 C CA . LEU B 1 166 ? 10.875 8.797 -10.727 1 96.69 166 LEU B CA 1
ATOM 2998 C C . LEU B 1 166 ? 10.523 9.727 -11.883 1 96.69 166 LEU B C 1
ATOM 3000 O O . LEU B 1 166 ? 10.883 9.469 -13.031 1 96.69 166 LEU B O 1
ATOM 3004 N N . ARG B 1 167 ? 9.93 10.805 -11.586 1 96.19 167 ARG B N 1
ATOM 3005 C CA . ARG B 1 167 ? 9.516 11.758 -12.609 1 96.19 167 ARG B CA 1
ATOM 3006 C C . ARG B 1 167 ? 10.586 12.82 -12.836 1 96.19 167 ARG B C 1
ATOM 3008 O O . ARG B 1 167 ? 10.719 13.352 -13.938 1 96.19 167 ARG B O 1
ATOM 3015 N N . LEU B 1 168 ? 11.367 13.102 -11.781 1 96 168 LEU B N 1
ATOM 3016 C CA . LEU B 1 168 ? 12.203 14.297 -11.797 1 96 168 LEU B CA 1
ATOM 3017 C C . LEU B 1 168 ? 13.672 13.93 -11.961 1 96 168 LEU B C 1
ATOM 3019 O O . LEU B 1 168 ? 14.492 14.789 -12.289 1 96 168 LEU B O 1
ATOM 3023 N N . MET B 1 169 ? 13.961 12.648 -11.719 1 96.69 169 MET B N 1
ATOM 3024 C CA . MET B 1 169 ? 15.359 12.227 -11.711 1 96.69 169 MET B CA 1
ATOM 3025 C C . MET B 1 169 ? 15.586 11.086 -12.695 1 96.69 169 MET B C 1
ATOM 3027 O O . MET B 1 169 ? 14.633 10.445 -13.141 1 96.69 169 MET B O 1
ATOM 3031 N N . ARG B 1 170 ? 16.953 10.922 -13.047 1 95.62 170 ARG B N 1
ATOM 3032 C CA . ARG B 1 170 ? 17.359 9.703 -13.727 1 95.62 170 ARG B CA 1
ATOM 3033 C C . ARG B 1 170 ? 17.594 8.57 -12.734 1 95.62 170 ARG B C 1
ATOM 3035 O O . ARG B 1 170 ? 18.734 8.273 -12.383 1 95.62 170 ARG B O 1
ATOM 3042 N N . ILE B 1 171 ? 16.609 7.977 -12.289 1 96.69 171 ILE B N 1
ATOM 3043 C CA . ILE B 1 171 ? 16.625 6.898 -11.305 1 96.69 171 ILE B CA 1
ATOM 3044 C C . ILE B 1 171 ? 15.586 5.844 -11.688 1 96.69 171 ILE B C 1
ATOM 3046 O O . ILE B 1 171 ? 14.586 6.156 -12.336 1 96.69 171 ILE B O 1
ATOM 3050 N N . ASP B 1 172 ? 15.883 4.598 -11.344 1 95.31 172 ASP B N 1
ATOM 3051 C CA . ASP B 1 172 ? 14.938 3.561 -11.758 1 95.31 172 ASP B CA 1
ATOM 3052 C C . ASP B 1 172 ? 14.148 3.033 -10.562 1 95.31 172 ASP B C 1
ATOM 3054 O O . ASP B 1 172 ? 14.375 3.457 -9.422 1 95.31 172 ASP B O 1
ATOM 3058 N N . HIS B 1 173 ? 13.211 2.168 -10.828 1 95.31 173 HIS B N 1
ATOM 3059 C CA . HIS B 1 173 ? 12.281 1.659 -9.828 1 95.31 173 HIS B CA 1
ATOM 3060 C C . HIS B 1 173 ? 12.992 0.808 -8.781 1 95.31 173 HIS B C 1
ATOM 3062 O O . HIS B 1 173 ? 12.586 0.776 -7.621 1 95.31 173 HIS B O 1
ATOM 3068 N N . PHE B 1 174 ? 14.062 0.121 -9.141 1 95.31 174 PHE B N 1
ATOM 3069 C CA . PHE B 1 174 ? 14.812 -0.693 -8.195 1 95.31 174 PHE B CA 1
ATOM 3070 C C . PHE B 1 174 ? 15.461 0.18 -7.129 1 95.31 174 PHE B C 1
ATOM 3072 O O . PHE B 1 174 ? 15.375 -0.118 -5.934 1 95.31 174 PHE B O 1
ATOM 3079 N N . GLU B 1 175 ? 16 1.232 -7.598 1 96.56 175 GLU B N 1
ATOM 3080 C CA . GLU B 1 175 ? 16.672 2.15 -6.68 1 96.56 175 GLU B CA 1
ATOM 3081 C C . GLU B 1 175 ? 15.672 2.809 -5.734 1 96.56 175 GLU B C 1
ATOM 3083 O O . GLU B 1 175 ? 15.922 2.918 -4.531 1 96.56 175 GLU B O 1
ATOM 3088 N N . THR B 1 176 ? 14.539 3.238 -6.258 1 97.69 176 THR B N 1
ATOM 3089 C CA . THR B 1 176 ? 13.57 3.928 -5.41 1 97.69 176 THR B CA 1
ATOM 3090 C C . THR B 1 176 ? 12.969 2.971 -4.387 1 97.69 176 THR B C 1
ATOM 3092 O O . THR B 1 176 ? 12.703 3.359 -3.246 1 97.69 176 THR B O 1
ATOM 3095 N N . GLN B 1 177 ? 12.812 1.725 -4.773 1 97.62 177 GLN B N 1
ATOM 3096 C CA . GLN B 1 177 ? 12.273 0.741 -3.838 1 97.62 177 GLN B CA 1
ATOM 3097 C C . GLN B 1 177 ? 13.289 0.407 -2.748 1 97.62 177 GLN B C 1
ATOM 3099 O O . GLN B 1 177 ? 12.914 0.191 -1.592 1 97.62 177 GLN B O 1
ATOM 3104 N N . ARG B 1 178 ? 14.523 0.334 -3.131 1 97.44 178 ARG B N 1
ATOM 3105 C CA . ARG B 1 178 ? 15.578 0.122 -2.145 1 97.44 178 ARG B CA 1
ATOM 3106 C C . ARG B 1 178 ? 15.633 1.274 -1.146 1 97.44 178 ARG B C 1
ATOM 3108 O O . ARG B 1 178 ? 15.766 1.052 0.059 1 97.44 178 ARG B O 1
ATOM 3115 N N . ILE B 1 179 ? 15.531 2.479 -1.646 1 97.94 179 ILE B N 1
ATOM 3116 C CA . ILE B 1 179 ? 15.539 3.666 -0.8 1 97.94 179 ILE B CA 1
ATOM 3117 C C . ILE B 1 179 ? 14.336 3.641 0.139 1 97.94 179 ILE B C 1
ATOM 3119 O O . ILE B 1 179 ? 14.461 3.916 1.334 1 97.94 179 ILE B O 1
ATOM 3123 N N . LEU B 1 180 ? 13.164 3.289 -0.421 1 97.94 180 LEU B N 1
ATOM 3124 C CA . LEU B 1 180 ? 11.953 3.199 0.38 1 97.94 180 LEU B CA 1
ATOM 3125 C C . LEU B 1 180 ? 12.125 2.201 1.521 1 97.94 180 LEU B C 1
ATOM 3127 O O . LEU B 1 180 ? 11.797 2.502 2.67 1 97.94 180 LEU B O 1
ATOM 3131 N N . PHE B 1 181 ? 12.656 1.066 1.233 1 97.25 181 PHE B N 1
ATOM 3132 C CA . PHE B 1 181 ? 12.898 0.002 2.201 1 97.25 181 PHE B CA 1
ATOM 3133 C C . PHE B 1 181 ? 13.852 0.469 3.297 1 97.25 181 PHE B C 1
ATOM 3135 O O . PHE B 1 181 ? 13.586 0.267 4.484 1 97.25 181 PHE B O 1
ATOM 3142 N N . ALA B 1 182 ? 14.922 1.112 2.904 1 96.38 182 ALA B N 1
ATOM 3143 C CA . ALA B 1 182 ? 15.938 1.582 3.846 1 96.38 182 ALA B CA 1
ATOM 3144 C C . ALA B 1 182 ? 15.391 2.701 4.727 1 96.38 182 ALA B C 1
ATOM 3146 O O . ALA B 1 182 ? 15.578 2.689 5.945 1 96.38 182 ALA B O 1
ATOM 3147 N N . ALA B 1 183 ? 14.703 3.613 4.145 1 95.69 183 ALA B N 1
ATOM 3148 C CA . ALA B 1 183 ? 14.219 4.797 4.848 1 95.69 183 ALA B CA 1
ATOM 3149 C C . ALA B 1 183 ? 13.172 4.418 5.895 1 95.69 183 ALA B C 1
ATOM 3151 O O . ALA B 1 183 ? 13.086 5.055 6.949 1 95.69 183 ALA B O 1
ATOM 3152 N N . GLN B 1 184 ? 12.414 3.426 5.602 1 94.88 184 GLN B N 1
ATOM 3153 C CA . GLN B 1 184 ? 11.336 3.033 6.504 1 94.88 184 GLN B CA 1
ATOM 3154 C C . GLN B 1 184 ? 11.883 2.33 7.742 1 94.88 184 GLN B C 1
ATOM 3156 O O . GLN B 1 184 ? 11.172 2.182 8.742 1 94.88 184 GLN B O 1
ATOM 3161 N N . GLY B 1 185 ? 13.117 1.907 7.707 1 92 185 GLY B N 1
ATOM 3162 C CA . GLY B 1 185 ? 13.742 1.236 8.836 1 92 185 GLY B CA 1
ATOM 3163 C C . GLY B 1 185 ? 13.828 2.105 10.078 1 92 185 GLY B C 1
ATOM 3164 O O . GLY B 1 185 ? 13.977 1.597 11.188 1 92 185 GLY B O 1
ATOM 3165 N N . ARG B 1 186 ? 13.609 3.381 9.984 1 92.31 186 ARG B N 1
ATOM 3166 C CA . ARG B 1 186 ? 13.789 4.309 11.102 1 92.31 186 ARG B CA 1
ATOM 3167 C C . ARG B 1 186 ? 12.438 4.703 11.703 1 92.31 186 ARG B C 1
ATOM 3169 O O . ARG B 1 186 ? 12.383 5.473 12.664 1 92.31 186 ARG B O 1
ATOM 3176 N N . ALA B 1 187 ? 11.406 4.156 11.203 1 95.44 187 ALA B N 1
ATOM 3177 C CA . ALA B 1 187 ? 10.07 4.578 11.609 1 95.44 187 ALA B CA 1
ATOM 3178 C C . ALA B 1 187 ? 9.875 4.402 13.117 1 95.44 187 ALA B C 1
ATOM 3180 O O . ALA B 1 187 ? 9.297 5.27 13.773 1 95.44 187 ALA B O 1
ATOM 3181 N N . GLU B 1 188 ? 10.336 3.324 13.672 1 96.19 188 GLU B N 1
ATOM 3182 C CA . GLU B 1 188 ? 10.164 3.066 15.102 1 96.19 188 GLU B CA 1
ATOM 3183 C C . GLU B 1 188 ? 10.953 4.07 15.938 1 96.19 188 GLU B C 1
ATOM 3185 O O . GLU B 1 188 ? 10.438 4.598 16.922 1 96.19 188 GLU B O 1
ATOM 3190 N N . ASP B 1 189 ? 12.188 4.301 15.555 1 96.44 189 ASP B N 1
ATOM 3191 C CA . ASP B 1 189 ? 13.016 5.273 16.266 1 96.44 189 ASP B CA 1
ATOM 3192 C C . ASP B 1 189 ? 12.383 6.664 16.219 1 96.44 189 ASP B C 1
ATOM 3194 O O . ASP B 1 189 ? 12.391 7.387 17.219 1 96.44 189 ASP B O 1
ATOM 3198 N N . ASP B 1 190 ? 11.922 7.012 15.086 1 96.69 190 ASP B N 1
ATOM 3199 C CA . ASP B 1 190 ? 11.281 8.312 14.922 1 96.69 190 ASP B CA 1
ATOM 3200 C C . ASP B 1 190 ? 10.031 8.414 15.789 1 96.69 190 ASP B C 1
ATOM 3202 O O . ASP B 1 190 ? 9.773 9.453 16.406 1 96.69 190 ASP B O 1
ATOM 3206 N N . TYR B 1 191 ? 9.234 7.363 15.859 1 98.06 191 TYR B N 1
ATOM 3207 C CA . TYR B 1 191 ? 8.047 7.336 16.719 1 98.06 191 TYR B CA 1
ATOM 3208 C C . TYR B 1 191 ? 8.422 7.516 18.172 1 98.06 191 TYR B C 1
ATOM 3210 O O . TYR B 1 191 ? 7.828 8.328 18.891 1 98.06 191 TYR B O 1
ATOM 3218 N N . LEU B 1 192 ? 9.383 6.746 18.625 1 97.69 192 LEU B N 1
ATOM 3219 C CA . LEU B 1 192 ? 9.789 6.777 20.016 1 97.69 192 LEU B CA 1
ATOM 3220 C C . LEU B 1 192 ? 10.32 8.156 20.406 1 97.69 192 LEU B C 1
ATOM 3222 O O . LEU B 1 192 ? 10.133 8.602 21.531 1 97.69 192 LEU B O 1
ATOM 3226 N N . ALA B 1 193 ? 10.883 8.82 19.469 1 96.44 193 ALA B N 1
ATOM 3227 C CA . ALA B 1 193 ? 11.469 10.133 19.703 1 96.44 193 ALA B CA 1
ATOM 3228 C C . ALA B 1 193 ? 10.383 11.195 19.875 1 96.44 193 ALA B C 1
ATOM 3230 O O . ALA B 1 193 ? 10.625 12.242 20.484 1 96.44 193 ALA B O 1
ATOM 3231 N N . VAL B 1 194 ? 9.148 10.914 19.375 1 97.62 194 VAL B N 1
ATOM 3232 C CA . VAL B 1 194 ? 8.219 12.039 19.312 1 97.62 194 VAL B CA 1
ATOM 3233 C C . VAL B 1 194 ? 6.938 11.688 20.078 1 97.62 194 VAL B C 1
ATOM 3235 O O . VAL B 1 194 ? 6.113 12.562 20.344 1 97.62 194 VAL B O 1
ATOM 3238 N N . ARG B 1 195 ? 6.699 10.445 20.469 1 97.88 195 ARG B N 1
ATOM 3239 C CA . ARG B 1 195 ? 5.422 9.945 20.969 1 97.88 195 ARG B CA 1
ATOM 3240 C C . ARG B 1 195 ? 4.98 10.727 22.203 1 97.88 195 ARG B C 1
ATOM 3242 O O . ARG B 1 195 ? 3.781 10.883 22.453 1 97.88 195 ARG B O 1
ATOM 3249 N N . ASP B 1 196 ? 5.891 11.32 22.969 1 97.88 196 ASP B N 1
ATOM 3250 C CA . ASP B 1 196 ? 5.531 11.977 24.219 1 97.88 196 ASP B CA 1
ATOM 3251 C C . ASP B 1 196 ? 5.617 13.492 24.094 1 97.88 196 ASP B C 1
ATOM 3253 O O . ASP B 1 196 ? 5.43 14.219 25.078 1 97.88 196 ASP B O 1
ATOM 3257 N N . LEU B 1 197 ? 5.914 14 22.891 1 97.88 197 LEU B N 1
ATOM 3258 C CA . LEU B 1 197 ? 6.02 15.445 22.688 1 97.88 197 LEU B CA 1
ATOM 3259 C C . LEU B 1 197 ? 4.645 16.094 22.703 1 97.88 197 LEU B C 1
ATOM 3261 O O . LEU B 1 197 ? 3.68 15.539 22.172 1 97.88 197 LEU B O 1
ATOM 3265 N N . ALA B 1 198 ? 4.609 17.25 23.297 1 97.69 198 ALA B N 1
ATOM 3266 C CA . ALA B 1 198 ? 3.412 18.078 23.234 1 97.69 198 ALA B CA 1
ATOM 3267 C C . ALA B 1 198 ? 3.33 18.828 21.906 1 97.69 198 ALA B C 1
ATOM 3269 O O . ALA B 1 198 ? 4.32 18.906 21.172 1 97.69 198 ALA B O 1
ATOM 3270 N N . LEU B 1 199 ? 2.137 19.344 21.578 1 97.5 199 LEU B N 1
ATOM 3271 C CA . LEU B 1 199 ? 1.936 20.062 20.328 1 97.5 199 LEU B CA 1
ATOM 3272 C C . LEU B 1 199 ? 2.857 21.281 20.25 1 97.5 199 LEU B C 1
ATOM 3274 O O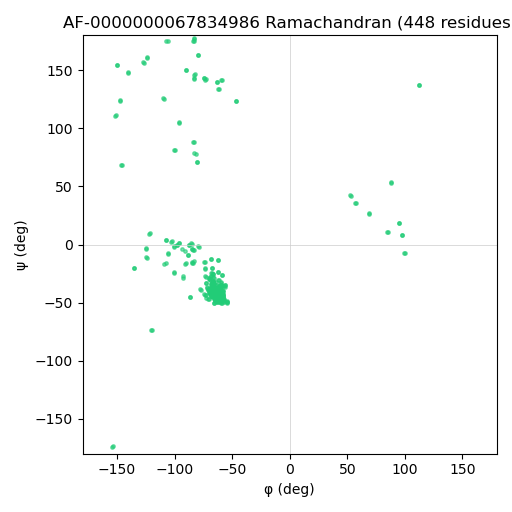 . LEU B 1 199 ? 3.365 21.609 19.172 1 97.5 199 LEU B O 1
ATOM 3278 N N . ASN B 1 200 ? 3.096 21.906 21.344 1 94.62 200 ASN B N 1
ATOM 3279 C CA . ASN B 1 200 ? 3.904 23.125 21.344 1 94.62 200 ASN B CA 1
ATOM 3280 C C . ASN B 1 200 ? 5.395 22.812 21.266 1 94.62 200 ASN B C 1
ATOM 3282 O O . ASN B 1 200 ? 6.223 23.719 21.172 1 94.62 200 ASN B O 1
ATOM 3286 N N . GLU B 1 201 ? 5.73 21.516 21.25 1 95 201 GLU B N 1
ATOM 3287 C CA . GLU B 1 201 ? 7.117 21.078 21.141 1 95 201 GLU B CA 1
ATOM 3288 C C . GLU B 1 201 ? 7.441 20.656 19.703 1 95 201 GLU B C 1
ATOM 3290 O O . GLU B 1 201 ? 8.578 20.281 19.406 1 95 201 GLU B O 1
ATOM 3295 N N . MET B 1 202 ? 6.48 20.703 18.844 1 93.5 202 MET B N 1
ATOM 3296 C CA . MET B 1 202 ? 6.719 20.406 17.438 1 93.5 202 MET B CA 1
ATOM 3297 C C . MET B 1 202 ? 7.766 21.359 16.844 1 93.5 202 MET B C 1
ATOM 3299 O O . MET B 1 202 ? 7.801 22.531 17.188 1 93.5 202 MET B O 1
ATOM 3303 N N . ALA B 1 203 ? 8.57 20.766 16.016 1 85.06 203 ALA B N 1
ATOM 3304 C CA . ALA B 1 203 ? 9.578 21.562 15.305 1 85.06 203 ALA B CA 1
ATOM 3305 C C . ALA B 1 203 ? 8.984 22.219 14.062 1 85.06 203 ALA B C 1
ATOM 3307 O O . ALA B 1 203 ? 7.777 22.156 13.836 1 85.06 203 ALA B O 1
ATOM 3308 N N . ALA B 1 204 ? 9.859 22.984 13.43 1 75.25 204 ALA B N 1
ATOM 3309 C CA . ALA B 1 204 ? 9.508 23.469 12.102 1 75.25 204 ALA B CA 1
ATOM 3310 C C . ALA B 1 204 ? 9.969 22.5 11.016 1 75.25 204 ALA B C 1
ATOM 3312 O O . ALA B 1 204 ? 10.906 21.734 11.227 1 75.25 204 ALA B O 1
ATOM 3313 N N . PHE B 1 205 ? 9.289 22.469 9.977 1 75.5 205 PHE B N 1
ATOM 3314 C CA . PHE B 1 205 ? 9.648 21.641 8.828 1 75.5 205 PHE B CA 1
ATOM 3315 C C . PHE B 1 205 ? 10.422 22.453 7.793 1 75.5 205 PHE B C 1
ATOM 3317 O O . PHE B 1 205 ? 9.852 23.297 7.117 1 75.5 205 PHE B O 1
ATOM 3324 N N . ALA B 1 206 ? 11.688 22.25 7.727 1 72.81 206 ALA B N 1
ATOM 3325 C CA . ALA B 1 206 ? 12.516 22.984 6.77 1 72.81 206 ALA B CA 1
ATOM 3326 C C . ALA B 1 206 ? 13.664 22.109 6.262 1 72.81 206 ALA B C 1
ATOM 3328 O O . ALA B 1 206 ? 14.836 22.422 6.484 1 72.81 206 ALA B O 1
ATOM 3329 N N . PRO B 1 207 ? 13.289 21.109 5.504 1 70.19 207 PRO B N 1
ATOM 3330 C CA . PRO B 1 207 ? 14.328 20.125 5.18 1 70.19 207 PRO B CA 1
ATOM 3331 C C . PRO B 1 207 ? 15.406 20.688 4.262 1 70.19 207 PRO B C 1
ATOM 3333 O O . PRO B 1 207 ? 16.594 20.406 4.453 1 70.19 207 PRO B O 1
ATOM 3336 N N . VAL B 1 208 ? 15.031 21.391 3.318 1 67.38 208 VAL B N 1
ATOM 3337 C CA . VAL B 1 208 ? 16 21.938 2.381 1 67.38 208 VAL B CA 1
ATOM 3338 C C . VAL B 1 208 ? 16.922 22.922 3.105 1 67.38 208 VAL B C 1
ATOM 3340 O O . VAL B 1 208 ? 18.141 22.891 2.926 1 67.38 208 VAL B O 1
ATOM 3343 N N . PHE B 1 209 ? 16.266 23.562 3.873 1 62.62 209 PHE B N 1
ATOM 3344 C CA . PHE B 1 209 ? 17.031 24.547 4.629 1 62.62 209 PHE B CA 1
ATOM 3345 C C . PHE B 1 209 ? 18.031 23.875 5.559 1 62.62 209 PHE B C 1
ATOM 3347 O O . PHE B 1 209 ? 19.188 24.281 5.645 1 62.62 209 PHE B O 1
ATOM 3354 N N . ASP B 1 210 ? 17.562 22.891 6.059 1 65.94 210 ASP B N 1
ATOM 3355 C CA . ASP B 1 210 ? 18.406 22.203 7.023 1 65.94 210 ASP B CA 1
ATOM 3356 C C . ASP B 1 210 ? 19.609 21.562 6.34 1 65.94 210 ASP B C 1
ATOM 3358 O O . ASP B 1 210 ? 20.703 21.547 6.895 1 65.94 210 ASP B O 1
ATOM 3362 N N . VAL B 1 211 ? 19.328 21.156 5.188 1 61.59 211 VAL B N 1
ATOM 3363 C CA . VAL B 1 211 ? 20.422 20.547 4.445 1 61.59 211 VAL B CA 1
ATOM 3364 C C . VAL B 1 211 ? 21.391 21.641 3.977 1 61.59 211 VAL B C 1
ATOM 3366 O O . VAL B 1 211 ? 22.609 21.469 4.066 1 61.59 211 VAL B O 1
ATOM 3369 N N . LEU B 1 212 ? 20.797 22.641 3.531 1 61.62 212 LEU B N 1
ATOM 3370 C CA . LEU B 1 212 ? 21.625 23.734 3.029 1 61.62 212 LEU B CA 1
ATOM 3371 C C . LEU B 1 212 ? 22.484 24.312 4.137 1 61.62 212 LEU B C 1
ATOM 3373 O O . LEU B 1 212 ? 23.672 24.609 3.916 1 61.62 212 LEU B O 1
ATOM 3377 N N . VAL B 1 213 ? 21.938 24.375 5.172 1 55.41 213 VAL B N 1
ATOM 3378 C CA . VAL B 1 213 ? 22.672 24.922 6.305 1 55.41 213 VAL B CA 1
ATOM 3379 C C . VAL B 1 213 ? 23.766 23.953 6.738 1 55.41 213 VAL B C 1
ATOM 3381 O O . VAL B 1 213 ? 24.891 24.359 7.016 1 55.41 213 VAL B O 1
ATOM 3384 N N . ALA B 1 214 ? 23.453 22.719 6.758 1 57.88 214 ALA B N 1
ATOM 3385 C CA . ALA B 1 214 ? 24.422 21.703 7.133 1 57.88 214 ALA B CA 1
ATOM 3386 C C . ALA B 1 214 ? 25.578 21.656 6.137 1 57.88 214 ALA B C 1
ATOM 3388 O O . ALA B 1 214 ? 26.734 21.453 6.523 1 57.88 214 ALA B O 1
ATOM 3389 N N . HIS B 1 215 ? 25.188 21.734 4.898 1 54.88 215 HIS B N 1
ATOM 3390 C CA . HIS B 1 215 ? 26.219 21.75 3.857 1 54.88 215 HIS B CA 1
ATOM 3391 C C . HIS B 1 215 ? 27.078 23.016 3.959 1 54.88 215 HIS B C 1
ATOM 3393 O O . HIS B 1 215 ? 28.297 22.953 3.75 1 54.88 215 HIS B O 1
ATOM 3399 N N . HIS B 1 216 ? 26.391 24.109 4.195 1 50.53 216 HIS B N 1
ATOM 3400 C CA . HIS B 1 216 ? 27.125 25.344 4.367 1 50.53 216 HIS B CA 1
ATOM 3401 C C . HIS B 1 216 ? 28.047 25.266 5.586 1 50.53 216 HIS B C 1
ATOM 3403 O O . HIS B 1 216 ? 29.172 25.766 5.551 1 50.53 216 HIS B O 1
ATOM 3409 N N . THR B 1 217 ? 27.531 24.672 6.543 1 48.84 217 THR B N 1
ATOM 3410 C CA . THR B 1 217 ? 28.375 24.547 7.734 1 48.84 217 THR B CA 1
ATOM 3411 C C . THR B 1 217 ? 29.531 23.594 7.477 1 48.84 217 THR B C 1
ATOM 3413 O O . THR B 1 217 ? 30.641 23.797 7.98 1 48.84 217 THR B O 1
ATOM 3416 N N . THR B 1 218 ? 29.172 22.547 6.793 1 44.12 218 THR B N 1
ATOM 3417 C CA . THR B 1 218 ? 30.266 21.641 6.488 1 44.12 218 THR B CA 1
ATOM 3418 C C . THR B 1 218 ? 31.266 22.281 5.523 1 44.12 218 THR B C 1
ATOM 3420 O O . THR B 1 218 ? 32.469 22.062 5.629 1 44.12 218 THR B O 1
ATOM 3423 N N . VAL B 1 219 ? 30.812 23.109 4.602 1 46.59 219 VAL B N 1
ATOM 3424 C CA . VAL B 1 219 ? 31.672 23.828 3.676 1 46.59 219 VAL B CA 1
ATOM 3425 C C . VAL B 1 219 ? 32.406 24.953 4.414 1 46.59 219 VAL B C 1
ATOM 3427 O O . VAL B 1 219 ? 33.594 25.156 4.219 1 46.59 219 VAL B O 1
ATOM 3430 N N . HIS B 1 220 ? 31.672 25.672 5.203 1 39.81 220 HIS B N 1
ATOM 3431 C CA . HIS B 1 220 ? 32.344 26.734 5.93 1 39.81 220 HIS B CA 1
ATOM 3432 C C . HIS B 1 220 ? 33.375 26.172 6.887 1 39.81 220 HIS B C 1
ATOM 3434 O O . HIS B 1 220 ? 34.438 26.797 7.113 1 39.81 220 HIS B O 1
ATOM 3440 N N . VAL B 1 221 ? 33.094 25.062 7.383 1 47 221 VAL B N 1
ATOM 3441 C CA . VAL B 1 221 ? 34.125 24.5 8.25 1 47 221 VAL B CA 1
ATOM 3442 C C . VAL B 1 221 ? 35.344 24.109 7.43 1 47 221 VAL B C 1
ATOM 3444 O O . VAL B 1 221 ? 36.469 24.172 7.926 1 47 221 VAL B O 1
ATOM 3447 N N . ARG B 1 222 ? 35.031 23.688 6.262 1 45.75 222 ARG B N 1
ATOM 3448 C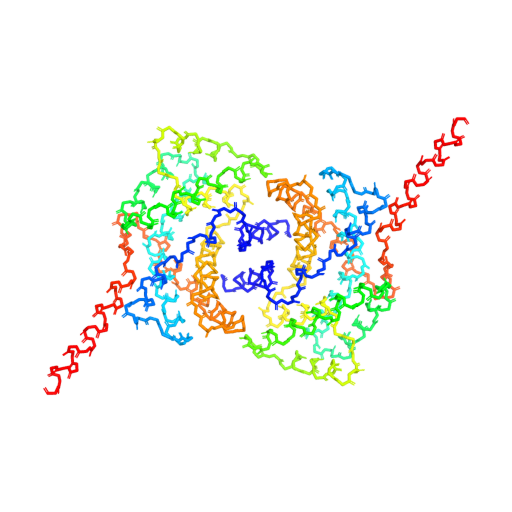 CA . ARG B 1 222 ? 36.156 23.359 5.398 1 45.75 222 ARG B CA 1
ATOM 3449 C C . ARG B 1 222 ? 36.906 24.625 4.973 1 45.75 222 ARG B C 1
ATOM 3451 O O . ARG B 1 222 ? 38.125 24.578 4.688 1 45.75 222 ARG B O 1
ATOM 3458 N N . LEU B 1 223 ? 36.094 25.562 4.738 1 39.84 223 LEU B N 1
ATOM 3459 C CA . LEU B 1 223 ? 36.75 26.797 4.34 1 39.84 223 LEU B CA 1
ATOM 3460 C C . LEU B 1 223 ? 37.594 27.375 5.488 1 39.84 223 LEU B C 1
ATOM 3462 O O . LEU B 1 223 ? 38.625 27.984 5.266 1 39.84 223 LEU B O 1
ATOM 3466 N N . PHE B 1 224 ? 37.125 27.172 6.609 1 43.19 224 PHE B N 1
ATOM 3467 C CA . PHE B 1 224 ? 37.875 27.781 7.703 1 43.19 224 PHE B CA 1
ATOM 3468 C C . PHE B 1 224 ? 38.938 26.812 8.227 1 43.19 224 PHE B C 1
ATOM 3470 O O . PHE B 1 224 ? 39.688 27.156 9.133 1 43.19 224 PHE B O 1
ATOM 3477 N N . MET B 1 225 ? 38.75 25.594 7.84 1 37.81 225 MET B N 1
ATOM 3478 C CA . MET B 1 225 ? 39.781 24.703 8.32 1 37.81 225 MET B CA 1
ATOM 3479 C C . MET B 1 225 ? 41 24.734 7.398 1 37.81 225 MET B C 1
ATOM 3481 O O . MET B 1 225 ? 42.031 24.141 7.703 1 37.81 225 MET B O 1
ATOM 3485 N N . ASN B 1 226 ? 40.719 25.281 6.23 1 30.5 226 ASN B N 1
ATOM 3486 C CA . ASN B 1 226 ? 42.031 25.516 5.574 1 30.5 226 ASN B CA 1
ATOM 3487 C C . ASN B 1 226 ? 42.656 26.828 5.996 1 30.5 226 ASN B C 1
ATOM 3489 O O . ASN B 1 226 ? 41.938 27.844 6.145 1 30.5 226 ASN B O 1
#

Secondary structure (DSSP, 8-state):
-HHHHHHHHHH-TT-SSSGGG--TTHHHHHHTTS--SHHHHHHHHHHHHHHHIIIIIHHHHHHHHHHHTT-HHHHHHHHHHHHHHS-SHHHHHHHHHHHHHHHHHHHHHS--HHHHHHHHHHHTTSS---HHHHHHHHHHHTT--HHHHHHHHHHHHHHHHHHHHHHHSS--HHHHHHHHHHHHTTHHHHHHHHTT--GGG-----HHHHHHHHHHHHHHHHHHH-/-HHHHHHHHHH-TT-SSSGGG--TTHHHHHHTTS--SHHHHHHHHHHHHHHHIIIIIHHHHHHHHHHHTT-HHHHHHHHHHHHHHS-SHHHHHHHHHHHHHHHHHHHHHS--HHHHHHHHHHHTTSS---HHHHHHHHHHHTT--HHHHHHHHHHHHHHHHHHHHHHHSS--HHHHHHHHHHHHTTHHHHHHHHTT--GGG-----HHHHHHHHHHHHHHHHHHH-

Solvent-accessible surface area (backbone atoms only — not comparable to full-atom values): 23415 Å² total; per-residue (Å²): 96,58,61,54,52,53,53,46,54,78,38,22,79,71,50,87,31,61,55,86,82,42,32,91,59,48,66,59,28,44,75,70,58,63,31,82,49,71,70,39,40,42,53,48,49,40,48,43,51,52,38,38,29,37,29,51,40,34,28,18,45,47,12,23,52,17,50,76,67,70,32,63,70,48,32,47,49,27,29,49,55,42,55,70,33,38,60,53,70,69,54,40,46,51,30,27,53,29,8,46,37,40,42,57,50,47,47,70,58,46,84,46,71,68,55,53,52,49,48,51,30,34,76,69,66,73,35,67,34,30,30,48,39,40,49,16,44,53,35,42,72,66,66,46,51,62,68,55,45,47,49,38,51,53,49,41,55,50,50,30,34,45,55,35,38,58,75,76,43,100,57,55,70,66,57,46,49,31,39,52,58,57,49,46,66,46,51,51,61,42,44,69,73,24,73,83,54,53,82,90,65,43,47,67,54,50,58,60,56,52,49,49,50,50,50,48,48,56,47,48,48,51,57,66,68,97,96,57,62,56,52,51,53,46,54,78,38,23,80,71,51,88,30,62,55,86,82,42,33,91,58,48,64,59,26,45,75,72,58,65,30,81,48,71,70,38,41,41,54,48,50,40,48,41,51,52,39,36,29,37,31,52,39,33,29,18,46,48,12,24,53,18,53,77,65,69,32,62,69,49,32,48,50,28,30,49,55,42,55,72,32,38,61,53,71,69,56,41,48,50,30,26,51,28,7,46,37,40,43,57,48,46,47,71,57,46,83,45,71,69,54,51,51,50,47,51,29,34,77,69,66,74,36,67,35,32,30,48,40,39,48,16,44,53,35,42,73,66,66,45,52,63,67,55,45,48,49,37,51,52,49,42,55,50,50,30,35,45,56,35,39,56,75,75,44,100,58,56,71,66,57,46,50,32,40,50,59,60,49,47,64,45,51,49,60,44,45,69,74,25,73,82,54,54,82,90,65,41,48,67,54,50,59,62,56,50,48,49,49,51,50,47,49,55,46,48,48,52,58,66,68,96

pLDDT: mean 92.06, std 13.55, range [30.47, 98.94]

Foldseek 3Di:
DLLVVVLCQLLDLVNPLCLLVDQQCVVVCVVVVCDDDLVSLLVLLLLQLLQCLLQLVLLLLQLLVCLVVVNLVSLQVSQVLSLVQADDPRSLCSFQSSQLSLLVVLCVVPNDPSSVVVNVCCVVVVGRRGNSNSLSNSSSVSPHDSLSSQLSVSLNNLSSNLSVCVVVHPDDPVSSVVSSVVSSVCSVVSCVVRVPPDSVSRHHRDSSVVSVVVVVVVVVVVVVVD/DLLVVVLCQLLDLVNPLCLLVDQQCVVVCVVVVCDDDLVSLLVLLLLLLLQCLLQLVLLLLQLLVCLVVVNLVSLQVSQVLSLVQADDPRRLCSFQSSQLSLLVVLCVVPNDPSSVVVNVCCVVVVGRRGNSNSLSNSSSVSPHDSLSSQLSVSLNNLSSNLSVCVVVHPDDPVSSVVSSVVSSVCSVVSCVVRVPPDSVSRHHRDSSVVSVVVVVVVVVVVVVVD

InterPro domains:
  IPR002639 Urease accessory protein UreF [MF_01385] (3-226)
  IPR002639 Urease accessory protein UreF [PF01730] (35-184)
  IPR002639 Urease accessory protein UreF [PIRSF009467] (3-226)
  IPR038277 UreF domain superfamily [G3DSA:1.10.4190.10] (1-204)

Sequence (452 aa):
MAHLTRLLQFSDSTLPIGSFAFSNGLESALQTGIVTDASSLLHFVELVLHQNARVDGVALLHAHRATLAEDYPGIVTADRELLCRRVGEEQQLMLTRMGKKLAELALKISPSPVLERWLADIRSDATPGCLPIGQAITLAHLGADETEAFVVHQYGMASMILSAALRLMRIDHFETQRILFAAQGRAEDDYLAVRDLALNEMAAFAPVFDVLVAHHTTVHVRLFMNMAHLTRLLQFSDSTLPIGSFAFSNGLESALQTGIVTDASSLLHFVELVLHQNARVDGVALLHAHRATLAEDYPGIVTADRELLCRRVGEEQQLMLTRMGKKLAELALKISPSPVLERWLADIRSDATPGCLPIGQAITLAHLGADETEAFVVHQYGMASMILSAALRLMRIDHFETQRILFAAQGRAEDDYLAVRDLALNEMAAFAPVFDVLVAHHTTVHVRLFMN

Radius of gyration: 23.32 Å; Cα contacts (8 Å, |Δi|>4): 668; chains: 2; bounding box: 84×59×47 Å